Protein AF-R7NH62-F1 (afdb_monomer_lite)

pLDDT: mean 82.64, std 17.32, range [25.56, 98.0]

Foldseek 3Di:
DAQLLLLLLLLVVLLCLQVVQDKFAQQLSVQLSVVLQVQLCVVVVHHDDDDSVVSVVVLVVLLVPCWDQDPRITHHDDPVSSVSSVVSSCVVCVVPDCVSNVVSVVRCLALSSCVSRVRDQPCVVCVVLLVLLLVLLVLLLVQLVCCLVPVDRDLVSLLVSVVSVVVNVVVLVVDDPSNLSSVSNVLNVLCVFQADDDPQPCRQPQLCCLQPNPDPSSVVNLSCLVVVVSVVVVVVVVVPDPPVPDPPDDDDPVVVVVVVVVPPPPPPPVDDLVLLLLQQLLLLLQVVLVVDDNDPLSSSSSSSSSSSLSNRVVSVVVCSVVVDCPPPDRDDDDVVNDDLCRPVSCLVVLVVLLVLLPDFPVPDDSNSLNSNLSSLSSNQSCLVPHPNVVSNVVSVVSNCPDPLCQDPRNVSSVVSNCVRRVVPDPPPPDPPPD

Secondary structure (DSSP, 8-state):
---HHHHHHHHHHHHHHHHTTPPEEHHHHHHHHHHHHHHHHHHHT------HHHHHHHHHHHTTTSSEEETTEEEP--SHHHHHHHHHHHHHTTTS-GGGTHHHHHHHT-HHHHHHTT----HHHHHHHHHHHHHHHHHHHHHHHHHHHHSS--HHHHHHHHHHHHHHHHHHTT--HHHHHHHHHHHHHHHHHH----SSTTTTSHHHHHHH---TTGGGGGGTHHHHHHHHHHHHHHTS--TT-S--S---HHHHHHHHHHHS--------HHHHHHHHHHHHHHHHHHH--S-TTHHHHHHHHHHHHHT-HHHHHHHHHHSSSTT-PPPP--GGG--TTTTGGGHHHHHHHHHTT---GGG--HHHHHHHHHHHHHHHHHHHH---HHHHHHHHHHHHHSHHHH-GGGHHHHHHIIIIIITTSS--------

Structure (mmCIF, N/CA/C/O backbone):
data_AF-R7NH62-F1
#
_entry.id   AF-R7NH62-F1
#
loop_
_atom_site.group_PDB
_atom_site.id
_atom_site.type_symbol
_atom_site.label_atom_id
_atom_site.label_alt_id
_atom_site.label_comp_id
_atom_site.label_asym_id
_atom_site.label_entity_id
_atom_site.label_seq_id
_atom_site.pdbx_PDB_ins_code
_atom_site.Cartn_x
_atom_site.Cartn_y
_atom_site.Cartn_z
_atom_site.occupancy
_atom_site.B_iso_or_equiv
_atom_site.auth_seq_id
_atom_site.auth_comp_id
_atom_site.auth_asym_id
_atom_site.auth_atom_id
_atom_site.pdbx_PDB_model_num
ATOM 1 N N . MET A 1 1 ? -1.139 -0.931 -32.066 1.00 77.75 1 MET A N 1
ATOM 2 C CA . MET A 1 1 ? -0.307 -2.158 -32.018 1.00 77.75 1 MET A CA 1
ATOM 3 C C . MET A 1 1 ? 0.745 -1.914 -30.943 1.00 77.75 1 MET A C 1
ATOM 5 O O . MET A 1 1 ? 0.885 -0.760 -30.573 1.00 77.75 1 MET A O 1
ATOM 9 N N . ILE A 1 2 ? 1.376 -2.937 -30.365 1.00 85.19 2 ILE A N 1
ATOM 10 C CA . ILE A 1 2 ? 2.541 -2.710 -29.488 1.00 85.19 2 ILE A CA 1
ATOM 11 C C . ILE A 1 2 ? 3.775 -2.857 -30.355 1.00 85.19 2 ILE A C 1
ATOM 13 O O . ILE A 1 2 ? 3.862 -3.862 -31.054 1.00 85.19 2 ILE A O 1
ATOM 17 N N . HIS A 1 3 ? 4.696 -1.908 -30.323 1.00 91.25 3 HIS A N 1
ATOM 18 C CA . HIS A 1 3 ? 5.882 -1.927 -31.173 1.00 91.25 3 HIS A CA 1
ATOM 19 C C . HIS A 1 3 ? 7.058 -2.538 -30.406 1.00 91.25 3 HIS A C 1
ATOM 21 O O . HIS A 1 3 ? 7.405 -2.106 -29.302 1.00 91.25 3 HIS A O 1
ATOM 27 N N . SER A 1 4 ? 7.670 -3.574 -30.981 1.00 93.25 4 SER A N 1
ATOM 28 C CA . SER A 1 4 ? 8.824 -4.265 -30.395 1.00 93.25 4 SER A CA 1
ATOM 29 C C . SER A 1 4 ? 10.031 -3.340 -30.244 1.00 93.25 4 SER A C 1
ATOM 31 O O . SER A 1 4 ? 10.822 -3.502 -29.319 1.00 93.25 4 SER A O 1
ATOM 33 N N . GLU A 1 5 ? 10.141 -2.328 -31.100 1.00 92.12 5 GLU A N 1
ATOM 34 C CA . GLU A 1 5 ? 11.152 -1.280 -31.049 1.00 92.12 5 GLU A CA 1
ATOM 35 C C . GLU A 1 5 ? 11.045 -0.456 -29.759 1.00 92.12 5 GLU A C 1
ATOM 37 O O . GLU A 1 5 ? 12.059 -0.196 -29.113 1.00 92.12 5 GLU A O 1
ATOM 42 N N . ILE A 1 6 ? 9.822 -0.114 -29.328 1.00 91.56 6 ILE A N 1
ATOM 43 C CA . ILE A 1 6 ? 9.594 0.591 -28.058 1.00 91.56 6 ILE A CA 1
ATOM 44 C C . ILE A 1 6 ? 9.885 -0.334 -26.872 1.00 91.56 6 ILE A C 1
ATOM 46 O O . ILE A 1 6 ? 10.482 0.099 -25.888 1.00 91.56 6 ILE A O 1
ATOM 50 N N . MET A 1 7 ? 9.540 -1.623 -26.965 1.00 94.38 7 MET A N 1
ATOM 51 C CA . MET A 1 7 ? 9.890 -2.599 -25.924 1.00 94.38 7 MET A CA 1
ATOM 52 C C . MET A 1 7 ? 11.410 -2.703 -25.730 1.00 94.38 7 MET A C 1
ATOM 54 O O . MET A 1 7 ? 11.890 -2.674 -24.597 1.00 94.38 7 MET A O 1
ATOM 58 N N . LEU A 1 8 ? 12.172 -2.800 -26.824 1.00 94.75 8 LEU A N 1
ATOM 59 C CA . LEU A 1 8 ? 13.636 -2.845 -26.792 1.00 94.75 8 LEU A CA 1
ATOM 60 C C . LEU A 1 8 ? 14.228 -1.542 -26.245 1.00 94.75 8 LEU A C 1
ATOM 62 O O . LEU A 1 8 ? 15.097 -1.594 -25.372 1.00 94.75 8 LEU A O 1
ATOM 66 N N . LEU A 1 9 ? 13.731 -0.391 -26.707 1.00 92.19 9 LEU A N 1
ATOM 67 C CA . LEU A 1 9 ? 14.146 0.929 -26.232 1.00 92.19 9 LEU A CA 1
ATOM 68 C C . LEU A 1 9 ? 13.984 1.057 -24.712 1.00 92.19 9 LEU A C 1
ATOM 70 O O . LEU A 1 9 ? 14.937 1.406 -24.016 1.00 92.19 9 LEU A O 1
ATOM 74 N N . GLU A 1 10 ? 12.801 0.738 -24.188 1.00 93.12 10 GLU A N 1
ATOM 75 C CA . GLU A 1 10 ? 12.487 0.884 -22.765 1.00 93.12 10 GLU A CA 1
ATOM 76 C C . GLU A 1 10 ? 13.288 -0.091 -21.885 1.00 93.12 10 GLU A C 1
ATOM 78 O O . GLU A 1 10 ? 13.782 0.297 -20.825 1.00 93.12 10 GLU A O 1
ATOM 83 N N . LEU A 1 11 ? 13.527 -1.328 -22.342 1.00 95.19 11 LEU A N 1
ATOM 84 C CA . LEU A 1 11 ? 14.399 -2.281 -21.640 1.00 95.19 11 LEU A CA 1
ATOM 85 C C . LEU A 1 11 ? 15.861 -1.813 -21.596 1.00 95.19 11 LEU A C 1
ATOM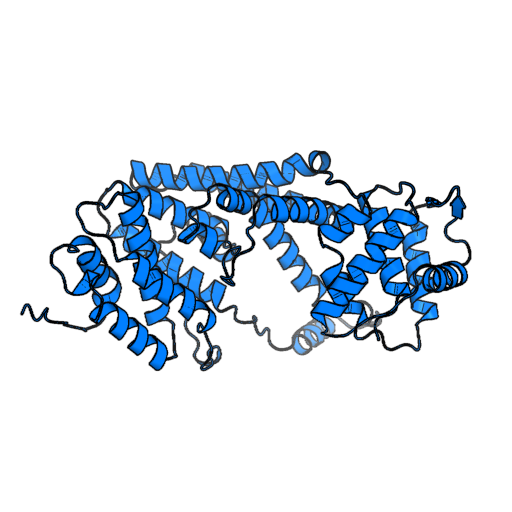 87 O O . LEU A 1 11 ? 16.518 -1.923 -20.555 1.00 95.19 11 LEU A O 1
ATOM 91 N N . ILE A 1 12 ? 16.371 -1.265 -22.703 1.00 92.12 12 ILE A N 1
ATOM 92 C CA . ILE A 1 12 ? 17.728 -0.711 -22.777 1.00 92.12 12 ILE A CA 1
ATOM 93 C C . ILE A 1 12 ? 17.854 0.518 -21.867 1.00 92.12 12 ILE A C 1
ATOM 95 O O . ILE A 1 12 ? 18.804 0.593 -21.084 1.00 92.12 12 ILE A O 1
ATOM 99 N N . LYS A 1 13 ? 16.889 1.448 -21.915 1.00 89.75 13 LYS A N 1
ATOM 100 C CA . LYS A 1 13 ? 16.834 2.632 -21.039 1.00 89.75 13 LYS A CA 1
ATOM 101 C C . LYS A 1 13 ? 16.815 2.229 -19.568 1.00 89.75 13 LYS A C 1
ATOM 103 O O . LYS A 1 13 ? 17.621 2.738 -18.789 1.00 89.75 13 LYS A O 1
ATOM 108 N N . LEU A 1 14 ? 15.952 1.282 -19.191 1.00 92.00 14 LEU A N 1
ATOM 109 C CA . LEU A 1 14 ? 15.875 0.756 -17.828 1.00 92.00 14 LEU A CA 1
ATOM 110 C C . LEU A 1 14 ? 17.229 0.201 -17.362 1.00 92.00 14 LEU A C 1
ATOM 112 O O . LEU A 1 14 ? 17.703 0.542 -16.272 1.00 92.00 14 LEU A O 1
ATOM 116 N N . TYR A 1 15 ? 17.873 -0.644 -18.173 1.00 92.81 15 TYR A N 1
ATOM 117 C CA . TYR A 1 15 ? 19.165 -1.224 -17.810 1.00 92.81 15 TYR A CA 1
ATOM 118 C C . TYR A 1 15 ? 20.255 -0.161 -17.685 1.00 92.81 15 TYR A C 1
ATOM 120 O O . TYR A 1 15 ? 20.984 -0.141 -16.693 1.00 92.81 15 TYR A O 1
ATOM 128 N N . TYR A 1 16 ? 20.357 0.749 -18.653 1.00 89.38 16 TYR A N 1
ATOM 129 C CA . TYR A 1 16 ? 21.369 1.802 -18.646 1.00 89.38 16 TYR A CA 1
ATOM 130 C C . TYR A 1 16 ? 21.260 2.671 -17.390 1.00 89.38 16 TYR A C 1
ATOM 132 O O . TYR A 1 16 ? 22.237 2.832 -16.653 1.00 89.38 16 TYR A O 1
ATOM 140 N N . LYS A 1 17 ? 20.046 3.159 -17.098 1.00 88.19 17 LYS A N 1
ATOM 141 C CA . LYS A 1 17 ? 19.782 4.043 -15.958 1.00 88.19 17 LYS A CA 1
ATOM 142 C C . LYS A 1 17 ? 20.084 3.368 -14.626 1.00 88.19 17 LYS A C 1
ATOM 144 O O . LYS A 1 17 ? 20.587 4.019 -13.714 1.00 88.19 17 LYS A O 1
ATOM 149 N N . THR A 1 18 ? 19.829 2.064 -14.501 1.00 89.56 18 THR A N 1
ATOM 150 C CA . THR A 1 18 ? 20.033 1.308 -13.251 1.00 89.56 18 THR A CA 1
ATOM 151 C C . THR A 1 18 ? 21.458 0.796 -13.050 1.00 89.56 18 THR A C 1
ATOM 153 O O . THR A 1 18 ? 21.890 0.676 -11.903 1.00 89.56 18 THR A O 1
ATOM 156 N N . SER A 1 19 ? 22.192 0.521 -14.129 1.00 85.12 19 SER A N 1
ATOM 157 C CA . SER A 1 19 ? 23.548 -0.045 -14.092 1.00 85.12 19 SER A CA 1
ATOM 158 C C . SER A 1 19 ? 24.670 0.995 -14.193 1.00 85.12 19 SER A C 1
ATOM 160 O O . SER A 1 19 ? 25.836 0.617 -14.233 1.00 85.12 19 SER A O 1
ATOM 162 N N . ASP A 1 20 ? 24.339 2.292 -14.213 1.00 75.81 20 ASP A N 1
ATOM 163 C CA . ASP A 1 20 ? 25.297 3.392 -14.413 1.00 75.81 20 ASP A CA 1
ATOM 164 C C . ASP A 1 20 ? 26.109 3.230 -15.726 1.00 75.81 20 ASP A C 1
ATOM 166 O O . ASP A 1 20 ? 27.303 3.535 -15.780 1.00 75.81 20 ASP A O 1
ATOM 170 N N . GLY A 1 21 ? 25.456 2.734 -16.789 1.00 70.94 21 GLY A N 1
ATOM 171 C CA . GLY A 1 21 ? 26.038 2.605 -18.132 1.00 70.94 21 GLY A CA 1
ATOM 172 C C . GLY A 1 21 ? 26.973 1.406 -18.345 1.00 70.94 21 GLY A C 1
ATOM 173 O O . GLY A 1 21 ? 27.813 1.443 -19.248 1.00 70.94 21 GLY A O 1
ATOM 174 N N . GLU A 1 22 ? 26.863 0.345 -17.535 1.00 80.38 22 GLU A N 1
ATOM 175 C CA . GLU A 1 22 ? 27.576 -0.920 -17.781 1.00 80.38 22 GLU A CA 1
ATOM 176 C C . GLU A 1 22 ? 27.097 -1.617 -19.071 1.00 80.38 22 GLU A C 1
ATOM 178 O O . GLU A 1 22 ? 26.037 -1.321 -19.610 1.00 80.38 22 GLU A O 1
ATOM 183 N N . GLU A 1 23 ? 27.878 -2.571 -19.586 1.00 88.75 23 GLU A N 1
ATOM 184 C CA . GLU A 1 23 ? 27.520 -3.343 -20.787 1.00 88.75 23 GLU A CA 1
ATOM 185 C C . GLU A 1 23 ? 26.293 -4.243 -20.541 1.00 88.75 23 GLU A C 1
ATOM 187 O O . GLU A 1 23 ? 26.223 -4.933 -19.519 1.00 88.75 23 GLU A O 1
ATOM 192 N N . LEU A 1 24 ? 25.357 -4.293 -21.497 1.00 92.50 24 LEU A N 1
ATOM 193 C CA . LEU A 1 24 ? 24.173 -5.164 -21.452 1.00 92.50 24 LEU A CA 1
ATOM 194 C C . LEU A 1 24 ? 24.387 -6.420 -22.303 1.00 92.50 24 LEU A C 1
ATOM 196 O O . LEU A 1 24 ? 24.587 -6.328 -23.510 1.00 92.50 24 LEU A O 1
ATOM 200 N N . GLU A 1 25 ? 24.315 -7.605 -21.698 1.00 95.12 25 GLU A N 1
ATOM 201 C CA . GLU A 1 25 ? 24.370 -8.876 -22.435 1.00 95.12 25 GLU A CA 1
ATOM 202 C C . GLU A 1 25 ? 23.092 -9.094 -23.261 1.00 95.12 25 GLU A C 1
ATOM 204 O O . GLU A 1 25 ? 21.987 -9.016 -22.720 1.00 95.12 25 GLU A O 1
ATOM 209 N N . LEU A 1 26 ? 23.237 -9.426 -24.551 1.00 94.88 26 LEU A N 1
ATOM 210 C CA . LEU A 1 26 ? 22.092 -9.652 -25.445 1.00 94.88 26 LEU A CA 1
ATOM 211 C C . LEU A 1 26 ? 21.201 -10.808 -24.969 1.00 94.88 26 LEU A C 1
ATOM 213 O O . LEU A 1 26 ? 19.984 -10.696 -25.037 1.00 94.88 26 LEU A O 1
ATOM 217 N N . ASP A 1 27 ? 21.780 -11.858 -24.379 1.00 96.56 27 ASP A N 1
ATOM 218 C CA . ASP A 1 27 ? 21.027 -12.978 -23.791 1.00 96.56 27 ASP A CA 1
ATOM 219 C C . ASP A 1 27 ? 20.115 -12.545 -22.623 1.00 96.56 27 ASP A C 1
ATOM 221 O O . ASP A 1 27 ? 19.127 -13.216 -22.318 1.00 96.56 27 ASP A O 1
ATOM 225 N N . ASN A 1 28 ? 20.470 -11.470 -21.912 1.00 97.19 28 ASN A N 1
ATOM 226 C CA . ASN A 1 28 ? 19.659 -10.924 -20.820 1.00 97.19 28 ASN A CA 1
ATOM 227 C C . ASN A 1 28 ? 18.558 -10.015 -21.378 1.00 97.19 28 ASN A C 1
ATOM 229 O O . ASN A 1 28 ? 17.414 -10.097 -20.930 1.00 97.19 28 ASN A O 1
ATOM 233 N N . LEU A 1 29 ? 18.880 -9.216 -22.402 1.00 97.19 29 LEU A N 1
ATOM 234 C CA . LEU A 1 29 ? 17.897 -8.421 -23.138 1.00 97.19 29 LEU A CA 1
ATOM 235 C C . LEU A 1 29 ? 16.833 -9.309 -23.806 1.00 97.19 29 LEU A C 1
ATOM 237 O O . LEU A 1 29 ? 15.650 -9.018 -23.680 1.00 97.19 29 LEU A O 1
ATOM 241 N N . GLU A 1 30 ? 17.231 -10.421 -24.433 1.00 98.00 30 GLU A N 1
ATOM 242 C CA . GLU A 1 30 ? 16.319 -11.386 -25.065 1.00 98.00 30 GLU A CA 1
ATOM 243 C C . GLU A 1 30 ? 15.318 -11.970 -24.060 1.00 98.00 30 GLU A C 1
ATOM 245 O O . GLU A 1 30 ? 14.112 -11.985 -24.307 1.00 98.00 30 GLU A O 1
ATOM 250 N N . LYS A 1 31 ? 15.793 -12.427 -22.894 1.00 97.88 31 LYS A N 1
ATOM 251 C CA . LYS A 1 31 ? 14.906 -12.961 -21.848 1.00 97.88 31 LYS A CA 1
ATOM 252 C C . LYS A 1 31 ? 13.923 -11.906 -21.361 1.00 97.88 31 LYS A C 1
ATOM 254 O O . LYS A 1 31 ? 12.733 -12.184 -21.262 1.00 97.88 31 LYS A O 1
ATOM 259 N N . ALA A 1 32 ? 14.418 -10.702 -21.084 1.00 97.69 32 ALA A N 1
ATOM 260 C CA . ALA A 1 32 ? 13.590 -9.613 -20.594 1.00 97.69 32 ALA A CA 1
ATOM 261 C C . ALA A 1 32 ? 12.549 -9.168 -21.631 1.00 97.69 32 ALA A C 1
ATOM 263 O O . ALA A 1 32 ? 11.420 -8.856 -21.257 1.00 97.69 32 ALA A O 1
ATOM 264 N N . PHE A 1 33 ? 12.901 -9.200 -22.920 1.00 97.62 33 PHE A N 1
ATOM 265 C CA . PHE A 1 33 ? 11.996 -8.923 -24.031 1.00 97.62 33 PHE A CA 1
ATOM 266 C C . PHE A 1 33 ? 10.814 -9.898 -24.055 1.00 97.62 33 PHE A C 1
ATOM 268 O O . PHE A 1 33 ? 9.668 -9.453 -24.027 1.00 97.62 33 PHE A O 1
ATOM 275 N N . TYR A 1 34 ? 11.069 -11.209 -24.001 1.00 97.31 34 TYR A N 1
ATOM 276 C CA . TYR A 1 34 ? 9.994 -12.209 -23.972 1.00 97.31 34 TYR A CA 1
ATOM 277 C C . TYR A 1 34 ? 9.165 -12.160 -22.680 1.00 97.31 34 TYR A C 1
ATOM 279 O O . TYR A 1 34 ? 7.952 -12.359 -22.714 1.00 97.31 34 TYR A O 1
ATOM 287 N N . THR A 1 35 ? 9.787 -11.857 -21.537 1.00 96.19 35 THR A N 1
ATOM 288 C CA . THR A 1 35 ? 9.059 -11.657 -20.275 1.00 96.19 35 THR A CA 1
ATOM 289 C C . THR A 1 35 ? 8.122 -10.449 -20.360 1.00 96.19 35 THR A C 1
ATOM 291 O O . THR A 1 35 ? 6.966 -10.532 -19.945 1.00 96.19 35 THR A O 1
ATOM 294 N N . LEU A 1 3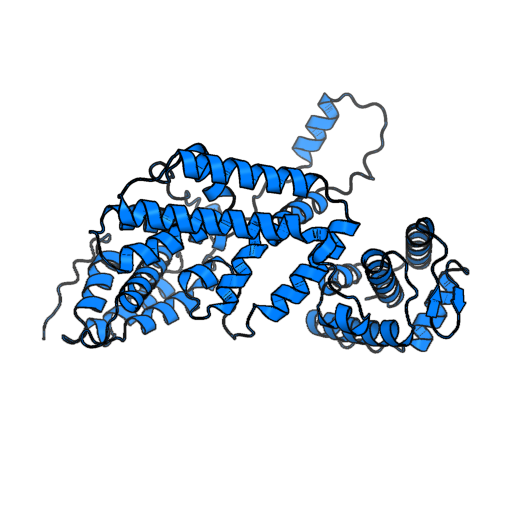6 ? 8.584 -9.328 -20.921 1.00 94.88 36 LEU A N 1
ATOM 295 C CA . LEU A 1 36 ? 7.759 -8.139 -21.137 1.00 94.88 36 LEU A CA 1
ATOM 296 C C . LEU A 1 36 ? 6.619 -8.423 -22.131 1.00 94.88 36 LEU A C 1
ATOM 298 O O . LEU A 1 36 ? 5.478 -8.039 -21.876 1.00 94.88 36 LEU A O 1
ATOM 302 N N . GLU A 1 37 ? 6.904 -9.147 -23.215 1.00 94.50 37 GLU A N 1
ATOM 303 C CA . GLU A 1 37 ? 5.916 -9.604 -24.198 1.00 94.50 37 GLU A CA 1
ATOM 304 C C . GLU A 1 37 ? 4.787 -10.415 -23.542 1.00 94.50 37 GLU A C 1
ATOM 306 O O . GLU A 1 37 ? 3.605 -10.120 -23.743 1.00 94.50 37 GLU A O 1
ATOM 311 N N . GLU A 1 38 ? 5.140 -11.403 -22.713 1.00 93.50 38 GLU A N 1
ATOM 312 C CA . GLU A 1 38 ? 4.179 -12.246 -21.997 1.00 93.50 38 GLU A CA 1
ATOM 313 C C . GLU A 1 38 ? 3.314 -11.423 -21.033 1.00 93.50 38 GLU A C 1
ATOM 315 O O . GLU A 1 38 ? 2.089 -11.578 -21.002 1.00 93.50 38 GLU A O 1
ATOM 320 N N . LEU A 1 39 ? 3.927 -10.529 -20.252 1.00 89.81 39 LEU A N 1
ATOM 321 C CA . LEU A 1 39 ? 3.213 -9.707 -19.274 1.00 89.81 39 LEU A CA 1
ATOM 322 C C . LEU A 1 39 ? 2.210 -8.762 -19.947 1.00 89.81 39 LEU A C 1
ATOM 324 O O . LEU A 1 39 ? 1.048 -8.711 -19.532 1.00 89.81 39 LEU A O 1
ATOM 328 N N . ILE A 1 40 ? 2.621 -8.066 -21.011 1.00 88.44 40 ILE A N 1
ATOM 329 C CA . ILE A 1 40 ? 1.726 -7.157 -21.734 1.00 88.44 40 ILE A CA 1
ATOM 330 C C . ILE A 1 40 ? 0.628 -7.945 -22.464 1.00 88.44 40 ILE A C 1
ATOM 332 O O . ILE A 1 40 ? -0.544 -7.558 -22.424 1.00 88.44 40 ILE A O 1
ATOM 336 N N . GLY A 1 41 ? 0.973 -9.076 -23.090 1.00 87.06 41 GLY A N 1
ATOM 337 C CA . 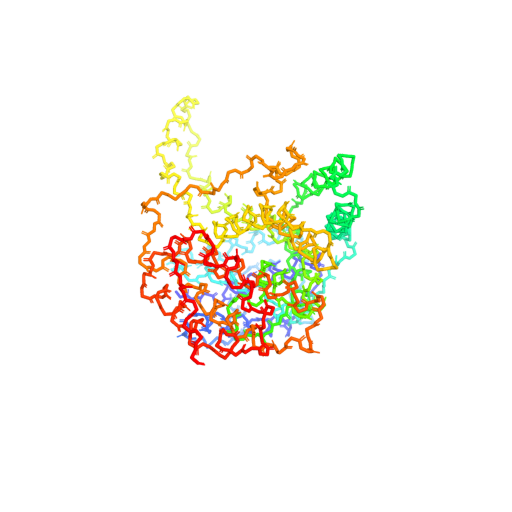GLY A 1 41 ? 0.006 -9.963 -23.738 1.00 87.06 41 GLY A CA 1
ATOM 338 C C . GLY A 1 41 ? -1.081 -10.439 -22.770 1.00 87.06 41 GLY A C 1
ATOM 339 O O . GLY A 1 41 ? -2.274 -10.352 -23.077 1.00 87.06 41 GLY A O 1
ATOM 340 N N . ASN A 1 42 ? -0.692 -10.835 -21.554 1.00 86.12 42 ASN A N 1
ATOM 341 C CA . ASN A 1 42 ? -1.623 -11.206 -20.488 1.00 86.12 42 ASN A CA 1
ATOM 342 C C . ASN A 1 42 ? -2.527 -10.037 -20.067 1.00 86.12 42 ASN A C 1
ATOM 344 O O . ASN A 1 42 ? -3.738 -10.224 -19.930 1.00 86.12 42 ASN A O 1
ATOM 348 N N . GLN A 1 43 ? -1.975 -8.831 -19.902 1.00 83.06 43 GLN A N 1
ATOM 349 C CA . GLN A 1 43 ? -2.741 -7.645 -19.502 1.00 83.06 43 GLN A CA 1
ATOM 350 C C . GLN A 1 43 ? -3.774 -7.229 -20.559 1.00 83.06 43 GLN A C 1
ATOM 352 O O . GLN A 1 43 ? -4.901 -6.858 -20.226 1.00 83.06 43 GLN A O 1
ATOM 357 N N . LEU A 1 44 ? -3.406 -7.310 -21.838 1.00 83.94 44 LEU A N 1
ATOM 358 C CA . LEU A 1 44 ? -4.281 -6.965 -22.959 1.00 83.94 44 LEU A CA 1
ATOM 359 C C . LEU A 1 44 ? -5.159 -8.129 -23.433 1.00 83.94 44 LEU A C 1
ATOM 361 O O . LEU A 1 44 ? -6.033 -7.930 -24.280 1.00 83.94 44 LEU A O 1
ATOM 365 N N . ASN A 1 45 ? -4.958 -9.328 -22.881 1.00 85.62 45 ASN A N 1
ATOM 366 C CA . ASN A 1 45 ? -5.602 -10.566 -23.309 1.00 85.62 45 ASN A CA 1
ATOM 367 C C . ASN A 1 45 ? -5.418 -10.825 -24.821 1.00 85.62 45 ASN A C 1
ATOM 369 O O . ASN A 1 45 ? -6.366 -11.156 -25.542 1.00 85.62 45 ASN A O 1
ATOM 373 N N . VAL A 1 46 ? -4.185 -10.638 -25.299 1.00 86.69 46 VAL A N 1
ATOM 374 C CA . VAL A 1 46 ? -3.745 -10.889 -26.679 1.00 86.69 46 VAL A CA 1
ATOM 375 C C . VAL A 1 46 ? -2.477 -11.737 -26.681 1.00 86.69 46 VAL A C 1
ATOM 377 O O . VAL A 1 46 ? -1.730 -11.760 -25.710 1.00 86.69 46 VAL A O 1
ATOM 380 N N . ILE A 1 47 ? -2.229 -12.436 -27.786 1.00 85.56 47 ILE A N 1
ATOM 381 C CA . ILE A 1 47 ? -0.977 -13.163 -28.000 1.00 85.56 47 ILE A CA 1
ATOM 382 C C . ILE A 1 47 ? -0.102 -12.288 -28.894 1.00 85.56 47 ILE A C 1
ATOM 384 O O . ILE A 1 47 ? -0.502 -11.968 -30.016 1.00 85.56 47 ILE A O 1
ATOM 388 N N . LEU A 1 48 ? 1.051 -11.891 -28.371 1.00 86.00 48 LEU A N 1
ATOM 389 C CA . LEU A 1 48 ? 2.155 -11.336 -29.144 1.00 86.00 48 LEU A CA 1
ATOM 390 C C . LEU A 1 48 ? 3.061 -12.519 -29.544 1.00 86.00 48 LEU A C 1
ATOM 392 O O . LEU A 1 48 ? 3.148 -13.498 -28.801 1.00 86.00 48 LEU A O 1
ATOM 396 N N . GLU A 1 49 ? 3.615 -12.489 -30.758 1.00 88.75 49 GLU A N 1
ATOM 397 C CA . GLU A 1 49 ? 4.518 -13.536 -31.266 1.00 88.75 49 GLU A CA 1
ATOM 398 C C . GLU A 1 49 ? 5.707 -12.888 -31.994 1.00 88.75 49 GLU A C 1
ATOM 400 O O . GLU A 1 49 ? 5.850 -13.012 -33.215 1.00 88.75 49 GLU A O 1
ATOM 405 N N . TYR A 1 50 ? 6.534 -12.146 -31.259 1.00 94.19 50 TYR A N 1
ATOM 406 C CA . TYR A 1 50 ? 7.744 -11.526 -31.802 1.00 94.19 50 TYR A CA 1
ATOM 407 C C . TYR A 1 50 ? 8.915 -12.523 -31.893 1.00 94.19 50 TYR A C 1
ATOM 409 O O . TYR A 1 50 ? 9.051 -13.437 -31.082 1.00 94.19 50 TYR A O 1
ATOM 417 N N . ASP A 1 51 ? 9.783 -12.353 -32.897 1.00 96.19 51 ASP A N 1
ATOM 418 C CA . ASP A 1 51 ? 11.067 -13.065 -33.000 1.00 96.19 51 ASP A CA 1
ATOM 419 C C . ASP A 1 51 ? 12.184 -12.096 -32.618 1.00 96.19 51 ASP A C 1
ATOM 421 O O . ASP A 1 51 ? 12.481 -11.170 -33.373 1.00 96.19 51 ASP A O 1
ATOM 425 N N . PHE A 1 52 ? 12.800 -12.303 -31.449 1.00 96.50 52 PHE A N 1
ATOM 426 C CA . PHE A 1 52 ? 13.767 -11.353 -30.895 1.00 96.50 52 PHE A CA 1
ATOM 427 C C . PHE A 1 52 ? 14.888 -10.989 -31.872 1.00 96.50 52 PHE A C 1
ATOM 429 O O . PHE A 1 52 ? 15.220 -9.817 -31.990 1.00 96.50 52 PHE A O 1
ATOM 436 N N . ASN A 1 53 ? 15.453 -11.956 -32.604 1.00 94.75 53 ASN A N 1
ATOM 437 C CA . ASN A 1 53 ? 16.573 -11.671 -33.504 1.00 94.75 53 ASN A CA 1
ATOM 438 C C . ASN A 1 53 ? 16.128 -10.785 -34.671 1.00 94.75 53 ASN A C 1
ATOM 440 O O . ASN A 1 53 ? 16.827 -9.846 -35.030 1.00 94.75 53 ASN A O 1
ATOM 444 N N . GLN A 1 54 ? 14.949 -11.056 -35.241 1.00 95.75 54 GLN A N 1
ATOM 445 C CA . GLN A 1 54 ? 14.410 -10.236 -36.327 1.00 95.75 54 GLN A CA 1
ATOM 446 C C . GLN A 1 54 ? 14.053 -8.825 -35.862 1.00 95.75 54 GLN A C 1
ATOM 448 O O . GLN A 1 54 ? 14.305 -7.871 -36.592 1.00 95.75 54 GLN A O 1
ATOM 453 N N . GLU A 1 55 ? 13.455 -8.685 -34.678 1.00 95.12 55 GLU A N 1
ATOM 454 C CA . GLU A 1 55 ? 13.088 -7.371 -34.142 1.00 95.12 55 GLU A CA 1
ATOM 455 C C . GLU A 1 55 ? 14.318 -6.576 -33.688 1.00 95.12 55 GLU A C 1
ATOM 457 O O . GLU A 1 55 ? 14.395 -5.369 -33.913 1.00 95.12 55 GLU A O 1
ATOM 462 N N . PHE A 1 56 ? 15.325 -7.248 -33.130 1.00 94.25 56 PHE A N 1
ATOM 463 C CA . PHE A 1 56 ? 16.579 -6.614 -32.742 1.00 94.25 56 PHE A CA 1
ATOM 464 C C . PHE A 1 56 ? 17.403 -6.159 -33.955 1.00 94.25 56 PHE A C 1
ATOM 466 O O . PHE A 1 56 ? 17.921 -5.046 -33.934 1.00 94.25 56 PHE A O 1
ATOM 473 N N . ASP A 1 57 ? 17.463 -6.948 -35.036 1.00 91.38 57 ASP A N 1
ATOM 474 C CA . ASP A 1 57 ? 18.124 -6.542 -36.287 1.00 91.38 57 ASP A CA 1
ATOM 475 C C . ASP A 1 57 ? 17.493 -5.252 -36.853 1.00 91.38 57 ASP A C 1
ATOM 477 O O . ASP A 1 57 ? 18.205 -4.330 -37.255 1.00 91.38 57 ASP A O 1
ATOM 481 N N . LYS A 1 58 ? 16.154 -5.142 -36.839 1.00 91.06 58 LYS A N 1
ATOM 482 C CA . LYS A 1 58 ? 15.450 -3.909 -37.247 1.00 91.06 58 LYS A CA 1
ATOM 483 C C . LYS A 1 58 ? 15.799 -2.736 -36.335 1.00 91.06 58 LYS A C 1
ATOM 485 O O . LYS A 1 58 ? 16.076 -1.642 -36.823 1.00 91.06 58 LYS A O 1
ATOM 490 N N . PHE A 1 59 ? 15.796 -2.965 -35.024 1.00 91.06 59 PHE A N 1
ATOM 491 C CA . PHE A 1 59 ? 16.134 -1.947 -34.035 1.00 91.06 59 PHE A CA 1
ATOM 492 C C . PHE A 1 59 ? 17.574 -1.437 -34.208 1.00 91.06 59 PHE A C 1
ATOM 494 O O . PHE A 1 59 ? 17.812 -0.229 -34.173 1.00 91.06 59 PHE A O 1
ATOM 501 N N . GLU A 1 60 ? 18.540 -2.329 -34.449 1.00 88.50 60 GLU A N 1
ATOM 502 C CA . GLU A 1 60 ? 19.938 -1.971 -34.718 1.00 88.50 60 GLU A CA 1
ATOM 503 C C . GLU A 1 60 ? 20.068 -1.132 -35.999 1.00 88.50 60 GLU A C 1
ATOM 505 O O . GLU A 1 60 ? 20.758 -0.109 -35.990 1.00 88.50 60 GLU A O 1
ATOM 510 N N . GLU A 1 61 ? 19.366 -1.507 -37.077 1.00 87.12 61 GLU A N 1
ATOM 511 C CA . GLU A 1 61 ? 19.336 -0.733 -38.326 1.00 87.12 61 GLU A CA 1
ATOM 512 C C . GLU A 1 61 ? 18.791 0.690 -38.115 1.00 87.12 61 GLU A C 1
ATOM 514 O O . GLU A 1 61 ? 19.362 1.646 -38.647 1.00 87.12 61 GLU A O 1
ATOM 519 N N . MET A 1 62 ? 17.730 0.848 -37.313 1.00 84.69 62 MET A N 1
ATOM 520 C CA . MET A 1 62 ? 17.141 2.154 -36.972 1.00 84.69 62 MET A CA 1
ATOM 521 C C . MET A 1 62 ? 18.055 3.015 -36.093 1.00 84.69 62 MET A C 1
ATOM 523 O O . MET A 1 62 ? 18.009 4.241 -36.151 1.00 84.69 62 MET A O 1
ATOM 527 N N . SER A 1 63 ? 18.909 2.382 -35.292 1.00 77.06 63 SER A N 1
ATOM 528 C CA . SER A 1 63 ? 19.731 3.060 -34.289 1.00 77.06 63 SER A CA 1
ATOM 529 C C . SER A 1 63 ? 21.029 3.665 -34.846 1.00 77.06 63 SER A C 1
ATOM 531 O O . SER A 1 63 ? 21.834 4.169 -34.069 1.00 77.06 63 SER A O 1
ATOM 533 N N . GLU A 1 64 ? 21.272 3.606 -36.162 1.00 70.56 64 GLU A N 1
ATOM 534 C CA . GLU A 1 64 ? 22.370 4.266 -36.905 1.00 70.56 64 GLU A CA 1
ATOM 535 C C . GLU A 1 64 ? 23.796 4.190 -36.282 1.00 70.56 64 GLU A C 1
ATOM 537 O O . GLU A 1 64 ? 24.632 5.069 -36.503 1.00 70.56 64 GLU A O 1
ATOM 542 N N . ASN A 1 65 ? 24.150 3.096 -35.592 1.00 67.31 65 ASN A N 1
ATOM 543 C CA . ASN A 1 65 ? 25.417 2.892 -34.847 1.00 67.31 65 ASN A CA 1
ATOM 544 C C . ASN A 1 65 ? 25.572 3.697 -33.545 1.00 67.31 65 ASN A C 1
ATOM 546 O O . ASN A 1 65 ? 26.698 3.908 -33.087 1.00 67.31 65 ASN A O 1
ATOM 550 N N . ASN A 1 66 ? 24.481 4.150 -32.933 1.00 70.75 66 ASN A N 1
ATOM 551 C CA . ASN A 1 66 ? 24.570 4.867 -31.662 1.00 70.75 66 ASN A CA 1
ATOM 552 C C . ASN A 1 66 ? 25.132 3.977 -30.533 1.00 70.75 66 ASN A C 1
ATOM 554 O O . ASN A 1 66 ? 25.791 4.473 -29.619 1.00 70.75 66 ASN A O 1
ATOM 558 N N . PHE A 1 67 ? 24.954 2.657 -30.625 1.00 75.94 67 PHE A N 1
ATOM 559 C CA . PHE A 1 67 ? 25.621 1.682 -29.766 1.00 75.94 67 PHE A CA 1
ATOM 560 C C . PHE A 1 67 ? 26.530 0.764 -30.572 1.00 75.94 67 PHE A C 1
ATOM 562 O O . PHE A 1 67 ? 26.394 0.617 -31.787 1.00 75.94 67 PHE A O 1
ATOM 569 N N . THR A 1 68 ? 27.469 0.125 -29.874 1.00 80.38 68 THR A N 1
ATOM 570 C CA . THR A 1 68 ? 28.299 -0.919 -30.477 1.00 80.38 68 THR A CA 1
ATOM 571 C C . THR A 1 68 ? 28.014 -2.256 -29.831 1.00 80.38 68 THR A C 1
ATOM 573 O O . THR A 1 68 ? 27.873 -2.345 -28.613 1.00 80.38 68 THR A O 1
ATOM 576 N N . ILE A 1 69 ? 27.959 -3.299 -30.653 1.00 85.38 69 ILE A N 1
ATOM 577 C CA . ILE A 1 69 ? 27.872 -4.670 -30.171 1.00 85.38 69 ILE A CA 1
ATOM 578 C C . ILE A 1 69 ? 29.284 -5.252 -30.131 1.00 85.38 69 ILE A C 1
ATOM 580 O O . ILE A 1 69 ? 29.954 -5.365 -31.161 1.00 85.38 69 ILE A O 1
ATOM 584 N N . GLN A 1 70 ? 29.750 -5.622 -28.941 1.00 84.88 70 GLN A N 1
ATOM 585 C CA . GLN A 1 70 ? 31.028 -6.305 -28.741 1.00 84.88 70 GLN A CA 1
ATOM 586 C C . GLN A 1 70 ? 30.807 -7.546 -27.886 1.00 84.88 70 GLN A C 1
ATOM 588 O O . GLN A 1 70 ? 30.159 -7.481 -26.851 1.00 84.88 70 GLN A O 1
ATOM 593 N N . ASP A 1 71 ? 31.317 -8.696 -28.333 1.00 86.06 71 ASP A N 1
ATOM 594 C CA . ASP A 1 71 ? 31.240 -9.963 -27.593 1.00 86.06 71 ASP A CA 1
ATOM 595 C C . ASP A 1 71 ? 29.824 -10.315 -27.072 1.00 86.06 71 ASP A C 1
ATOM 597 O O . ASP A 1 71 ? 29.669 -10.800 -25.953 1.00 86.06 71 ASP A O 1
ATOM 601 N N . ASN A 1 72 ? 28.792 -10.108 -27.906 1.00 89.44 72 ASN A N 1
ATOM 602 C CA . ASN A 1 72 ? 27.371 -10.331 -27.577 1.00 89.44 72 ASN A CA 1
ATOM 603 C C . ASN A 1 72 ? 26.823 -9.386 -26.489 1.00 89.44 72 ASN A C 1
ATOM 605 O O . ASN A 1 72 ? 25.943 -9.753 -25.706 1.00 89.44 72 ASN A O 1
ATOM 609 N N . ARG A 1 73 ? 27.373 -8.171 -26.417 1.00 90.38 73 ARG A N 1
ATOM 610 C CA . ARG A 1 73 ? 26.981 -7.136 -25.463 1.00 90.38 73 ARG A CA 1
ATOM 611 C C . ARG A 1 73 ? 26.779 -5.804 -26.151 1.00 90.38 73 ARG A C 1
ATOM 613 O O . ARG A 1 73 ? 27.557 -5.448 -27.031 1.00 90.38 73 ARG A O 1
ATOM 620 N N . ILE A 1 74 ? 25.774 -5.067 -25.706 1.00 88.38 74 ILE A N 1
ATOM 621 C CA . ILE A 1 74 ? 25.565 -3.668 -26.054 1.00 88.38 74 ILE A CA 1
ATOM 622 C C . ILE A 1 74 ? 26.495 -2.836 -25.171 1.00 88.38 74 ILE A C 1
ATOM 624 O O . ILE A 1 74 ? 26.386 -2.850 -23.943 1.00 88.38 74 ILE A O 1
ATOM 628 N N . CYS A 1 75 ? 27.425 -2.133 -25.807 1.00 85.38 75 CYS A N 1
ATOM 629 C CA . CYS A 1 75 ? 28.317 -1.174 -25.174 1.00 85.38 75 CYS A CA 1
ATOM 630 C C . CYS A 1 75 ? 27.794 0.241 -25.430 1.00 85.38 75 CYS A C 1
ATOM 632 O O . CYS A 1 75 ? 27.614 0.643 -26.586 1.00 85.38 75 CYS A O 1
ATOM 634 N N . PHE A 1 76 ? 27.605 0.999 -24.353 1.00 76.00 76 PHE A N 1
ATOM 635 C CA . PHE A 1 76 ? 27.123 2.373 -24.403 1.00 76.00 76 PHE A CA 1
ATOM 636 C C . PHE A 1 76 ? 28.286 3.369 -24.481 1.00 76.00 76 PHE A C 1
ATOM 638 O O . PHE A 1 76 ? 29.306 3.197 -23.810 1.00 76.00 76 PHE A O 1
ATOM 645 N N . SER A 1 77 ? 28.150 4.395 -25.323 1.00 65.25 77 SER A N 1
ATOM 646 C CA . SER A 1 77 ? 29.243 5.328 -25.637 1.00 65.25 77 SER A CA 1
ATOM 647 C C . SER A 1 77 ? 29.304 6.537 -24.685 1.00 65.25 77 SER A C 1
ATOM 649 O O . SER A 1 77 ? 30.404 6.947 -24.311 1.00 65.25 77 SER A O 1
ATOM 651 N N . ASP A 1 78 ? 28.151 7.083 -24.279 1.00 67.88 78 ASP A N 1
ATOM 652 C CA . ASP A 1 78 ? 27.962 8.197 -23.328 1.00 67.88 78 ASP A CA 1
ATOM 653 C C . ASP A 1 78 ? 26.477 8.312 -22.887 1.00 67.88 78 ASP A C 1
ATOM 655 O O . ASP A 1 78 ? 25.686 7.424 -23.199 1.00 67.88 78 ASP A O 1
ATOM 659 N N . GLU A 1 79 ? 26.113 9.330 -22.087 1.00 64.75 79 GLU A N 1
ATOM 660 C CA . GLU A 1 79 ? 24.728 9.593 -21.616 1.00 64.75 79 GLU A CA 1
ATOM 661 C C . GLU A 1 79 ? 23.835 10.241 -22.691 1.00 64.75 79 GLU A C 1
ATOM 663 O O . GLU A 1 79 ? 22.644 9.946 -22.738 1.00 64.75 79 GLU A O 1
ATOM 668 N N . GLU A 1 80 ? 24.397 11.058 -23.595 1.00 71.12 80 GLU A N 1
ATOM 669 C CA . GLU A 1 80 ? 23.654 11.697 -24.705 1.00 71.12 80 GLU A CA 1
ATOM 670 C C . GLU A 1 80 ? 23.090 10.661 -25.704 1.00 71.12 80 GLU A C 1
ATOM 672 O O . GLU A 1 80 ? 22.177 10.951 -26.477 1.00 71.12 80 GLU A O 1
ATOM 677 N N . TYR A 1 81 ? 23.605 9.431 -25.651 1.00 74.50 81 TYR A N 1
ATOM 678 C CA . TYR A 1 81 ? 23.148 8.279 -26.418 1.00 74.50 81 TYR A CA 1
ATOM 679 C C . TYR A 1 81 ? 21.661 7.945 -26.237 1.00 74.50 81 TYR A C 1
ATOM 681 O O . TYR A 1 81 ? 20.994 7.649 -27.227 1.00 74.50 81 TYR A O 1
ATOM 689 N N . LEU A 1 82 ? 21.141 7.939 -25.003 1.00 78.94 82 LEU A N 1
ATOM 690 C CA . LEU A 1 82 ? 19.770 7.473 -24.760 1.00 78.94 82 LEU A CA 1
ATOM 691 C C . LEU A 1 82 ? 18.733 8.419 -25.360 1.00 78.94 82 LEU A C 1
ATOM 693 O O . LEU A 1 82 ? 17.778 7.949 -25.975 1.00 78.94 82 LEU A O 1
ATOM 697 N N . ASP A 1 83 ? 18.956 9.725 -25.223 1.00 79.69 83 ASP A N 1
ATOM 698 C CA . ASP A 1 83 ? 18.073 10.748 -25.783 1.00 79.69 83 ASP A CA 1
ATOM 699 C C . ASP A 1 83 ? 18.054 10.656 -27.316 1.00 79.69 83 ASP A C 1
ATOM 701 O O . ASP A 1 83 ? 16.995 10.673 -27.940 1.00 79.69 83 ASP A O 1
ATOM 705 N N . LEU A 1 84 ? 19.226 10.471 -27.934 1.00 83.56 84 LEU A N 1
ATOM 706 C CA . LEU A 1 84 ? 19.339 10.327 -29.384 1.00 83.56 84 LEU A CA 1
ATOM 707 C C . LEU A 1 84 ? 18.711 9.021 -29.897 1.00 83.56 84 LEU A C 1
ATOM 709 O O . LEU A 1 84 ? 18.108 9.003 -30.969 1.00 83.56 84 LEU A O 1
ATOM 713 N N . LEU A 1 85 ? 18.857 7.927 -29.147 1.00 83.81 85 LEU A N 1
ATOM 714 C CA . LEU A 1 85 ? 18.240 6.641 -29.466 1.00 83.81 85 LEU A CA 1
ATOM 715 C C . LEU A 1 85 ? 16.711 6.739 -29.421 1.00 83.81 85 LEU A C 1
ATOM 717 O O . LEU A 1 85 ? 16.041 6.249 -30.328 1.00 83.81 85 LEU A O 1
ATOM 721 N N . GLU A 1 86 ? 16.169 7.387 -28.391 1.00 87.56 86 GLU A N 1
ATOM 722 C CA . GLU A 1 86 ? 14.734 7.628 -28.256 1.00 87.56 86 GLU A CA 1
ATOM 723 C C . GLU A 1 86 ? 14.199 8.476 -29.414 1.00 87.56 86 GLU A C 1
ATOM 725 O O . GLU A 1 86 ? 13.233 8.072 -30.063 1.00 87.56 86 GLU A O 1
ATOM 730 N N . ASP A 1 87 ? 14.872 9.580 -29.752 1.00 87.25 87 ASP A N 1
ATOM 731 C CA . ASP A 1 87 ? 14.497 10.434 -30.884 1.00 87.25 87 ASP A CA 1
ATOM 732 C C . ASP A 1 87 ? 14.465 9.660 -32.214 1.00 87.25 87 ASP A C 1
ATOM 734 O O . ASP A 1 87 ? 13.553 9.849 -33.021 1.00 87.25 87 ASP A O 1
ATOM 738 N N . LEU A 1 88 ? 15.433 8.771 -32.458 1.00 87.62 88 LEU A N 1
ATOM 739 C CA . LEU A 1 88 ? 15.494 7.979 -33.692 1.00 87.62 88 LEU A CA 1
ATOM 740 C C . LEU A 1 88 ? 14.388 6.930 -33.780 1.00 87.62 88 LEU A C 1
ATOM 742 O O . LEU A 1 88 ? 13.781 6.778 -34.841 1.00 87.62 88 LEU A O 1
ATOM 746 N N . VAL A 1 89 ? 14.111 6.226 -32.682 1.00 87.19 89 VAL A N 1
ATOM 747 C CA . VAL A 1 89 ? 13.033 5.231 -32.632 1.00 87.19 89 VAL A CA 1
ATOM 748 C C . VAL A 1 89 ? 11.679 5.915 -32.817 1.00 87.19 89 VAL A C 1
ATOM 750 O O . VAL A 1 89 ? 10.869 5.464 -33.624 1.00 87.19 89 VAL A O 1
ATOM 753 N N . LEU A 1 90 ? 11.442 7.042 -32.139 1.00 87.00 90 LEU A N 1
ATOM 754 C CA . LEU A 1 90 ? 10.201 7.803 -32.289 1.00 87.00 90 LEU A CA 1
ATOM 755 C C . LEU A 1 90 ? 10.045 8.383 -33.699 1.00 87.00 90 LEU A C 1
ATOM 757 O O . LEU A 1 90 ? 8.944 8.359 -34.246 1.00 87.00 90 LEU A O 1
ATOM 761 N N . LEU A 1 91 ? 11.131 8.856 -34.319 1.00 87.44 91 LEU A N 1
ATOM 762 C CA . LEU A 1 91 ? 11.113 9.330 -35.705 1.00 87.44 91 LEU A CA 1
ATOM 763 C C . LEU A 1 91 ? 10.811 8.195 -36.695 1.00 87.44 91 LEU A C 1
ATOM 765 O O . LEU A 1 91 ? 10.079 8.401 -37.662 1.00 87.44 91 LEU A O 1
ATOM 769 N N . ALA A 1 92 ? 11.347 6.995 -36.463 1.00 85.56 92 ALA A N 1
ATOM 770 C CA . ALA A 1 92 ? 11.063 5.826 -37.294 1.00 85.56 92 ALA A CA 1
ATOM 771 C C . ALA A 1 92 ? 9.583 5.401 -37.229 1.00 85.56 92 ALA A C 1
ATOM 773 O O . ALA A 1 92 ? 9.073 4.830 -38.193 1.00 85.56 92 ALA A O 1
ATOM 774 N N . LEU A 1 93 ? 8.899 5.728 -36.128 1.00 86.50 93 LEU A N 1
ATOM 775 C CA . LEU A 1 93 ? 7.506 5.380 -35.849 1.00 86.50 93 LEU A CA 1
ATOM 776 C C . LEU A 1 93 ? 6.534 6.575 -35.970 1.00 86.50 93 LEU A C 1
ATOM 778 O O . LEU A 1 93 ? 5.388 6.465 -35.541 1.00 86.50 93 LEU A O 1
ATOM 782 N N . GLU A 1 94 ? 6.949 7.710 -36.553 1.00 85.00 94 GLU A N 1
ATOM 783 C CA . GLU A 1 94 ? 6.171 8.971 -36.562 1.00 85.00 94 GLU A CA 1
ATOM 784 C C . GLU A 1 94 ? 4.748 8.817 -37.149 1.00 85.00 94 GLU A C 1
ATOM 786 O O . GLU A 1 94 ? 3.810 9.481 -36.705 1.00 85.00 94 GLU A O 1
ATOM 791 N N . ASP A 1 95 ? 4.573 7.916 -38.119 1.00 84.38 95 ASP A N 1
ATOM 792 C CA . ASP A 1 95 ? 3.291 7.639 -38.783 1.00 84.38 95 ASP A CA 1
ATOM 793 C C . ASP A 1 95 ? 2.520 6.439 -38.175 1.00 84.38 95 ASP A C 1
ATOM 795 O O . ASP A 1 95 ? 1.472 6.043 -38.704 1.00 84.38 95 ASP A O 1
ATOM 799 N N . GLU A 1 96 ? 3.014 5.837 -37.087 1.00 85.81 96 GLU A N 1
ATOM 800 C CA . GLU A 1 96 ? 2.431 4.642 -36.462 1.00 85.81 96 GLU A CA 1
ATOM 801 C C . GLU A 1 96 ? 1.495 4.960 -35.276 1.00 85.81 96 GLU A C 1
ATOM 803 O O . GLU A 1 96 ? 1.545 6.018 -34.648 1.00 85.81 96 GLU A O 1
ATOM 808 N N . ASP A 1 97 ? 0.569 4.039 -34.976 1.00 84.19 97 ASP A N 1
ATOM 809 C CA . ASP A 1 97 ? -0.399 4.194 -33.880 1.00 84.19 97 ASP A CA 1
ATOM 810 C C . ASP A 1 97 ? 0.162 3.664 -32.554 1.00 84.19 97 ASP A C 1
ATOM 812 O O . ASP A 1 97 ? -0.001 2.480 -32.227 1.00 84.19 97 ASP A O 1
ATOM 816 N N . LEU A 1 98 ? 0.749 4.577 -31.775 1.00 83.19 98 LEU A N 1
ATOM 817 C CA . LEU A 1 98 ? 1.408 4.298 -30.494 1.00 83.19 98 LEU A CA 1
ATOM 818 C C . LEU A 1 98 ? 0.455 4.150 -29.294 1.00 83.19 98 LEU A C 1
ATOM 820 O O . LEU A 1 98 ? 0.890 4.076 -28.145 1.00 83.19 98 LEU A O 1
ATOM 824 N N . THR A 1 99 ? -0.866 4.109 -29.518 1.00 80.88 99 THR A N 1
ATOM 825 C CA . THR A 1 99 ? -1.874 4.107 -28.435 1.00 80.88 99 THR A CA 1
ATOM 826 C C . THR A 1 99 ? -1.636 3.014 -27.384 1.00 80.88 99 THR A C 1
ATOM 828 O O . THR A 1 99 ? -1.971 3.197 -26.214 1.00 80.88 99 THR A O 1
ATOM 831 N N . TYR A 1 100 ? -1.076 1.869 -27.785 1.00 78.62 100 TYR A N 1
ATOM 832 C CA . TYR A 1 100 ? -0.864 0.721 -26.902 1.00 78.62 100 TYR A CA 1
ATOM 833 C C . TYR A 1 100 ? 0.561 0.619 -26.335 1.00 78.62 100 TYR A C 1
ATOM 835 O O . TYR A 1 100 ? 0.798 -0.219 -25.469 1.00 78.62 100 TYR A O 1
ATOM 843 N N . ASP A 1 101 ? 1.500 1.471 -26.742 1.00 82.88 101 ASP A N 1
ATOM 844 C CA . ASP A 1 101 ? 2.869 1.414 -26.213 1.00 82.88 101 ASP A CA 1
ATOM 845 C C . ASP A 1 101 ? 2.967 1.961 -24.787 1.00 82.88 101 ASP A C 1
ATOM 847 O O . ASP A 1 101 ? 3.828 1.543 -24.022 1.00 82.88 101 ASP A O 1
ATOM 851 N N . GLY A 1 102 ? 2.006 2.785 -24.356 1.00 77.44 102 GLY A N 1
ATOM 852 C CA . GLY A 1 102 ? 1.911 3.223 -22.958 1.00 77.44 102 GLY A CA 1
ATOM 853 C C . GLY A 1 102 ? 1.738 2.074 -21.948 1.00 77.44 102 GLY A C 1
ATOM 854 O O . GLY A 1 102 ? 1.999 2.256 -20.761 1.00 77.44 102 GLY A O 1
ATOM 855 N N . PHE A 1 103 ? 1.334 0.872 -22.386 1.00 78.88 103 PHE A N 1
ATOM 856 C CA . PHE A 1 103 ? 1.302 -0.315 -21.521 1.00 78.88 103 PHE A CA 1
ATOM 857 C C . PHE A 1 103 ? 2.704 -0.844 -21.182 1.00 78.88 103 PHE A C 1
ATOM 859 O O . PHE A 1 103 ? 2.860 -1.513 -20.158 1.00 78.88 103 PHE A O 1
ATOM 866 N N . ILE A 1 104 ? 3.716 -0.524 -21.996 1.00 84.81 104 ILE A N 1
ATOM 867 C CA . ILE A 1 104 ? 5.105 -0.931 -21.768 1.00 84.81 104 ILE A CA 1
ATOM 868 C C . ILE A 1 104 ? 5.617 -0.298 -20.479 1.00 84.81 104 ILE A C 1
ATOM 870 O O . ILE A 1 104 ? 6.009 -1.030 -19.574 1.00 84.81 104 ILE A O 1
ATOM 874 N N . SER A 1 105 ? 5.525 1.028 -20.341 1.00 78.75 105 SER A N 1
ATOM 875 C CA . SER A 1 105 ? 5.999 1.747 -19.149 1.00 78.75 105 SER A CA 1
ATOM 876 C C . SER A 1 105 ? 5.323 1.254 -17.862 1.00 78.75 105 SER A C 1
ATOM 878 O O . SER A 1 105 ? 5.990 1.062 -16.851 1.00 78.75 105 SER A O 1
ATOM 880 N N . ASN A 1 106 ? 4.026 0.923 -17.922 1.00 73.94 106 ASN A N 1
ATOM 881 C CA . ASN A 1 106 ? 3.283 0.367 -16.781 1.00 73.94 106 ASN A CA 1
ATOM 882 C C . ASN A 1 106 ? 3.739 -1.046 -16.371 1.00 73.94 106 ASN A C 1
ATOM 884 O O . ASN A 1 106 ? 3.495 -1.473 -15.244 1.00 73.94 106 ASN A O 1
ATOM 888 N N . THR A 1 107 ? 4.358 -1.794 -17.287 1.00 84.88 107 THR A N 1
ATOM 889 C CA . THR A 1 107 ? 4.762 -3.196 -17.080 1.00 84.88 107 THR A CA 1
ATOM 890 C C . THR A 1 107 ? 6.261 -3.335 -16.819 1.00 84.88 107 THR A C 1
ATOM 892 O O . THR A 1 107 ? 6.695 -4.302 -16.192 1.00 84.88 107 THR A O 1
ATOM 895 N N . LEU A 1 108 ? 7.051 -2.363 -17.281 1.00 87.19 108 LEU A N 1
ATOM 896 C CA . LEU A 1 108 ? 8.512 -2.368 -17.293 1.00 87.19 108 LEU A CA 1
ATOM 897 C C . LEU A 1 108 ? 9.120 -2.580 -15.900 1.00 87.19 108 LEU A C 1
ATOM 899 O O . LEU A 1 108 ? 10.102 -3.309 -15.749 1.00 87.19 108 LEU A O 1
ATOM 903 N N . HIS A 1 109 ? 8.496 -2.011 -14.868 1.00 87.06 109 HIS A N 1
ATOM 904 C CA . HIS A 1 109 ? 8.958 -2.079 -13.482 1.00 87.06 109 HIS A CA 1
ATOM 905 C C . HIS A 1 109 ? 8.535 -3.369 -12.756 1.00 87.06 109 HIS A C 1
ATOM 907 O O . HIS A 1 109 ? 8.127 -3.361 -11.594 1.00 87.06 109 HIS A O 1
ATOM 913 N N . ASN A 1 110 ? 8.646 -4.511 -13.441 1.00 88.75 110 ASN A N 1
ATOM 914 C CA . ASN A 1 110 ? 8.363 -5.833 -12.889 1.00 88.75 110 ASN A CA 1
ATOM 915 C C . ASN A 1 110 ? 9.647 -6.544 -12.422 1.00 88.75 110 ASN A C 1
ATOM 917 O O . ASN A 1 110 ? 10.668 -6.563 -13.110 1.00 88.75 110 ASN A O 1
ATOM 921 N N . ILE A 1 111 ? 9.584 -7.221 -11.271 1.00 90.00 111 ILE A N 1
ATOM 922 C CA . ILE A 1 111 ? 10.729 -7.945 -10.697 1.00 90.00 111 ILE A CA 1
ATOM 923 C C . ILE A 1 111 ? 11.298 -9.040 -11.617 1.00 90.00 111 ILE A C 1
ATOM 925 O O . ILE A 1 111 ? 12.501 -9.308 -11.579 1.00 90.00 111 ILE A O 1
ATOM 929 N N . CYS A 1 112 ? 10.464 -9.671 -12.448 1.00 92.69 112 CYS A N 1
ATOM 930 C CA . CYS A 1 112 ? 10.907 -10.666 -13.423 1.00 92.69 112 CYS A CA 1
ATOM 931 C C . CYS A 1 112 ? 11.800 -10.028 -14.494 1.00 92.69 112 CYS A C 1
ATOM 933 O O . CYS A 1 112 ? 12.873 -10.557 -14.773 1.00 92.69 112 CYS A O 1
ATOM 935 N N . ILE A 1 113 ? 11.427 -8.842 -14.988 1.00 95.12 113 ILE A N 1
ATOM 936 C CA . ILE A 1 113 ? 12.218 -8.075 -15.961 1.00 95.12 113 ILE A CA 1
ATOM 937 C C . ILE A 1 113 ? 13.585 -7.722 -15.368 1.00 95.12 113 ILE A C 1
ATOM 939 O O . ILE A 1 113 ? 14.611 -7.956 -16.003 1.00 95.12 113 ILE A O 1
ATOM 943 N N . TYR A 1 114 ? 13.636 -7.246 -14.119 1.00 94.81 114 TYR A N 1
ATOM 944 C CA . TYR A 1 114 ? 14.911 -6.934 -13.461 1.00 94.81 114 TYR A CA 1
ATOM 945 C C . TYR A 1 114 ? 15.825 -8.152 -13.327 1.00 94.81 114 TYR A C 1
ATOM 947 O O . TYR A 1 114 ? 17.036 -8.042 -13.512 1.00 94.81 114 TYR A O 1
ATOM 955 N N . ARG A 1 115 ? 15.260 -9.325 -13.021 1.00 94.44 115 ARG A N 1
ATOM 956 C CA . ARG A 1 115 ? 16.023 -10.576 -12.924 1.00 94.44 115 ARG A CA 1
ATOM 957 C C . ARG A 1 115 ? 16.576 -11.020 -14.266 1.00 94.44 115 ARG A C 1
ATOM 959 O O . ARG A 1 115 ? 17.732 -11.434 -14.310 1.00 94.44 115 ARG A O 1
ATOM 966 N N . ASP A 1 116 ? 15.775 -10.917 -15.318 1.00 97.06 116 ASP A N 1
ATOM 967 C CA . ASP A 1 116 ? 16.180 -11.305 -16.665 1.00 97.06 116 ASP A CA 1
ATOM 968 C C . ASP A 1 116 ? 17.239 -10.357 -17.229 1.00 97.06 116 ASP A C 1
ATOM 970 O O . ASP A 1 116 ? 18.235 -10.827 -17.774 1.00 97.06 116 ASP A O 1
ATOM 974 N N . LEU A 1 117 ? 17.108 -9.050 -16.970 1.00 96.00 117 LEU A N 1
ATOM 975 C CA . LEU A 1 117 ? 18.138 -8.044 -17.253 1.00 96.00 117 LEU A CA 1
ATOM 976 C C . LEU A 1 117 ? 19.358 -8.134 -16.319 1.00 96.00 117 LEU A C 1
ATOM 978 O O . LEU A 1 117 ? 20.344 -7.435 -16.536 1.00 96.00 117 LEU A O 1
ATOM 982 N N . ASN A 1 118 ? 19.323 -8.974 -15.277 1.00 94.25 118 ASN A N 1
ATOM 983 C CA . ASN A 1 118 ? 20.360 -9.078 -14.242 1.00 94.25 118 ASN A CA 1
ATOM 984 C C . ASN A 1 118 ? 20.646 -7.743 -13.508 1.00 94.25 118 ASN A C 1
ATOM 986 O O . ASN A 1 118 ? 21.749 -7.502 -13.008 1.00 94.25 118 ASN A O 1
ATOM 990 N N . ILE A 1 119 ? 19.628 -6.889 -13.387 1.00 94.44 119 ILE A N 1
ATOM 991 C CA . ILE A 1 119 ? 19.667 -5.659 -12.594 1.00 94.44 119 ILE A CA 1
ATOM 992 C C . ILE A 1 119 ? 19.651 -6.034 -11.110 1.00 94.44 119 ILE A C 1
ATOM 994 O O . ILE A 1 119 ? 18.845 -6.846 -10.658 1.00 94.44 119 ILE A O 1
ATOM 998 N N . LYS A 1 120 ? 20.545 -5.433 -10.321 1.00 91.44 120 LYS A N 1
ATOM 999 C CA . LYS A 1 120 ? 20.620 -5.656 -8.869 1.00 91.44 120 LYS A CA 1
ATOM 1000 C C . LYS A 1 120 ? 20.121 -4.430 -8.110 1.00 91.44 120 LYS A C 1
ATOM 1002 O O . LYS A 1 120 ? 20.436 -3.311 -8.506 1.00 91.44 120 LYS A O 1
ATOM 1007 N N . PRO A 1 121 ? 19.423 -4.609 -6.975 1.00 91.19 121 PRO A N 1
ATOM 1008 C CA . PRO A 1 121 ? 18.966 -3.479 -6.179 1.00 91.19 121 PRO A CA 1
ATOM 1009 C C . PRO A 1 121 ? 20.159 -2.747 -5.550 1.00 91.19 121 PRO A C 1
ATOM 1011 O O . PRO A 1 121 ? 20.953 -3.337 -4.813 1.00 91.19 121 PRO A O 1
ATOM 1014 N N . CYS A 1 122 ? 20.262 -1.440 -5.781 1.00 90.19 122 CYS A N 1
ATOM 1015 C CA . CYS A 1 122 ? 21.331 -0.587 -5.255 1.00 90.19 122 CYS A CA 1
ATOM 1016 C C . CYS A 1 122 ? 20.975 0.029 -3.886 1.00 90.19 122 CYS A C 1
ATOM 1018 O O . CYS A 1 122 ? 21.116 1.235 -3.670 1.00 90.19 122 CYS A O 1
ATOM 1020 N N . TYR A 1 123 ? 20.509 -0.799 -2.941 1.00 88.81 123 TYR A N 1
ATOM 1021 C CA . TYR A 1 123 ? 20.030 -0.352 -1.621 1.00 88.81 123 TYR A CA 1
ATOM 1022 C C . TYR A 1 123 ? 21.049 0.516 -0.866 1.00 88.81 123 TYR A C 1
ATOM 1024 O O . TYR A 1 123 ? 20.682 1.508 -0.235 1.00 88.81 123 TYR A O 1
ATOM 1032 N N . ASP A 1 124 ? 22.340 0.194 -0.973 1.00 90.94 124 ASP A N 1
ATOM 1033 C CA . ASP A 1 124 ? 23.410 0.914 -0.278 1.00 90.94 124 ASP A CA 1
ATOM 1034 C C . ASP A 1 124 ? 23.417 2.418 -0.608 1.00 90.94 124 ASP A C 1
ATOM 1036 O O . ASP A 1 124 ? 23.593 3.240 0.295 1.00 90.94 124 ASP A O 1
ATOM 1040 N N . LYS A 1 125 ? 23.123 2.797 -1.863 1.00 90.75 125 LYS A N 1
ATOM 1041 C CA . LYS A 1 125 ? 23.068 4.201 -2.312 1.00 90.75 125 LYS A CA 1
ATOM 1042 C C . LYS A 1 125 ? 21.919 4.980 -1.655 1.00 90.75 125 LYS A C 1
ATOM 1044 O O . LYS A 1 125 ? 22.085 6.154 -1.335 1.00 90.75 125 LYS A O 1
ATOM 1049 N N . TYR A 1 126 ? 20.798 4.313 -1.375 1.00 91.69 126 TYR A N 1
ATOM 1050 C CA . TYR A 1 126 ? 19.572 4.925 -0.841 1.00 91.69 126 TYR A CA 1
ATOM 1051 C C . TYR A 1 126 ? 19.279 4.537 0.614 1.00 91.69 126 TYR A C 1
ATOM 1053 O O . TYR A 1 126 ? 18.199 4.814 1.130 1.00 91.69 126 TYR A O 1
ATOM 1061 N N . THR A 1 127 ? 20.244 3.946 1.328 1.00 90.25 127 THR A N 1
ATOM 1062 C CA . THR A 1 127 ? 20.045 3.440 2.701 1.00 90.25 127 THR A CA 1
ATOM 1063 C C . THR A 1 127 ? 19.456 4.496 3.640 1.00 90.25 127 THR A C 1
ATOM 1065 O O . THR A 1 127 ? 18.630 4.167 4.492 1.00 90.25 127 THR A O 1
ATOM 1068 N N . ASN A 1 128 ? 19.846 5.766 3.489 1.00 88.75 128 ASN A N 1
ATOM 1069 C CA . ASN A 1 128 ? 19.333 6.863 4.313 1.00 88.75 128 ASN A CA 1
ATOM 1070 C C . ASN A 1 128 ? 17.826 7.090 4.113 1.00 88.75 128 ASN A C 1
ATOM 1072 O O . ASN A 1 128 ? 17.116 7.268 5.102 1.00 88.75 128 ASN A O 1
ATOM 1076 N N . LEU A 1 129 ? 17.333 7.027 2.870 1.00 89.50 129 LEU A N 1
ATOM 1077 C CA . LEU A 1 129 ? 15.913 7.186 2.543 1.00 89.50 129 LEU A CA 1
ATOM 1078 C C . LEU A 1 129 ? 15.070 6.120 3.256 1.00 89.50 129 LEU A C 1
ATOM 1080 O O . LEU A 1 129 ? 14.153 6.440 4.016 1.00 89.50 129 LEU A O 1
ATOM 1084 N N . PHE A 1 130 ? 15.448 4.851 3.088 1.00 89.69 130 PHE A N 1
ATOM 1085 C CA . PHE A 1 130 ? 14.753 3.714 3.697 1.00 89.69 130 PHE A CA 1
ATOM 1086 C C . PHE A 1 130 ? 14.888 3.694 5.228 1.00 89.69 130 PHE A C 1
ATOM 1088 O O . PHE A 1 130 ? 13.918 3.436 5.944 1.00 89.69 130 PHE A O 1
ATOM 1095 N N . SER A 1 131 ? 16.068 4.029 5.761 1.00 89.50 131 SER A N 1
ATOM 1096 C CA . SER A 1 131 ? 16.303 4.092 7.212 1.00 89.50 131 SER A CA 1
ATOM 1097 C C . SER A 1 131 ? 15.498 5.207 7.882 1.00 89.50 131 SER A C 1
ATOM 1099 O O . SER A 1 131 ? 15.025 5.032 9.010 1.00 89.50 131 SER A O 1
ATOM 1101 N N . ASN A 1 132 ? 15.305 6.341 7.202 1.00 89.88 132 ASN A N 1
ATOM 1102 C CA . ASN A 1 132 ? 14.457 7.428 7.688 1.00 89.88 132 ASN A CA 1
ATOM 1103 C C . ASN A 1 132 ? 12.994 6.984 7.779 1.00 89.88 132 ASN A C 1
ATOM 1105 O O . ASN A 1 132 ? 12.378 7.183 8.826 1.00 89.88 132 ASN A O 1
ATOM 1109 N N . CYS A 1 133 ? 12.464 6.308 6.754 1.00 90.56 133 CYS A N 1
ATOM 1110 C CA . CYS A 1 133 ? 11.092 5.789 6.773 1.00 90.56 133 CYS A CA 1
ATOM 1111 C C . CYS A 1 133 ? 10.880 4.783 7.910 1.00 90.56 133 CYS A C 1
ATOM 1113 O O . CYS A 1 133 ? 9.952 4.927 8.710 1.00 90.56 133 CYS A O 1
ATOM 1115 N N . PHE A 1 134 ? 11.810 3.837 8.076 1.00 90.94 134 PHE A N 1
ATOM 1116 C CA . PHE A 1 134 ? 11.804 2.925 9.219 1.00 90.94 134 PHE A CA 1
ATOM 1117 C C . PHE A 1 134 ? 11.796 3.687 10.555 1.00 90.94 134 PHE A C 1
ATOM 1119 O O . PHE A 1 134 ? 11.023 3.373 11.461 1.00 90.94 134 PHE A O 1
ATOM 1126 N N . THR A 1 135 ? 12.626 4.725 10.682 1.00 93.31 135 THR A N 1
ATOM 1127 C CA . THR A 1 135 ? 12.713 5.537 11.903 1.00 93.31 135 THR A CA 1
ATOM 1128 C C . THR A 1 135 ? 11.409 6.286 12.186 1.00 93.31 135 THR A C 1
ATOM 1130 O O . THR A 1 135 ? 10.978 6.330 13.341 1.00 93.31 135 THR A O 1
ATOM 1133 N N . ILE A 1 136 ? 10.746 6.835 11.166 1.00 93.50 136 ILE A N 1
ATOM 1134 C CA . ILE A 1 136 ? 9.427 7.475 11.291 1.00 93.50 136 ILE A CA 1
ATOM 1135 C C . ILE A 1 136 ? 8.408 6.466 11.837 1.00 93.50 136 ILE A C 1
ATOM 1137 O O . ILE A 1 136 ? 7.791 6.719 12.877 1.00 93.50 136 ILE A O 1
ATOM 1141 N N . MET A 1 137 ? 8.311 5.282 11.223 1.00 92.44 137 MET A N 1
ATOM 1142 C CA . MET A 1 137 ? 7.390 4.220 11.647 1.00 92.44 137 MET A CA 1
ATOM 1143 C C . MET A 1 137 ? 7.644 3.764 13.090 1.00 92.44 137 MET A C 1
ATOM 1145 O O . MET A 1 137 ? 6.710 3.628 13.885 1.00 92.44 137 MET A O 1
ATOM 1149 N N . GLN A 1 138 ? 8.910 3.606 13.489 1.00 93.25 138 GLN A N 1
ATOM 1150 C CA . GLN A 1 138 ? 9.258 3.276 14.876 1.00 93.25 138 GLN A CA 1
ATOM 1151 C C . GLN A 1 138 ? 8.827 4.362 15.869 1.00 93.25 138 GLN A C 1
ATOM 1153 O O . GLN A 1 138 ? 8.377 4.044 16.972 1.00 93.25 138 GLN A O 1
ATOM 1158 N N . ASN A 1 139 ? 8.925 5.643 15.503 1.00 95.62 139 ASN A N 1
ATOM 1159 C CA . ASN A 1 139 ? 8.489 6.727 16.382 1.00 95.62 139 ASN A CA 1
ATOM 1160 C C . ASN A 1 139 ? 6.957 6.795 16.505 1.00 95.62 139 ASN A C 1
ATOM 1162 O O . ASN A 1 139 ? 6.462 7.104 17.590 1.00 95.62 139 ASN A O 1
ATOM 1166 N N . TYR A 1 140 ? 6.205 6.418 15.468 1.00 95.69 140 TYR A N 1
ATOM 1167 C CA . TYR A 1 140 ? 4.755 6.220 15.567 1.00 95.69 140 TYR A CA 1
ATOM 1168 C C . TYR A 1 140 ? 4.372 5.082 16.514 1.00 95.69 140 TYR A C 1
ATOM 1170 O O . TYR A 1 140 ? 3.517 5.249 17.386 1.00 95.69 140 TYR A O 1
ATOM 1178 N N . LEU A 1 141 ? 5.064 3.946 16.434 1.00 94.38 141 LEU A N 1
ATOM 1179 C CA . LEU A 1 141 ? 4.878 2.856 17.395 1.00 94.38 141 LEU A CA 1
ATOM 1180 C C . LEU A 1 141 ? 5.277 3.267 18.821 1.00 94.38 141 LEU A C 1
ATOM 1182 O O . LEU A 1 141 ? 4.666 2.826 19.800 1.00 94.38 141 LEU A O 1
ATOM 1186 N N . PHE A 1 142 ? 6.275 4.142 18.962 1.00 95.38 142 PHE A N 1
ATOM 1187 C CA . PHE A 1 142 ? 6.655 4.692 20.258 1.00 95.38 142 PHE A CA 1
ATOM 1188 C C . PHE A 1 142 ? 5.607 5.671 20.808 1.00 95.38 142 PHE A C 1
ATOM 1190 O O . PHE A 1 142 ? 5.342 5.643 22.012 1.00 95.38 142 PHE A O 1
ATOM 1197 N N . LEU A 1 143 ? 4.952 6.470 19.955 1.00 96.50 143 LEU A N 1
ATOM 1198 C CA . LEU A 1 143 ? 3.786 7.278 20.334 1.00 96.50 143 LEU A CA 1
ATOM 1199 C C . LEU A 1 143 ? 2.649 6.389 20.850 1.00 96.50 143 LEU A C 1
ATOM 1201 O O . LEU A 1 143 ? 2.154 6.634 21.951 1.00 96.50 143 LEU A O 1
ATOM 1205 N N . ALA A 1 144 ? 2.323 5.309 20.132 1.00 95.12 144 ALA A N 1
ATOM 1206 C CA . ALA A 1 144 ? 1.319 4.332 20.556 1.00 95.12 144 ALA A CA 1
ATOM 1207 C C . ALA A 1 144 ? 1.621 3.761 21.947 1.00 95.12 144 ALA A C 1
ATOM 1209 O O . ALA A 1 144 ? 0.754 3.705 22.818 1.00 95.12 144 ALA A O 1
ATOM 1210 N N . TYR A 1 145 ? 2.878 3.377 22.181 1.00 93.88 145 TYR A N 1
ATOM 1211 C CA . TYR A 1 145 ? 3.318 2.860 23.473 1.00 93.88 145 TYR A CA 1
ATOM 1212 C C . TYR A 1 145 ? 3.217 3.899 24.602 1.00 93.88 145 TYR A C 1
ATOM 1214 O O . TYR A 1 145 ? 2.812 3.556 25.715 1.00 93.88 145 TYR A O 1
ATOM 1222 N N . GLN A 1 146 ? 3.583 5.157 24.343 1.00 93.75 146 GLN A N 1
ATOM 1223 C CA . GLN A 1 146 ? 3.495 6.230 25.338 1.00 93.75 146 GLN A CA 1
ATOM 1224 C C . GLN A 1 146 ? 2.044 6.561 25.691 1.00 93.75 146 GLN A C 1
ATOM 1226 O O . GLN A 1 146 ? 1.726 6.677 26.878 1.00 93.75 146 GLN A O 1
ATOM 1231 N N . GLU A 1 147 ? 1.165 6.657 24.691 1.00 93.50 147 GLU A N 1
ATOM 1232 C CA . GLU A 1 147 ? -0.263 6.893 24.912 1.00 93.50 147 GLU A CA 1
ATOM 1233 C C . GLU A 1 147 ? -0.887 5.726 25.685 1.00 93.50 147 GLU A C 1
ATOM 1235 O O . GLU A 1 147 ? -1.565 5.955 26.680 1.00 93.50 147 GLU A O 1
ATOM 1240 N N . ALA A 1 148 ? -0.565 4.478 25.330 1.00 91.75 148 ALA A N 1
ATOM 1241 C CA . ALA A 1 148 ? -1.059 3.299 26.044 1.00 91.75 148 ALA A CA 1
ATOM 1242 C C . ALA A 1 148 ? -0.631 3.265 27.521 1.00 91.75 148 ALA A C 1
ATOM 1244 O O . ALA A 1 148 ? -1.353 2.739 28.361 1.00 91.75 148 ALA A O 1
ATOM 1245 N N . LYS A 1 149 ? 0.557 3.793 27.840 1.00 89.94 149 LYS A N 1
ATOM 1246 C CA . LYS A 1 149 ? 1.120 3.767 29.197 1.00 89.94 149 LYS A CA 1
ATOM 1247 C C . LYS A 1 149 ? 0.679 4.943 30.067 1.00 89.94 149 LYS A C 1
ATOM 1249 O O . LYS A 1 149 ? 0.659 4.820 31.288 1.00 89.94 149 LYS A O 1
ATOM 1254 N N . THR A 1 150 ? 0.468 6.109 29.463 1.00 89.50 150 THR A N 1
ATOM 1255 C CA . THR A 1 150 ? 0.279 7.369 30.202 1.00 89.50 150 THR A CA 1
ATOM 1256 C C . THR A 1 150 ? -1.077 8.017 29.962 1.00 89.50 150 THR A C 1
ATOM 1258 O O . THR A 1 150 ? -1.415 8.964 30.668 1.00 89.50 150 THR A O 1
ATOM 1261 N N . GLY A 1 151 ? -1.829 7.551 28.962 1.00 87.38 151 GLY A N 1
ATOM 1262 C CA . GLY A 1 151 ? -3.054 8.186 28.482 1.00 87.38 151 GLY A CA 1
ATOM 1263 C C . GLY A 1 151 ? -2.825 9.534 27.791 1.00 87.38 151 GLY A C 1
ATOM 1264 O O . GLY A 1 151 ? -3.790 10.238 27.514 1.00 87.38 151 GLY A O 1
ATOM 1265 N N . ILE A 1 152 ? -1.568 9.934 27.554 1.00 88.00 152 ILE A N 1
ATOM 1266 C CA . ILE A 1 152 ? -1.210 11.260 27.040 1.00 88.00 152 ILE A CA 1
ATOM 1267 C C . ILE A 1 152 ? -0.299 11.120 25.819 1.00 88.00 152 ILE A C 1
ATOM 1269 O O . ILE A 1 152 ? 0.688 10.384 25.828 1.00 88.00 152 ILE A O 1
ATOM 1273 N N . ILE A 1 153 ? -0.597 11.900 24.779 1.00 91.06 153 ILE A N 1
ATOM 1274 C CA . ILE A 1 153 ? 0.245 12.031 23.587 1.00 91.06 153 ILE A CA 1
ATOM 1275 C C . ILE A 1 153 ? 1.436 12.939 23.917 1.00 91.06 153 ILE A C 1
ATOM 1277 O O . ILE A 1 153 ? 1.259 14.070 24.369 1.00 91.06 153 ILE A O 1
ATOM 1281 N N . ASN A 1 154 ? 2.665 12.467 23.686 1.00 91.88 154 ASN A N 1
ATOM 1282 C CA . ASN A 1 154 ? 3.871 13.246 23.974 1.00 91.88 154 ASN A CA 1
ATOM 1283 C C . ASN A 1 154 ? 4.144 14.285 22.862 1.00 91.88 154 ASN A C 1
ATOM 1285 O O . ASN A 1 154 ? 4.600 13.905 21.781 1.00 91.88 154 ASN A O 1
ATOM 1289 N N . PRO A 1 155 ? 3.975 15.598 23.115 1.00 92.00 155 PRO A N 1
ATOM 1290 C CA . PRO A 1 155 ? 4.104 16.620 22.077 1.00 92.00 155 PRO A CA 1
ATOM 1291 C C . PRO A 1 155 ? 5.542 16.813 21.579 1.00 92.00 155 PRO A C 1
ATOM 1293 O O . PRO A 1 155 ? 5.726 17.304 20.469 1.00 92.00 155 PRO A O 1
ATOM 1296 N N . ILE A 1 156 ? 6.553 16.453 22.381 1.00 93.69 156 ILE A N 1
ATOM 1297 C CA . ILE A 1 156 ? 7.964 16.504 21.970 1.00 93.69 156 ILE A CA 1
ATOM 1298 C C . ILE A 1 156 ? 8.229 15.404 20.945 1.00 93.69 156 ILE A C 1
ATOM 1300 O O . ILE A 1 156 ? 8.878 15.651 19.934 1.00 93.69 156 ILE A O 1
ATOM 1304 N N . LEU A 1 157 ? 7.689 14.207 21.188 1.00 94.25 157 LEU A N 1
ATOM 1305 C CA . LEU A 1 157 ? 7.819 13.084 20.267 1.00 94.25 157 LEU A CA 1
ATOM 1306 C C . LEU A 1 157 ? 7.076 13.351 18.952 1.00 94.25 157 LEU A C 1
ATOM 1308 O O . LEU A 1 157 ? 7.635 13.094 17.895 1.00 94.25 157 LEU A O 1
ATOM 1312 N N . VAL A 1 158 ? 5.883 13.954 19.000 1.00 96.25 158 VAL A N 1
ATOM 1313 C CA . VAL A 1 158 ? 5.173 14.392 17.781 1.00 96.25 158 VAL A CA 1
ATOM 1314 C C . VAL A 1 158 ? 6.013 15.394 16.982 1.00 96.25 158 VAL A C 1
ATOM 1316 O O . VAL A 1 158 ? 6.157 15.249 15.774 1.00 96.25 158 VAL A O 1
ATOM 1319 N N . SER A 1 159 ? 6.631 16.380 17.641 1.00 95.56 159 SER A N 1
ATOM 1320 C CA . SER A 1 159 ? 7.513 17.338 16.959 1.00 95.56 159 SER A CA 1
ATOM 1321 C C . SER A 1 159 ? 8.796 16.701 16.404 1.00 95.56 159 SER A C 1
ATOM 1323 O O . SER A 1 159 ? 9.295 17.157 15.379 1.00 95.56 159 SER A O 1
ATOM 1325 N N . LEU A 1 160 ? 9.318 15.643 17.036 1.00 95.62 160 LEU A N 1
ATOM 1326 C CA . LEU A 1 160 ? 10.416 14.851 16.476 1.00 95.62 160 LEU A CA 1
ATOM 1327 C C . LEU A 1 160 ? 9.976 14.131 15.196 1.00 95.62 160 LEU A C 1
ATOM 1329 O O . LEU A 1 160 ? 10.664 14.243 14.187 1.00 95.62 160 LEU A O 1
ATOM 1333 N N . VAL A 1 161 ? 8.827 13.446 15.226 1.00 96.00 161 VAL A N 1
ATOM 1334 C CA . VAL A 1 161 ? 8.252 12.785 14.042 1.00 96.00 161 VAL A CA 1
ATOM 1335 C C . VAL A 1 161 ? 8.060 13.791 12.913 1.00 96.00 161 VAL A C 1
ATOM 1337 O O . VAL A 1 161 ? 8.530 13.550 11.811 1.00 96.00 161 VAL A O 1
ATOM 1340 N N . GLN A 1 162 ? 7.484 14.959 13.203 1.00 95.81 162 GLN A N 1
ATOM 1341 C CA . GLN A 1 162 ? 7.294 16.019 12.214 1.00 95.81 162 GLN A CA 1
ATOM 1342 C C . GLN A 1 162 ? 8.611 16.457 11.556 1.00 95.81 162 GLN A C 1
ATOM 1344 O O . GLN A 1 162 ? 8.658 16.687 10.352 1.00 95.81 162 GLN A O 1
ATOM 1349 N N . SER A 1 163 ? 9.695 16.563 12.330 1.00 94.62 163 SER A N 1
ATOM 1350 C CA . SER A 1 163 ? 11.012 16.898 11.782 1.00 94.62 163 SER A CA 1
ATOM 1351 C C . SER A 1 163 ? 11.583 15.788 10.902 1.00 94.62 163 SER A C 1
ATOM 1353 O O . SER A 1 163 ? 12.279 16.101 9.943 1.00 94.62 163 SER A O 1
ATOM 1355 N N . LEU A 1 164 ? 11.336 14.519 11.235 1.00 94.12 164 LEU A N 1
ATOM 1356 C CA . LEU A 1 164 ? 11.792 13.374 10.444 1.00 94.12 164 LEU A CA 1
ATOM 1357 C C . LEU A 1 164 ? 11.007 13.254 9.134 1.00 94.12 164 LEU A C 1
ATOM 1359 O O . LEU A 1 164 ? 11.614 13.042 8.092 1.00 94.12 164 LEU A O 1
ATOM 1363 N N . VAL A 1 165 ? 9.684 13.442 9.187 1.00 92.56 165 VAL A N 1
ATOM 1364 C CA . VAL A 1 165 ? 8.810 13.483 8.003 1.00 92.56 165 VAL A CA 1
ATOM 1365 C C . VAL A 1 165 ? 9.271 14.584 7.054 1.00 92.56 165 VAL A C 1
ATOM 1367 O O . VAL A 1 165 ? 9.567 14.302 5.901 1.00 92.56 165 VAL A O 1
ATOM 1370 N N . LYS A 1 166 ? 9.500 15.798 7.568 1.00 91.12 166 LYS A N 1
ATOM 1371 C CA . LYS A 1 166 ? 10.031 16.891 6.750 1.00 91.12 166 LYS A CA 1
ATOM 1372 C C . LYS A 1 166 ? 11.407 16.581 6.146 1.00 91.12 166 LYS A C 1
ATOM 1374 O O . LYS A 1 166 ? 11.656 16.901 4.997 1.00 91.12 166 LYS A O 1
ATOM 1379 N N . GLN A 1 167 ? 12.316 15.965 6.904 1.00 90.31 167 GLN A N 1
ATOM 1380 C CA . GLN A 1 167 ? 13.626 15.566 6.368 1.00 90.31 167 GLN A CA 1
ATOM 1381 C C . GLN A 1 167 ? 13.512 14.531 5.247 1.00 90.31 167 GLN A C 1
ATOM 1383 O O . GLN A 1 167 ? 14.344 14.524 4.344 1.00 90.31 167 GLN A O 1
ATOM 1388 N N . HIS A 1 168 ? 12.522 13.643 5.329 1.00 90.12 168 HIS A N 1
ATOM 1389 C CA . HIS A 1 168 ? 12.230 12.687 4.274 1.00 90.12 168 HIS A CA 1
ATOM 1390 C C . HIS A 1 168 ? 11.702 13.394 3.021 1.00 90.12 168 HIS A C 1
ATOM 1392 O O . HIS A 1 168 ? 12.269 13.183 1.957 1.00 90.12 168 HIS A O 1
ATOM 1398 N N . GLU A 1 169 ? 10.714 14.281 3.162 1.00 87.56 169 GLU A N 1
ATOM 1399 C CA . GLU A 1 169 ? 10.181 15.104 2.062 1.00 87.56 169 GLU A CA 1
ATOM 1400 C C . GLU A 1 169 ? 11.282 15.954 1.403 1.00 87.56 169 GLU A C 1
ATOM 1402 O O . GLU A 1 169 ? 11.436 15.937 0.187 1.00 87.56 169 GLU A O 1
ATOM 1407 N N . ASP A 1 170 ? 12.107 16.639 2.207 1.00 87.44 170 ASP A N 1
ATOM 1408 C CA . ASP A 1 170 ? 13.218 17.467 1.724 1.00 87.44 170 ASP A CA 1
ATOM 1409 C C . ASP A 1 170 ? 14.266 16.629 0.960 1.00 87.44 170 ASP A C 1
ATOM 1411 O O . ASP A 1 170 ? 14.861 17.120 0.005 1.00 87.44 170 ASP A O 1
ATOM 1415 N N . TYR A 1 171 ? 14.525 15.382 1.380 1.00 86.81 171 TYR A N 1
ATOM 1416 C CA . TYR A 1 171 ? 15.443 14.475 0.678 1.00 86.81 171 TYR A CA 1
ATOM 1417 C C . TYR A 1 171 ? 14.825 13.943 -0.616 1.00 86.81 171 TYR A C 1
ATOM 1419 O O . TYR A 1 171 ? 15.504 13.888 -1.636 1.00 86.81 171 TYR A O 1
ATOM 1427 N N . TYR A 1 172 ? 13.549 13.559 -0.567 1.00 85.75 172 TYR A N 1
ATOM 1428 C CA . TYR A 1 172 ? 12.819 13.031 -1.712 1.00 85.75 172 TYR A CA 1
ATOM 1429 C C . TYR A 1 172 ? 12.715 14.079 -2.833 1.00 85.75 172 TYR A C 1
ATOM 1431 O O . TYR A 1 172 ? 13.048 13.789 -3.973 1.00 85.75 172 TYR A O 1
ATOM 1439 N N . ALA A 1 173 ? 12.439 15.342 -2.491 1.00 85.19 173 ALA A N 1
ATOM 1440 C CA . ALA A 1 173 ? 12.400 16.459 -3.440 1.00 85.19 173 ALA A CA 1
ATOM 1441 C C . ALA A 1 173 ? 13.748 16.789 -4.125 1.00 85.19 173 ALA A C 1
ATOM 1443 O O . ALA A 1 173 ? 13.794 17.647 -5.006 1.00 85.19 173 ALA A O 1
ATOM 1444 N N . MET A 1 174 ? 14.861 16.177 -3.701 1.00 87.81 174 MET A N 1
ATOM 1445 C CA . MET A 1 174 ? 16.178 16.330 -4.340 1.00 87.81 174 MET A CA 1
ATOM 1446 C C . MET A 1 174 ? 16.507 15.198 -5.322 1.00 87.81 174 MET A C 1
ATOM 1448 O O . MET A 1 174 ? 17.520 15.294 -6.021 1.00 87.81 174 MET A O 1
ATOM 1452 N N . LEU A 1 175 ? 15.704 14.130 -5.350 1.00 88.81 175 LEU A N 1
ATOM 1453 C CA . LEU A 1 175 ? 15.908 12.987 -6.237 1.00 88.81 175 LEU A CA 1
ATOM 1454 C C . LEU A 1 175 ? 15.706 13.402 -7.698 1.00 88.81 175 LEU A C 1
ATOM 1456 O O . LEU A 1 175 ? 14.890 14.270 -7.999 1.00 88.81 175 LEU A O 1
ATOM 1460 N N . GLN A 1 176 ? 16.499 12.815 -8.590 1.00 87.62 176 GLN A N 1
ATOM 1461 C CA . GLN A 1 176 ? 16.317 12.936 -10.040 1.00 87.62 176 GLN A CA 1
ATOM 1462 C C . GLN A 1 176 ? 15.582 11.700 -10.581 1.00 87.62 176 GLN A C 1
ATOM 1464 O O . GLN A 1 176 ? 15.523 10.678 -9.898 1.00 87.62 176 GLN A O 1
ATOM 1469 N N . ASP A 1 177 ? 15.095 11.749 -11.820 1.00 82.38 177 ASP A N 1
ATOM 1470 C CA . ASP A 1 177 ? 14.348 10.645 -12.451 1.00 82.38 177 ASP A CA 1
ATOM 1471 C C . ASP A 1 177 ? 15.105 9.303 -12.398 1.00 82.38 177 ASP A C 1
ATOM 1473 O O . ASP A 1 177 ? 14.541 8.259 -12.072 1.00 82.38 177 ASP A O 1
ATOM 1477 N N . ASP A 1 178 ? 16.421 9.325 -12.621 1.00 85.06 178 ASP A N 1
ATOM 1478 C CA . ASP A 1 178 ? 17.261 8.124 -12.531 1.00 85.06 178 ASP A CA 1
ATOM 1479 C C . ASP A 1 178 ? 17.356 7.560 -11.106 1.00 85.06 178 ASP A C 1
ATOM 1481 O O . ASP A 1 178 ? 17.558 6.356 -10.915 1.00 85.06 178 ASP A O 1
ATOM 1485 N N . ASP A 1 179 ? 17.230 8.414 -10.086 1.00 90.38 179 ASP A N 1
ATOM 1486 C CA . ASP A 1 179 ? 17.141 7.954 -8.705 1.00 90.38 179 ASP A CA 1
ATOM 1487 C C . ASP A 1 179 ? 15.796 7.271 -8.437 1.00 90.38 179 ASP A C 1
ATOM 1489 O O . ASP A 1 179 ? 15.779 6.261 -7.731 1.00 90.38 179 ASP A O 1
ATOM 1493 N N . LEU A 1 180 ? 14.699 7.771 -9.015 1.00 88.94 180 LEU A N 1
ATOM 1494 C CA . LEU A 1 180 ? 13.368 7.172 -8.879 1.00 88.94 180 LEU A CA 1
ATOM 1495 C C . LEU A 1 180 ? 13.340 5.760 -9.473 1.00 88.94 180 LEU A C 1
ATOM 1497 O O . LEU A 1 180 ? 12.976 4.821 -8.769 1.00 88.94 180 LEU A O 1
ATOM 1501 N N . ILE A 1 181 ? 13.878 5.574 -10.680 1.00 88.69 181 ILE A N 1
ATOM 1502 C CA . ILE A 1 181 ? 13.985 4.250 -11.321 1.00 88.69 181 ILE A CA 1
ATOM 1503 C C . ILE A 1 181 ? 14.799 3.274 -10.456 1.00 88.69 181 ILE A C 1
ATOM 1505 O O . ILE A 1 181 ? 14.432 2.114 -10.253 1.00 88.69 181 ILE A O 1
ATOM 1509 N N . LYS A 1 182 ? 15.912 3.737 -9.875 1.00 92.12 182 LYS A N 1
ATOM 1510 C CA . LYS A 1 182 ? 16.725 2.929 -8.947 1.00 92.12 182 LYS A CA 1
ATOM 1511 C C . LYS A 1 182 ? 15.962 2.560 -7.675 1.00 92.12 182 LYS A C 1
ATOM 1513 O O . LYS A 1 182 ? 16.134 1.456 -7.145 1.00 92.12 182 LYS A O 1
ATOM 1518 N N . ILE A 1 183 ? 15.130 3.467 -7.174 1.00 92.38 183 ILE A N 1
ATOM 1519 C CA . ILE A 1 183 ? 14.265 3.232 -6.019 1.00 92.38 183 ILE A CA 1
ATOM 1520 C C . ILE A 1 183 ? 13.160 2.222 -6.365 1.00 92.38 183 ILE A C 1
ATOM 1522 O O . ILE A 1 183 ? 12.937 1.316 -5.563 1.00 92.38 183 ILE A O 1
ATOM 1526 N N . GLU A 1 184 ? 12.552 2.272 -7.553 1.00 90.31 184 GLU A N 1
ATOM 1527 C CA . GLU A 1 184 ? 11.547 1.294 -8.016 1.00 90.31 184 GLU A CA 1
ATOM 1528 C C . GLU A 1 184 ? 12.100 -0.121 -8.095 1.00 90.31 184 GLU A C 1
ATOM 1530 O O . GLU A 1 184 ? 11.428 -1.080 -7.699 1.00 90.31 184 GLU A O 1
ATOM 1535 N N . VAL A 1 185 ? 13.351 -0.266 -8.545 1.00 91.88 185 VAL A N 1
ATOM 1536 C CA . VAL A 1 185 ? 14.051 -1.551 -8.493 1.00 91.88 185 VAL A CA 1
ATOM 1537 C C . VAL A 1 185 ? 14.095 -2.051 -7.051 1.00 91.88 185 VAL A C 1
ATOM 1539 O O . VAL A 1 185 ? 13.649 -3.163 -6.767 1.00 91.88 185 VAL A O 1
ATOM 1542 N N . ILE A 1 186 ? 14.576 -1.233 -6.109 1.00 92.62 186 ILE A N 1
ATOM 1543 C CA . ILE A 1 186 ? 14.659 -1.619 -4.691 1.00 92.62 186 ILE A CA 1
ATOM 1544 C C . ILE A 1 186 ? 13.277 -1.997 -4.138 1.00 92.62 186 ILE A C 1
ATOM 1546 O O . ILE A 1 186 ? 13.146 -3.035 -3.481 1.00 92.62 186 ILE A O 1
ATOM 1550 N N . LEU A 1 187 ? 12.254 -1.187 -4.416 1.00 90.31 187 LEU A N 1
ATOM 1551 C CA . LEU A 1 187 ? 10.883 -1.418 -3.968 1.00 90.31 187 LEU A CA 1
ATOM 1552 C C . LEU A 1 187 ? 10.313 -2.717 -4.533 1.00 90.31 187 LEU A C 1
ATOM 1554 O O . LEU A 1 187 ? 9.720 -3.480 -3.782 1.00 90.31 187 LEU A O 1
ATOM 1558 N N . SER A 1 188 ? 10.561 -3.042 -5.799 1.00 89.50 188 SER A N 1
ATOM 1559 C CA . SER A 1 188 ? 10.079 -4.289 -6.408 1.00 89.50 188 SER A CA 1
ATOM 1560 C C . SER A 1 188 ? 10.711 -5.531 -5.775 1.00 89.50 188 SER A C 1
ATOM 1562 O O . SER A 1 188 ? 10.020 -6.514 -5.502 1.00 89.50 188 SER A O 1
ATOM 1564 N N . TYR A 1 189 ? 12.011 -5.476 -5.456 1.00 90.62 189 TYR A N 1
ATOM 1565 C CA . TYR A 1 189 ? 12.684 -6.540 -4.700 1.00 90.62 189 TYR A CA 1
ATOM 1566 C C . TYR A 1 189 ? 12.122 -6.674 -3.278 1.00 90.62 189 TYR A C 1
ATOM 1568 O O . TYR A 1 189 ? 11.988 -7.783 -2.755 1.00 90.62 189 TYR A O 1
ATOM 1576 N N . PHE A 1 190 ? 11.777 -5.560 -2.630 1.00 88.56 190 PHE A N 1
ATOM 1577 C CA . PHE A 1 190 ? 11.108 -5.590 -1.333 1.00 88.56 190 PHE A CA 1
ATOM 1578 C C . PHE A 1 190 ? 9.672 -6.098 -1.423 1.00 88.56 190 PHE A C 1
ATOM 1580 O O . PHE A 1 190 ? 9.270 -6.879 -0.561 1.00 88.56 190 PHE A O 1
ATOM 1587 N N . ASN A 1 191 ? 8.931 -5.743 -2.466 1.00 85.88 191 ASN A N 1
ATOM 1588 C CA . ASN A 1 191 ? 7.581 -6.227 -2.691 1.00 85.88 191 ASN A CA 1
ATOM 1589 C C . ASN A 1 191 ? 7.583 -7.750 -2.820 1.00 85.88 191 ASN A C 1
ATOM 1591 O O . ASN A 1 191 ? 6.898 -8.424 -2.056 1.00 85.88 191 ASN A O 1
ATOM 1595 N N . GLU A 1 192 ? 8.461 -8.312 -3.651 1.00 86.19 192 GLU A N 1
ATOM 1596 C CA . GLU A 1 192 ? 8.639 -9.766 -3.732 1.00 86.19 192 GLU A CA 1
ATOM 1597 C C . GLU A 1 192 ? 9.050 -10.380 -2.379 1.00 86.19 192 GLU A C 1
ATOM 1599 O O . GLU A 1 192 ? 8.623 -11.474 -1.993 1.00 86.19 192 GLU A O 1
ATOM 1604 N N . MET A 1 193 ? 9.885 -9.670 -1.615 1.00 86.44 193 MET A N 1
ATOM 1605 C CA . MET A 1 193 ? 10.323 -10.146 -0.314 1.00 86.44 193 MET A CA 1
ATOM 1606 C C . MET A 1 193 ? 9.215 -10.106 0.738 1.00 86.44 193 MET A C 1
ATOM 1608 O O . MET A 1 193 ? 9.241 -10.965 1.612 1.00 86.44 193 MET A O 1
ATOM 1612 N N . TYR A 1 194 ? 8.273 -9.168 0.737 1.00 84.50 194 TYR A N 1
ATOM 1613 C CA . TYR A 1 194 ? 7.385 -8.952 1.890 1.00 84.50 194 TYR A CA 1
ATOM 1614 C C . TYR A 1 194 ? 5.893 -9.098 1.600 1.00 84.50 194 TYR A C 1
ATOM 1616 O O . TYR A 1 194 ? 5.159 -9.441 2.533 1.00 84.50 194 TYR A O 1
ATOM 1624 N N . LEU A 1 195 ? 5.465 -8.877 0.359 1.00 83.31 195 LEU A N 1
ATOM 1625 C CA . LEU A 1 195 ? 4.078 -9.038 -0.061 1.00 83.31 195 LEU A CA 1
ATOM 1626 C C . LEU A 1 195 ? 3.738 -10.518 -0.256 1.00 83.31 195 LEU A C 1
ATOM 1628 O O . LEU A 1 195 ? 4.616 -11.387 -0.299 1.00 83.31 195 LEU A O 1
ATOM 1632 N N . VAL A 1 196 ? 2.442 -10.812 -0.282 1.00 82.88 196 VAL A N 1
ATOM 1633 C CA . VAL A 1 196 ? 1.919 -12.174 -0.432 1.00 82.88 196 VAL A CA 1
ATOM 1634 C C . VAL A 1 196 ? 1.061 -12.270 -1.679 1.00 82.88 196 VAL A C 1
ATOM 1636 O O . VAL A 1 196 ? 0.425 -11.299 -2.075 1.00 82.88 196 VAL A O 1
ATOM 1639 N N . ASP A 1 197 ? 1.048 -13.456 -2.268 1.00 78.94 197 ASP A N 1
ATOM 1640 C CA . ASP A 1 197 ? 0.099 -13.826 -3.310 1.00 78.94 197 ASP A CA 1
ATOM 1641 C C . ASP A 1 197 ? -1.103 -14.485 -2.614 1.00 78.94 197 ASP A C 1
ATOM 1643 O O . ASP A 1 197 ? -0.975 -15.578 -2.052 1.00 78.94 197 ASP A O 1
ATOM 1647 N N . ASP A 1 198 ? -2.214 -13.754 -2.514 1.00 76.75 198 ASP A N 1
ATOM 1648 C CA . ASP A 1 198 ? -3.446 -14.151 -1.822 1.00 76.75 198 ASP A CA 1
ATOM 1649 C C . ASP A 1 198 ? -4.647 -13.724 -2.680 1.00 76.75 198 ASP A C 1
ATOM 1651 O O . ASP A 1 198 ? -4.612 -12.674 -3.320 1.00 76.75 198 ASP A O 1
ATOM 1655 N N . ASP A 1 199 ? -5.713 -14.526 -2.669 1.00 75.50 199 ASP A N 1
ATOM 1656 C CA . ASP A 1 199 ? -6.938 -14.299 -3.448 1.00 75.50 199 ASP A CA 1
ATOM 1657 C C . ASP A 1 199 ? -7.705 -13.039 -2.986 1.00 75.50 199 ASP A C 1
ATOM 1659 O O . ASP A 1 199 ? -8.644 -12.598 -3.647 1.00 75.50 199 ASP A O 1
ATOM 1663 N N . CYS A 1 200 ? -7.356 -12.469 -1.827 1.00 78.56 200 CYS A N 1
ATOM 1664 C CA . CYS A 1 200 ? -7.934 -11.218 -1.342 1.00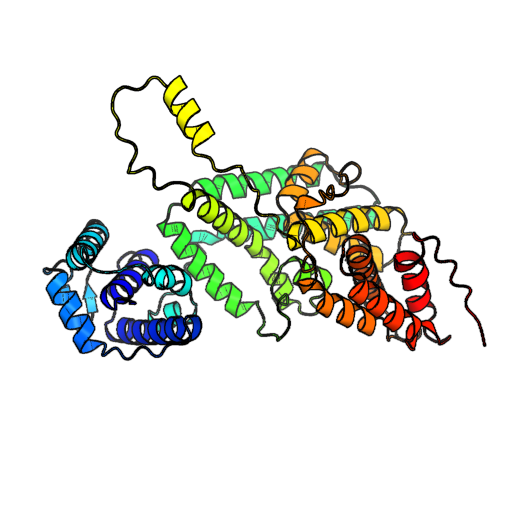 78.56 200 CYS A CA 1
ATOM 1665 C C . CYS A 1 200 ? -7.335 -10.000 -2.069 1.00 78.56 200 CYS A C 1
ATOM 1667 O O . CYS A 1 200 ? -6.166 -9.670 -1.864 1.00 78.56 200 CYS A O 1
ATOM 1669 N N . ASP A 1 201 ? -8.176 -9.263 -2.806 1.00 76.88 201 ASP A N 1
ATOM 1670 C CA . ASP A 1 201 ? -7.812 -8.060 -3.585 1.00 76.88 201 ASP A CA 1
ATOM 1671 C C . ASP A 1 201 ? -7.032 -7.003 -2.780 1.00 76.88 201 ASP A C 1
ATOM 1673 O O . ASP A 1 201 ? -6.234 -6.241 -3.323 1.00 76.88 201 ASP A O 1
ATOM 1677 N N . PHE A 1 202 ? -7.247 -6.951 -1.464 1.00 86.31 202 PHE A N 1
ATOM 1678 C CA . PHE A 1 202 ? -6.634 -5.962 -0.580 1.00 86.31 202 PHE A CA 1
ATOM 1679 C C . PHE A 1 202 ? -5.467 -6.497 0.243 1.00 86.31 202 PHE A C 1
ATOM 1681 O O . PHE A 1 202 ? -4.918 -5.738 1.042 1.00 86.31 202 PHE A O 1
ATOM 1688 N N . CYS A 1 203 ? -5.070 -7.764 0.081 1.00 83.06 203 CYS A N 1
ATOM 1689 C CA . CYS A 1 203 ? -4.118 -8.450 0.963 1.00 83.06 203 CYS A CA 1
ATOM 1690 C C . CYS A 1 203 ? -2.792 -7.701 1.176 1.00 83.06 203 CYS A C 1
ATOM 1692 O O . CYS A 1 203 ? -2.180 -7.833 2.240 1.00 83.06 203 CYS A O 1
ATOM 1694 N N . ASN A 1 204 ? -2.383 -6.898 0.190 1.00 85.19 204 ASN A N 1
ATOM 1695 C CA . ASN A 1 204 ? -1.151 -6.116 0.190 1.00 85.19 204 ASN A CA 1
ATOM 1696 C C . ASN A 1 204 ? -1.354 -4.602 0.371 1.00 85.19 204 ASN A C 1
ATOM 1698 O O . ASN A 1 204 ? -0.373 -3.868 0.391 1.00 85.19 204 ASN A O 1
ATOM 1702 N N . SER A 1 205 ? -2.592 -4.128 0.531 1.00 88.75 205 SER A N 1
ATOM 1703 C CA . SER A 1 205 ? -2.858 -2.715 0.828 1.00 88.75 205 SER A CA 1
ATOM 1704 C C . SER A 1 205 ? -2.517 -2.382 2.283 1.00 88.75 205 SER A C 1
ATOM 1706 O O . SER A 1 205 ? -2.729 -3.202 3.182 1.00 88.75 205 SER A O 1
ATOM 1708 N N . ASP A 1 206 ? -2.023 -1.171 2.550 1.00 90.25 206 ASP A N 1
ATOM 1709 C CA . ASP A 1 206 ? -1.508 -0.813 3.881 1.00 90.25 206 ASP A CA 1
ATOM 1710 C C . ASP A 1 206 ? -2.543 -0.944 4.975 1.00 90.25 206 ASP A C 1
ATOM 1712 O O . ASP A 1 206 ? -2.277 -1.512 6.035 1.00 90.25 206 ASP A O 1
ATOM 1716 N N . TRP A 1 207 ? -3.742 -0.421 4.721 1.00 92.94 207 TRP A N 1
ATOM 1717 C CA . TRP A 1 207 ? -4.816 -0.470 5.693 1.00 92.94 207 TRP A CA 1
ATOM 1718 C C . TRP A 1 207 ? -5.174 -1.918 6.018 1.00 92.94 207 TRP A C 1
ATOM 1720 O O . TRP A 1 207 ? -5.359 -2.250 7.187 1.00 92.94 207 TRP A O 1
ATOM 1730 N N . TYR A 1 208 ? -5.208 -2.801 5.019 1.00 93.44 208 TYR A N 1
ATOM 1731 C CA . TYR A 1 208 ? -5.522 -4.205 5.238 1.00 93.44 208 TYR A CA 1
ATOM 1732 C C . TYR A 1 208 ? -4.402 -4.894 6.016 1.00 93.44 208 TYR A C 1
ATOM 1734 O O . TYR A 1 208 ? -4.667 -5.614 6.980 1.00 93.44 208 TYR A O 1
ATOM 1742 N N . ILE A 1 209 ? -3.141 -4.615 5.670 1.00 92.94 209 ILE A N 1
ATOM 1743 C CA . ILE A 1 209 ? -1.983 -5.131 6.401 1.00 92.94 209 ILE A CA 1
ATOM 1744 C C . ILE A 1 209 ? -2.030 -4.685 7.870 1.00 92.94 209 ILE A C 1
ATOM 1746 O O . ILE A 1 209 ? -1.849 -5.509 8.768 1.00 92.94 209 ILE A O 1
ATOM 1750 N N . ILE A 1 210 ? -2.311 -3.408 8.134 1.00 94.38 210 ILE A N 1
ATOM 1751 C CA . ILE A 1 210 ? -2.363 -2.842 9.489 1.00 94.38 210 ILE A CA 1
ATOM 1752 C C . ILE A 1 210 ? -3.516 -3.436 10.307 1.00 94.38 210 ILE A C 1
ATOM 1754 O O . ILE A 1 210 ? -3.343 -3.731 11.494 1.00 94.38 210 ILE A O 1
ATOM 1758 N N . LEU A 1 211 ? -4.694 -3.591 9.700 1.00 94.75 211 LEU A N 1
ATOM 1759 C CA . LEU A 1 211 ? -5.901 -4.023 10.403 1.00 94.75 211 LEU A CA 1
ATOM 1760 C C . LEU A 1 211 ? -5.992 -5.546 10.561 1.00 94.75 211 LEU A C 1
ATOM 1762 O O . LEU A 1 211 ? -6.411 -6.030 11.616 1.00 94.75 211 LEU A O 1
ATOM 1766 N N . PHE A 1 212 ? -5.585 -6.303 9.540 1.00 92.38 212 PHE A N 1
ATOM 1767 C CA . PHE A 1 212 ? -5.924 -7.721 9.414 1.00 92.38 212 PHE A CA 1
ATOM 1768 C C . PHE A 1 212 ? -4.724 -8.653 9.236 1.00 92.38 212 PHE A C 1
ATOM 1770 O O . PHE A 1 212 ? -4.864 -9.849 9.512 1.00 92.38 212 PHE A O 1
ATOM 1777 N N . SER A 1 213 ? -3.538 -8.166 8.841 1.00 85.19 213 SER A N 1
ATOM 1778 C CA . SER A 1 213 ? -2.415 -9.079 8.598 1.00 85.19 213 SER A CA 1
ATOM 1779 C C . SER A 1 213 ? -1.993 -9.823 9.865 1.00 85.19 213 SER A C 1
ATOM 1781 O O . SER A 1 213 ? -1.648 -9.262 10.911 1.00 85.19 213 SER A O 1
ATOM 1783 N N . LYS A 1 214 ? -1.946 -11.150 9.740 1.00 71.38 214 LYS A N 1
ATOM 1784 C CA . LYS A 1 214 ? -1.407 -12.055 10.762 1.00 71.38 214 LYS A CA 1
ATOM 1785 C C . LYS A 1 214 ? 0.102 -12.290 10.554 1.00 71.38 214 LYS A C 1
ATOM 1787 O O . LYS A 1 214 ? 0.756 -12.857 11.439 1.00 71.38 214 LYS A O 1
ATOM 1792 N N . HIS A 1 215 ? 0.676 -11.816 9.441 1.00 73.62 215 HIS A N 1
ATOM 1793 C CA . HIS A 1 215 ? 2.054 -12.065 9.021 1.00 73.62 215 HIS A CA 1
ATOM 1794 C C . HIS A 1 215 ? 2.997 -10.917 9.399 1.00 73.62 215 HIS A C 1
ATOM 1796 O O . HIS A 1 215 ? 2.980 -9.835 8.824 1.00 73.62 215 HIS A O 1
ATOM 1802 N N . LYS A 1 216 ? 3.950 -11.201 10.297 1.00 75.00 216 LYS A N 1
ATOM 1803 C CA . LYS A 1 216 ? 5.024 -10.249 10.659 1.00 75.00 216 LYS A CA 1
ATOM 1804 C C . LYS A 1 216 ? 5.842 -9.758 9.456 1.00 75.00 216 LYS A C 1
ATOM 1806 O O . LYS A 1 216 ? 6.426 -8.682 9.517 1.00 75.00 216 LYS A O 1
ATOM 1811 N N . LYS A 1 217 ? 5.908 -10.570 8.397 1.00 80.44 217 LYS A N 1
ATOM 1812 C CA . LYS A 1 217 ? 6.625 -10.257 7.160 1.00 80.44 217 LYS A CA 1
ATOM 1813 C C . LYS A 1 217 ? 5.949 -9.097 6.419 1.00 80.44 217 LYS A C 1
ATOM 1815 O O . LYS A 1 217 ? 6.629 -8.119 6.147 1.00 80.44 217 LYS A O 1
ATOM 1820 N N . GLN A 1 218 ? 4.627 -9.144 6.235 1.00 82.62 218 GLN A N 1
ATOM 1821 C CA . GLN A 1 218 ? 3.858 -8.061 5.610 1.00 82.62 218 GLN A CA 1
ATOM 1822 C C . GLN A 1 218 ? 3.904 -6.771 6.431 1.00 82.62 218 GLN A C 1
ATOM 1824 O O . GLN A 1 218 ? 4.082 -5.708 5.873 1.00 82.62 218 GLN A O 1
ATOM 1829 N N . LEU A 1 219 ? 3.886 -6.828 7.768 1.00 82.00 219 LEU A N 1
ATOM 1830 C CA . LEU A 1 219 ? 4.083 -5.611 8.579 1.00 82.00 219 LEU A CA 1
ATOM 1831 C C . LEU A 1 219 ? 5.426 -4.910 8.313 1.00 82.00 219 LEU A C 1
ATOM 1833 O O . LEU A 1 219 ? 5.576 -3.729 8.617 1.00 82.00 219 LEU A O 1
ATOM 1837 N N . SER A 1 220 ? 6.415 -5.632 7.777 1.00 83.75 220 SER A N 1
ATOM 1838 C CA . SER A 1 220 ? 7.698 -5.036 7.404 1.00 83.75 220 SER A CA 1
ATOM 1839 C C . SER A 1 220 ? 7.611 -4.237 6.101 1.00 83.75 220 SER A C 1
ATOM 1841 O O . SER A 1 220 ? 8.487 -3.395 5.898 1.00 83.75 220 SER A O 1
ATOM 1843 N N . SER A 1 221 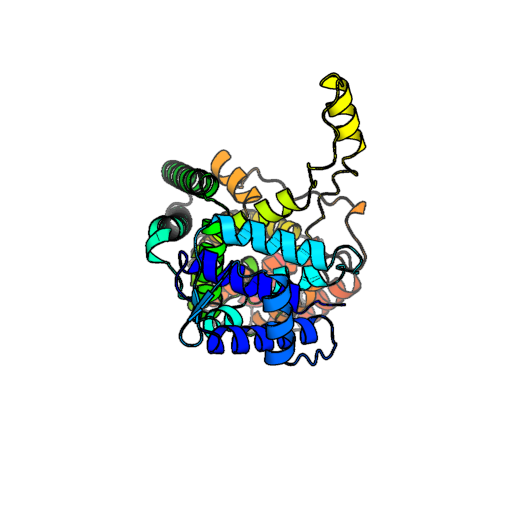? 6.574 -4.449 5.272 1.00 86.50 221 SER A N 1
ATOM 1844 C CA . SER A 1 221 ? 6.358 -3.676 4.045 1.00 86.50 221 SER A CA 1
ATOM 1845 C C . SER A 1 221 ? 5.994 -2.222 4.318 1.00 86.50 221 SER A C 1
ATOM 1847 O O . SER A 1 221 ? 6.502 -1.315 3.668 1.00 86.50 221 SER A O 1
ATOM 1849 N N . LEU A 1 222 ? 5.245 -1.987 5.399 1.00 87.31 222 LEU A N 1
ATOM 1850 C CA . LEU A 1 222 ? 4.828 -0.652 5.837 1.00 87.31 222 LEU A CA 1
ATOM 1851 C C . LEU A 1 222 ? 6.003 0.323 6.052 1.00 87.31 222 LEU A C 1
ATOM 1853 O O . LEU A 1 222 ? 5.807 1.533 6.078 1.00 87.31 222 LEU A O 1
ATOM 1857 N N . ASN A 1 223 ? 7.232 -0.180 6.229 1.00 84.81 223 ASN A N 1
ATOM 1858 C CA . ASN A 1 223 ? 8.413 0.665 6.415 1.00 84.81 223 ASN A CA 1
ATOM 1859 C C . ASN A 1 223 ? 8.825 1.434 5.160 1.00 84.81 223 ASN A C 1
ATOM 1861 O O . ASN A 1 223 ? 9.522 2.433 5.297 1.00 84.81 223 ASN A O 1
ATOM 1865 N N . TYR A 1 224 ? 8.462 0.963 3.970 1.00 85.94 224 TYR A N 1
ATOM 1866 C CA . TYR A 1 224 ? 8.815 1.614 2.708 1.00 85.94 224 TYR A CA 1
ATOM 1867 C C . TYR A 1 224 ? 7.596 2.151 1.961 1.00 85.94 224 TYR A C 1
ATOM 1869 O O . TYR A 1 224 ? 7.760 2.774 0.920 1.00 85.94 224 TYR A O 1
ATOM 1877 N N . GLN A 1 225 ? 6.399 2.011 2.531 1.00 80.06 225 GLN A N 1
ATOM 1878 C CA . GLN A 1 225 ? 5.186 2.527 1.914 1.00 80.06 225 GLN A CA 1
ATOM 1879 C C . GLN A 1 225 ? 5.216 4.034 1.694 1.00 80.06 225 GLN A C 1
ATOM 1881 O O . GLN A 1 225 ? 4.768 4.518 0.667 1.00 80.06 225 GLN A O 1
ATOM 1886 N N . ARG A 1 226 ? 5.812 4.781 2.625 1.00 84.56 226 ARG A N 1
ATOM 1887 C CA . ARG A 1 226 ? 5.971 6.226 2.454 1.00 84.56 226 ARG A CA 1
ATOM 1888 C C . ARG A 1 226 ? 6.711 6.582 1.163 1.00 84.56 226 ARG A C 1
ATOM 1890 O O . ARG A 1 226 ? 6.365 7.570 0.541 1.00 84.56 226 ARG A O 1
ATOM 1897 N N . ILE A 1 227 ? 7.695 5.770 0.771 1.00 85.75 227 ILE A N 1
ATOM 1898 C CA . ILE A 1 227 ? 8.430 5.968 -0.481 1.00 85.75 227 ILE A CA 1
ATOM 1899 C C . ILE A 1 227 ? 7.490 5.724 -1.663 1.00 85.75 227 ILE A C 1
ATOM 1901 O O . ILE A 1 227 ? 7.447 6.556 -2.554 1.00 85.75 227 ILE A O 1
ATOM 1905 N N . ILE A 1 228 ? 6.697 4.647 -1.628 1.00 80.75 228 ILE A N 1
ATOM 1906 C CA . ILE A 1 228 ? 5.699 4.336 -2.666 1.00 80.75 228 ILE A CA 1
ATOM 1907 C C . ILE A 1 228 ? 4.706 5.495 -2.826 1.00 80.75 228 ILE A C 1
ATOM 1909 O O . ILE A 1 228 ? 4.533 6.002 -3.926 1.00 80.75 228 ILE A O 1
ATOM 1913 N N . THR A 1 229 ? 4.127 5.985 -1.728 1.00 75.69 229 THR A N 1
ATOM 1914 C CA . THR A 1 229 ? 3.174 7.104 -1.770 1.00 75.69 229 THR A CA 1
ATOM 1915 C C . THR A 1 229 ? 3.801 8.383 -2.324 1.00 75.69 229 THR A C 1
ATOM 1917 O O . THR A 1 229 ? 3.164 9.086 -3.099 1.00 75.69 229 THR A O 1
ATOM 1920 N N . SER A 1 230 ? 5.053 8.685 -1.963 1.00 78.12 230 SER A N 1
ATOM 1921 C CA . SER A 1 230 ? 5.770 9.837 -2.518 1.00 78.12 230 SER A CA 1
ATOM 1922 C C . SER A 1 230 ? 6.016 9.723 -4.026 1.00 78.12 230 SER A C 1
ATOM 1924 O O . SER A 1 230 ? 6.010 10.746 -4.699 1.00 78.12 230 SER A O 1
ATOM 1926 N N . MET A 1 231 ? 6.172 8.508 -4.560 1.00 72.12 231 MET A N 1
ATOM 1927 C CA . MET A 1 231 ? 6.307 8.270 -6.003 1.00 72.12 231 MET A CA 1
ATOM 1928 C C . MET A 1 231 ? 4.979 8.427 -6.749 1.00 72.12 231 MET A C 1
ATOM 1930 O O . MET A 1 231 ? 4.921 9.104 -7.770 1.00 72.12 231 MET A O 1
ATOM 1934 N N . GLU A 1 232 ? 3.890 7.886 -6.202 1.00 64.75 232 GLU A N 1
ATOM 1935 C CA . GLU A 1 232 ? 2.557 7.971 -6.816 1.00 64.75 232 GLU A CA 1
ATOM 1936 C C . GLU A 1 232 ? 2.009 9.414 -6.874 1.00 64.75 232 GLU A C 1
ATOM 1938 O O . GLU A 1 232 ? 1.271 9.772 -7.795 1.00 64.75 232 GLU A O 1
ATOM 1943 N N . GLU A 1 233 ? 2.365 10.271 -5.907 1.00 57.09 233 GLU A N 1
ATOM 1944 C CA . GLU A 1 233 ? 1.982 11.693 -5.910 1.00 57.09 233 GLU A CA 1
ATOM 1945 C C . GLU A 1 233 ? 2.636 12.478 -7.067 1.00 57.09 233 GLU A C 1
ATOM 1947 O O . GLU A 1 233 ? 2.004 13.389 -7.620 1.00 57.09 233 GLU A O 1
ATOM 1952 N N . ASP A 1 234 ? 3.848 12.097 -7.485 1.00 48.00 234 ASP A N 1
ATOM 1953 C CA . ASP A 1 234 ? 4.551 12.721 -8.610 1.00 48.00 234 ASP A CA 1
ATOM 1954 C C . ASP A 1 234 ? 3.957 12.296 -9.965 1.00 48.00 234 ASP A C 1
ATOM 1956 O O . ASP A 1 234 ? 3.762 13.158 -10.827 1.00 48.00 234 ASP A O 1
ATOM 1960 N N . ASP A 1 235 ? 3.547 11.035 -10.145 1.00 41.47 235 ASP A N 1
ATOM 1961 C CA . ASP A 1 235 ? 2.897 10.545 -11.380 1.00 41.47 235 ASP A CA 1
ATOM 1962 C C . ASP A 1 235 ? 1.564 11.262 -11.680 1.00 41.47 235 ASP A C 1
ATOM 1964 O O . ASP A 1 235 ? 1.214 11.574 -12.829 1.00 41.47 235 ASP A O 1
ATOM 1968 N N . ILE A 1 236 ? 0.815 11.621 -10.633 1.00 36.72 236 ILE A N 1
ATOM 1969 C CA . ILE A 1 236 ? -0.406 12.436 -10.754 1.00 36.72 236 ILE A CA 1
ATOM 1970 C C . ILE A 1 236 ? -0.065 13.887 -11.154 1.00 36.72 236 ILE A C 1
ATOM 1972 O O . ILE A 1 236 ? -0.875 14.580 -11.785 1.00 36.72 236 ILE A O 1
ATOM 1976 N N . SER A 1 237 ? 1.141 14.359 -10.828 1.00 30.27 237 SER A N 1
ATOM 1977 C CA . SER A 1 237 ? 1.635 15.676 -11.238 1.00 30.27 237 SER A CA 1
ATOM 1978 C C . SER A 1 237 ? 2.114 15.696 -12.699 1.00 30.27 237 SER A C 1
ATOM 1980 O O . SER A 1 237 ? 1.842 16.673 -13.398 1.00 30.27 237 SER A O 1
ATOM 1982 N N . PHE A 1 238 ? 2.711 14.604 -13.196 1.00 25.56 238 PHE A N 1
ATOM 1983 C CA . PHE A 1 238 ? 3.177 14.468 -14.584 1.00 25.56 238 PHE A CA 1
ATOM 1984 C C . PHE A 1 238 ? 2.057 14.140 -15.585 1.00 25.56 238 PHE A C 1
ATOM 1986 O O . PHE A 1 238 ? 2.113 14.574 -16.736 1.00 25.56 238 PHE A O 1
ATOM 1993 N N . SER A 1 239 ? 0.981 13.471 -15.153 1.00 26.89 239 SER A N 1
ATOM 1994 C CA . SER A 1 239 ? -0.226 13.278 -15.982 1.00 26.89 239 SER A CA 1
ATOM 1995 C C . SER A 1 239 ? -1.049 14.562 -16.185 1.00 26.89 239 SER A C 1
ATOM 1997 O O . SER A 1 239 ? -1.936 14.610 -17.042 1.00 26.89 239 SER A O 1
ATOM 1999 N N . ASN A 1 240 ? -0.728 15.641 -15.460 1.00 28.44 240 ASN A N 1
ATOM 2000 C CA . ASN A 1 240 ? -1.296 16.967 -15.669 1.00 28.44 240 ASN A CA 1
ATOM 2001 C C . ASN A 1 240 ? -0.316 17.868 -16.440 1.00 28.44 240 ASN A C 1
ATOM 2003 O O . ASN A 1 240 ? 0.487 18.591 -15.859 1.00 28.44 240 ASN A O 1
ATOM 2007 N N . TYR A 1 241 ? -0.517 17.900 -17.761 1.00 29.23 241 TYR A N 1
ATOM 2008 C CA . TYR A 1 241 ? 0.068 18.811 -18.756 1.00 29.23 241 TYR A CA 1
ATOM 2009 C C . TYR A 1 241 ? 1.478 18.487 -19.268 1.00 29.23 241 TYR A C 1
ATOM 2011 O O . TYR A 1 241 ? 2.486 18.962 -18.746 1.00 29.23 241 TYR A O 1
ATOM 2019 N N . ASN A 1 242 ? 1.507 17.884 -20.465 1.00 29.80 242 ASN A N 1
ATOM 2020 C CA . ASN A 1 242 ? 2.516 18.163 -21.489 1.00 29.80 242 ASN A CA 1
ATOM 2021 C C . ASN A 1 242 ? 2.597 19.681 -21.721 1.00 29.80 242 ASN A C 1
ATOM 2023 O O . ASN A 1 242 ? 1.893 20.265 -22.542 1.00 29.80 242 ASN A O 1
ATOM 2027 N N . LYS A 1 243 ? 3.477 20.341 -20.971 1.00 32.47 243 LYS A N 1
ATOM 2028 C CA . LYS A 1 243 ? 3.759 21.780 -21.041 1.00 32.47 243 LYS A CA 1
ATOM 2029 C C . LYS A 1 243 ? 4.568 22.188 -22.282 1.00 32.47 243 LYS A C 1
ATOM 2031 O O . LYS A 1 243 ? 5.092 23.296 -22.315 1.00 32.47 243 LYS A O 1
ATOM 2036 N N . LYS A 1 244 ? 4.689 21.316 -23.290 1.00 32.62 244 LYS A N 1
ATOM 2037 C CA . LYS A 1 244 ? 5.459 21.581 -24.517 1.00 32.62 244 LYS A CA 1
ATOM 2038 C C . LYS A 1 244 ? 4.662 22.274 -25.637 1.00 32.62 244 LYS A C 1
ATOM 2040 O O . LYS A 1 244 ? 5.293 22.772 -26.559 1.00 32.62 244 LYS A O 1
ATOM 2045 N N . ASP A 1 245 ? 3.336 22.428 -25.520 1.00 33.72 245 ASP A N 1
ATOM 2046 C CA . ASP A 1 245 ? 2.499 22.984 -26.608 1.00 33.72 245 ASP A CA 1
ATOM 2047 C C . ASP A 1 245 ? 1.873 24.369 -26.352 1.00 33.72 245 ASP A C 1
ATOM 2049 O O . ASP A 1 245 ? 0.988 24.796 -27.098 1.00 33.72 245 ASP A O 1
ATOM 2053 N N . ILE A 1 246 ? 2.314 25.127 -25.341 1.00 37.69 246 ILE A N 1
ATOM 2054 C CA . ILE A 1 246 ? 1.897 26.536 -25.223 1.00 37.69 246 ILE A CA 1
ATOM 2055 C C . ILE A 1 246 ? 2.939 27.390 -25.952 1.00 37.69 246 ILE A C 1
ATOM 2057 O O . ILE A 1 246 ? 4.060 27.506 -25.460 1.00 37.69 246 ILE A O 1
ATOM 2061 N N . PRO A 1 247 ? 2.616 27.994 -27.112 1.00 33.06 247 PRO A N 1
ATOM 2062 C CA . PRO A 1 247 ? 3.561 28.857 -27.800 1.00 33.06 247 PRO A CA 1
ATOM 2063 C C . PRO A 1 247 ? 3.903 30.042 -26.894 1.00 33.06 247 PRO A C 1
ATOM 2065 O O . PRO A 1 247 ? 3.039 30.857 -26.567 1.00 33.06 247 PRO A O 1
ATOM 2068 N N . GLU A 1 248 ? 5.172 30.139 -26.500 1.00 39.38 248 GLU A N 1
ATOM 2069 C CA . GLU A 1 248 ? 5.745 31.323 -25.864 1.00 39.38 248 GLU A CA 1
ATOM 2070 C C . GLU A 1 248 ? 5.698 32.485 -26.860 1.00 39.38 248 GLU A C 1
ATOM 2072 O O . GLU A 1 248 ? 6.639 32.716 -27.610 1.00 39.38 248 GLU A O 1
ATOM 2077 N N . ASN A 1 249 ? 4.581 33.204 -26.925 1.00 44.72 249 ASN A N 1
ATOM 2078 C CA . ASN A 1 249 ? 4.537 34.522 -27.543 1.00 44.72 249 ASN A CA 1
ATOM 2079 C C . ASN A 1 249 ? 3.551 35.419 -26.785 1.00 44.72 249 ASN A C 1
ATOM 2081 O O . ASN A 1 249 ? 2.343 35.195 -26.807 1.00 44.72 249 ASN A O 1
ATOM 2085 N N . ASP A 1 250 ? 4.111 36.445 -26.140 1.00 44.81 250 ASP A N 1
ATOM 2086 C CA . ASP A 1 250 ? 3.517 37.759 -25.864 1.00 44.81 250 ASP A CA 1
ATOM 2087 C C . ASP A 1 250 ? 2.070 37.814 -25.317 1.00 44.81 250 ASP A C 1
ATOM 2089 O O . ASP A 1 250 ? 1.279 38.647 -25.761 1.00 44.81 250 ASP A O 1
ATOM 2093 N N . MET A 1 251 ? 1.717 36.998 -24.318 1.00 47.56 251 MET A N 1
ATOM 2094 C CA . MET A 1 251 ? 0.496 37.211 -23.519 1.00 47.56 251 MET A CA 1
ATOM 2095 C C . MET A 1 251 ? 0.835 37.614 -22.080 1.00 47.56 251 MET A C 1
ATOM 2097 O O . MET A 1 251 ? 1.737 37.050 -21.464 1.00 47.56 251 MET A O 1
ATOM 2101 N N . GLU A 1 252 ? 0.115 38.612 -21.559 1.00 47.22 252 GLU A N 1
ATOM 2102 C CA . GLU A 1 252 ? 0.252 39.115 -20.186 1.00 47.22 252 GLU A CA 1
ATOM 2103 C C . GLU A 1 252 ? -0.115 38.011 -19.165 1.00 47.22 252 GLU A C 1
ATOM 2105 O O . GLU A 1 252 ? -1.034 37.226 -19.402 1.00 47.22 252 GLU A O 1
ATOM 2110 N N . GLU A 1 253 ? 0.590 37.950 -18.022 1.00 46.38 253 GLU A N 1
ATOM 2111 C CA . GLU A 1 253 ? 0.434 36.916 -16.967 1.00 46.38 253 GLU A CA 1
ATOM 2112 C C . GLU A 1 253 ? -1.030 36.688 -16.532 1.00 46.38 253 GLU A C 1
ATOM 2114 O O . GLU A 1 253 ? -1.414 35.574 -16.170 1.00 46.38 253 GLU A O 1
ATOM 2119 N N . ASP A 1 254 ? -1.876 37.717 -16.613 1.00 46.19 254 ASP A N 1
ATOM 2120 C CA . ASP A 1 254 ? -3.294 37.639 -16.249 1.00 46.19 254 ASP A CA 1
ATOM 2121 C C . ASP A 1 254 ? -4.146 36.863 -17.281 1.00 46.19 254 ASP A C 1
ATOM 2123 O O . ASP A 1 254 ? -5.128 36.214 -16.909 1.00 46.19 254 ASP A O 1
ATOM 2127 N N . GLU A 1 255 ? -3.767 36.852 -18.566 1.00 42.47 255 GLU A N 1
ATOM 2128 C CA . GLU A 1 255 ? -4.423 36.033 -19.600 1.00 42.47 255 GLU A CA 1
ATOM 2129 C C . GLU A 1 255 ? -3.956 34.573 -19.555 1.00 42.47 255 GLU A C 1
ATOM 2131 O O . GLU A 1 255 ? -4.773 33.672 -19.755 1.00 42.47 255 GLU A O 1
ATOM 2136 N N . GLN A 1 256 ? -2.692 34.315 -19.197 1.00 45.53 256 GLN A N 1
ATOM 2137 C CA . GLN A 1 256 ? -2.200 32.951 -18.960 1.00 45.53 256 GLN A CA 1
ATOM 2138 C C . GLN A 1 256 ? -2.904 32.297 -17.765 1.00 45.53 256 GLN A C 1
ATOM 2140 O O . GLN A 1 256 ? -3.339 31.152 -17.872 1.00 45.53 256 GLN A O 1
ATOM 2145 N N . ASN A 1 257 ? -3.102 33.033 -16.665 1.00 44.03 257 ASN A N 1
ATOM 2146 C CA . ASN A 1 257 ? -3.842 32.536 -15.500 1.00 44.03 257 ASN A CA 1
ATOM 2147 C C . ASN A 1 257 ? -5.332 32.297 -15.807 1.00 44.03 257 ASN A C 1
ATOM 2149 O O . ASN A 1 257 ? -5.896 31.303 -15.365 1.00 44.03 257 ASN A O 1
ATOM 2153 N N . SER A 1 258 ? -5.957 33.150 -16.626 1.00 40.31 258 SER A N 1
ATOM 2154 C CA . SER A 1 258 ? -7.343 32.974 -17.093 1.00 40.31 258 SER A CA 1
ATOM 2155 C C . SER A 1 258 ? -7.515 31.752 -18.005 1.00 40.31 258 SER A C 1
ATOM 2157 O O . SER A 1 258 ? -8.526 31.050 -17.935 1.00 40.31 258 SER A O 1
ATOM 2159 N N . ILE A 1 259 ? -6.534 31.466 -18.864 1.00 42.19 259 ILE A N 1
ATOM 2160 C CA . ILE A 1 259 ? -6.538 30.273 -19.718 1.00 42.19 259 ILE A CA 1
ATOM 2161 C C . ILE A 1 259 ? -6.260 29.016 -18.881 1.00 42.19 259 ILE A C 1
ATOM 2163 O O . ILE A 1 259 ? -6.961 28.027 -19.072 1.00 42.19 259 ILE A O 1
ATOM 2167 N N . LEU A 1 260 ? -5.338 29.063 -17.908 1.00 36.22 260 LEU A N 1
ATOM 2168 C CA . LEU A 1 260 ? -5.118 27.970 -16.950 1.00 36.22 260 LEU A CA 1
ATOM 2169 C C . LEU A 1 260 ? -6.381 27.662 -16.132 1.00 36.22 260 LEU A C 1
ATOM 2171 O O . LEU A 1 260 ? -6.770 26.503 -16.044 1.00 36.22 260 LEU A O 1
ATOM 2175 N N . ASP A 1 261 ? -7.067 28.676 -15.603 1.00 34.84 261 ASP A N 1
ATOM 2176 C CA . ASP A 1 261 ? -8.290 28.489 -14.808 1.00 34.84 261 ASP A CA 1
ATOM 2177 C C . ASP A 1 261 ? -9.473 27.944 -15.631 1.00 34.84 261 ASP A C 1
ATOM 2179 O O . ASP A 1 261 ? -10.363 27.303 -15.073 1.00 34.84 261 ASP A O 1
ATOM 2183 N N . ASN A 1 262 ? -9.486 28.161 -16.952 1.00 36.81 262 ASN A N 1
ATOM 2184 C CA . ASN A 1 262 ? -10.513 27.631 -17.858 1.00 36.81 262 ASN A CA 1
ATOM 2185 C C . ASN A 1 262 ? -10.130 26.292 -18.520 1.00 36.81 262 ASN A C 1
ATOM 2187 O O . ASN A 1 262 ? -11.007 25.612 -19.054 1.00 36.81 262 ASN A O 1
ATOM 2191 N N . LEU A 1 263 ? -8.844 25.926 -18.516 1.00 33.94 263 LEU A N 1
ATOM 2192 C CA . LEU A 1 263 ? -8.327 24.660 -19.043 1.00 33.94 263 LEU A CA 1
ATOM 2193 C C . LEU A 1 263 ? -8.138 23.599 -17.964 1.00 33.94 263 LEU A C 1
ATOM 2195 O O . LEU A 1 263 ? -8.032 22.431 -18.316 1.00 33.94 263 LEU A O 1
ATOM 2199 N N . ILE A 1 264 ? -8.129 23.957 -16.678 1.00 33.19 264 ILE A N 1
ATOM 2200 C CA . ILE A 1 264 ? -8.363 22.993 -15.602 1.00 33.19 264 ILE A CA 1
ATOM 2201 C C . ILE A 1 264 ? -9.801 22.501 -15.810 1.00 33.19 264 ILE A C 1
ATOM 2203 O O . ILE A 1 264 ? -10.737 23.240 -15.486 1.00 33.19 264 ILE A O 1
ATOM 2207 N N . PRO A 1 265 ? -10.030 21.287 -16.362 1.00 31.28 265 PRO A N 1
ATOM 2208 C CA . PRO A 1 265 ? -11.346 20.688 -16.217 1.00 31.28 265 PRO A CA 1
ATOM 2209 C C . PRO A 1 265 ? -11.564 20.664 -14.711 1.00 31.28 265 PRO A C 1
ATOM 2211 O O . PRO A 1 265 ? -10.602 20.351 -14.000 1.00 31.28 265 PRO A O 1
ATOM 2214 N N . ASP A 1 266 ? -12.747 21.094 -14.247 1.00 31.78 266 ASP A N 1
ATOM 2215 C CA . ASP A 1 266 ? -13.197 21.005 -12.853 1.00 31.78 266 ASP A CA 1
ATOM 2216 C C . ASP A 1 266 ? -12.309 20.025 -12.101 1.00 31.78 266 ASP A C 1
ATOM 2218 O O . ASP A 1 266 ? -12.270 18.869 -12.518 1.00 31.78 266 ASP A O 1
ATOM 2222 N N . LYS A 1 267 ? -11.560 20.470 -11.080 1.00 33.12 267 LYS A N 1
ATOM 2223 C CA . LYS A 1 267 ? -10.828 19.576 -10.173 1.00 33.12 267 LYS A CA 1
ATOM 2224 C C . LYS A 1 267 ? -11.837 18.600 -9.556 1.00 33.12 267 LYS A C 1
ATOM 2226 O O . LYS A 1 267 ? -12.233 18.735 -8.399 1.00 33.12 267 LYS A O 1
ATOM 2231 N N . THR A 1 268 ? -12.277 17.610 -10.317 1.00 34.22 268 THR A N 1
ATOM 2232 C CA . THR A 1 268 ? -12.764 16.334 -9.868 1.00 34.22 268 THR A CA 1
ATOM 2233 C C . THR A 1 268 ? -11.534 15.728 -9.246 1.00 34.22 268 THR A C 1
ATOM 2235 O O . THR A 1 268 ? -10.785 15.006 -9.890 1.00 34.22 268 THR A O 1
ATOM 2238 N N . TYR A 1 269 ? -11.298 16.093 -7.983 1.00 40.94 269 TYR A N 1
ATOM 2239 C CA . TYR A 1 269 ? -10.716 15.166 -7.036 1.00 40.94 269 TYR A CA 1
ATOM 2240 C C . TYR A 1 269 ? -11.395 13.834 -7.324 1.00 40.94 269 TYR A C 1
ATOM 2242 O O . TYR A 1 269 ? -12.604 13.701 -7.100 1.00 40.94 269 TYR A O 1
ATOM 2250 N N . LEU A 1 270 ? -10.656 12.920 -7.948 1.00 49.38 270 LEU A N 1
ATOM 2251 C CA . LEU A 1 270 ? -11.117 11.567 -8.166 1.00 49.38 270 LEU A CA 1
ATOM 2252 C C . LEU A 1 270 ? -11.423 11.049 -6.761 1.00 49.38 270 LEU A C 1
ATOM 2254 O O . LEU A 1 270 ? -10.542 10.984 -5.907 1.00 49.38 270 LEU A O 1
ATOM 2258 N N . PHE A 1 271 ? -12.701 10.849 -6.462 1.00 65.12 271 PHE A N 1
ATOM 2259 C CA . PHE A 1 271 ? -13.115 10.392 -5.147 1.00 65.12 271 PHE A CA 1
ATOM 2260 C C . PHE A 1 271 ? -12.550 8.983 -4.948 1.00 65.12 271 PHE A C 1
ATOM 2262 O O . PHE A 1 271 ? -13.042 8.038 -5.562 1.00 65.12 271 PHE A O 1
ATOM 2269 N N . ASN A 1 272 ? -11.513 8.847 -4.118 1.00 81.94 272 ASN A N 1
ATOM 2270 C CA . ASN A 1 272 ? -11.014 7.544 -3.706 1.00 81.94 272 ASN A CA 1
ATOM 2271 C C . ASN A 1 272 ? -11.874 7.033 -2.543 1.00 81.94 272 ASN A C 1
ATOM 2273 O O . ASN A 1 272 ? -11.807 7.541 -1.419 1.00 81.94 272 ASN A O 1
ATOM 2277 N N . GLU A 1 273 ? -12.719 6.041 -2.828 1.00 86.12 273 GLU A N 1
ATOM 2278 C CA . GLU A 1 273 ? -13.611 5.452 -1.830 1.00 86.12 273 GLU A CA 1
ATOM 2279 C C . GLU A 1 273 ? -12.841 4.797 -0.677 1.00 86.12 273 GLU A C 1
ATOM 2281 O O . GLU A 1 273 ? -13.269 4.887 0.473 1.00 86.12 273 GLU A O 1
ATOM 2286 N N . ILE A 1 274 ? -11.678 4.201 -0.946 1.00 88.88 274 ILE A N 1
ATOM 2287 C CA . ILE A 1 274 ? -10.877 3.520 0.073 1.00 88.88 274 ILE A CA 1
ATOM 2288 C C . ILE A 1 274 ? -10.304 4.540 1.055 1.00 88.88 274 ILE A C 1
ATOM 2290 O O . ILE A 1 274 ? -10.510 4.403 2.260 1.00 88.88 274 ILE A O 1
ATOM 2294 N N . ASP A 1 275 ? -9.696 5.621 0.563 1.00 87.44 275 ASP A N 1
ATOM 2295 C CA . ASP A 1 275 ? -9.160 6.687 1.421 1.00 87.44 275 ASP A CA 1
ATOM 2296 C C . ASP A 1 275 ? -10.260 7.334 2.266 1.00 87.44 275 ASP A C 1
ATOM 2298 O O . ASP A 1 275 ? -10.085 7.611 3.459 1.00 87.44 275 ASP A O 1
ATOM 2302 N N . PHE A 1 276 ? -11.438 7.544 1.667 1.00 89.75 276 PHE A N 1
ATOM 2303 C CA . PHE A 1 276 ? -12.598 8.062 2.382 1.00 89.75 276 PHE A CA 1
ATOM 2304 C C . PHE A 1 276 ? -13.021 7.121 3.517 1.00 89.75 276 PHE A C 1
ATOM 2306 O O . PHE A 1 276 ? -13.251 7.568 4.648 1.00 89.75 276 PHE A O 1
ATOM 2313 N N . PHE A 1 277 ? -13.116 5.823 3.224 1.00 93.00 277 PHE A N 1
ATOM 2314 C CA . PHE A 1 277 ? -13.486 4.797 4.190 1.00 93.00 277 PHE A CA 1
ATOM 2315 C C . PHE A 1 277 ? -12.471 4.714 5.336 1.00 93.00 277 PHE A C 1
ATOM 2317 O O . PHE A 1 277 ? -12.853 4.752 6.507 1.00 93.00 277 PHE A O 1
ATOM 2324 N N . ILE A 1 278 ? -11.177 4.663 5.019 1.00 94.38 278 ILE A N 1
ATOM 2325 C CA . ILE A 1 278 ? -10.105 4.556 6.011 1.00 94.38 278 ILE A CA 1
ATOM 2326 C C . ILE A 1 278 ? -10.039 5.802 6.889 1.00 94.38 278 ILE A C 1
ATOM 2328 O O . ILE A 1 278 ? -9.924 5.685 8.112 1.00 94.38 278 ILE A O 1
ATOM 2332 N N . ARG A 1 279 ? -10.243 6.997 6.326 1.00 93.31 279 ARG A N 1
ATOM 2333 C CA . ARG A 1 279 ? -10.371 8.219 7.126 1.00 93.31 279 ARG A CA 1
ATOM 2334 C C . ARG A 1 279 ? -11.544 8.158 8.100 1.00 93.31 279 ARG A C 1
ATOM 2336 O O . ARG A 1 279 ? -11.379 8.533 9.263 1.00 93.31 279 ARG A O 1
ATOM 2343 N N . TYR A 1 280 ? -12.715 7.700 7.655 1.00 93.94 280 TYR A N 1
ATOM 2344 C CA . TYR A 1 280 ? -13.864 7.509 8.545 1.00 93.94 280 TYR A CA 1
ATOM 2345 C C . TYR A 1 280 ? -13.530 6.522 9.670 1.00 93.94 280 TYR A C 1
ATOM 2347 O O . TYR A 1 280 ? -13.742 6.833 10.845 1.00 93.94 280 TYR A O 1
ATOM 2355 N N . TYR A 1 281 ? -12.940 5.376 9.317 1.00 96.44 281 TYR A N 1
ATOM 2356 C CA . TYR A 1 281 ? -12.525 4.345 10.263 1.00 96.44 281 TYR A CA 1
ATOM 2357 C C . TYR A 1 281 ? -11.547 4.891 11.314 1.00 96.44 281 TYR A C 1
ATOM 2359 O O . TYR A 1 281 ? -11.736 4.652 12.503 1.00 96.44 281 TYR A O 1
ATOM 2367 N N . ILE A 1 282 ? -10.532 5.666 10.916 1.00 96.94 282 ILE A N 1
ATOM 2368 C CA . ILE A 1 282 ? -9.527 6.227 11.836 1.00 96.94 282 ILE A CA 1
ATOM 2369 C C . ILE A 1 282 ? -10.166 7.187 12.845 1.00 96.94 282 ILE A C 1
ATOM 2371 O O . ILE A 1 282 ? -9.862 7.122 14.041 1.00 96.94 282 ILE A O 1
ATOM 2375 N N . VAL A 1 283 ? -11.074 8.059 12.390 1.00 94.81 283 VAL A N 1
ATOM 2376 C CA . VAL A 1 283 ? -11.816 8.964 13.281 1.00 94.81 283 VAL A CA 1
ATOM 2377 C C . VAL A 1 283 ? -12.676 8.156 14.258 1.00 94.81 283 VAL A C 1
ATOM 2379 O O . VAL A 1 283 ? -12.660 8.433 15.462 1.00 94.81 283 VAL A O 1
ATOM 2382 N N . TYR A 1 284 ? -13.370 7.122 13.774 1.00 93.94 284 TYR A N 1
ATOM 2383 C CA . TYR A 1 284 ? -14.206 6.265 14.614 1.00 93.94 284 TYR A CA 1
ATOM 2384 C C . TYR A 1 284 ? -13.387 5.470 15.643 1.00 93.94 284 TYR A C 1
ATOM 2386 O O . TYR A 1 284 ? -13.724 5.455 16.829 1.00 93.94 284 TYR A O 1
ATOM 2394 N N . LEU A 1 285 ? -12.254 4.896 15.228 1.00 96.06 285 LEU A N 1
ATOM 2395 C CA . LEU A 1 285 ? -11.293 4.219 16.097 1.00 96.06 285 LEU A CA 1
ATOM 2396 C C . LEU A 1 285 ? -10.786 5.159 17.200 1.00 96.06 285 LEU A C 1
ATOM 2398 O O . LEU A 1 285 ? -10.770 4.771 18.368 1.00 96.06 285 LEU A O 1
ATOM 2402 N N . ASN A 1 286 ? -10.420 6.402 16.866 1.00 95.19 286 ASN A N 1
ATOM 2403 C CA . ASN A 1 286 ? -9.974 7.384 17.859 1.00 95.19 286 ASN A CA 1
ATOM 2404 C C . ASN A 1 286 ? -11.071 7.678 18.899 1.00 95.19 286 ASN A C 1
ATOM 2406 O O . ASN A 1 286 ? -10.808 7.673 20.101 1.00 95.19 286 ASN A O 1
ATOM 2410 N N . GLN A 1 287 ? -12.320 7.864 18.461 1.00 92.06 287 GLN A N 1
ATOM 2411 C CA . GLN A 1 287 ? -13.454 8.070 19.369 1.00 92.06 287 GLN A CA 1
ATOM 2412 C C . GLN A 1 287 ? -13.730 6.851 20.256 1.00 92.06 287 GLN A C 1
ATOM 2414 O O . GLN A 1 287 ? -14.073 7.007 21.431 1.00 92.06 287 GLN A O 1
ATOM 2419 N N . TYR A 1 288 ? -13.583 5.640 19.718 1.00 92.25 288 TYR A N 1
ATOM 2420 C CA . TYR A 1 288 ? -13.753 4.406 20.478 1.00 92.25 288 TYR A CA 1
ATOM 2421 C C . TYR A 1 288 ? -12.654 4.231 21.538 1.00 92.25 288 TYR A C 1
ATOM 2423 O O . TYR A 1 288 ? -12.954 3.931 22.694 1.00 92.25 288 TYR A O 1
ATOM 2431 N N . LEU A 1 289 ? -11.394 4.518 21.196 1.00 92.75 289 LEU A N 1
ATOM 2432 C CA . LEU A 1 289 ? -10.245 4.446 22.110 1.00 92.75 289 LEU A CA 1
ATOM 2433 C C . LEU A 1 289 ? -10.379 5.349 23.347 1.00 92.75 289 LEU A C 1
ATOM 2435 O O . LEU A 1 289 ? -9.916 4.971 24.429 1.00 92.75 289 LEU A O 1
ATOM 2439 N N . HIS A 1 290 ? -11.049 6.498 23.219 1.00 88.94 290 HIS A N 1
ATOM 2440 C CA . HIS A 1 290 ? -11.368 7.384 24.349 1.00 88.94 290 HIS A CA 1
ATOM 2441 C C . HIS A 1 290 ? -12.392 6.797 25.320 1.00 88.94 290 HIS A C 1
ATOM 2443 O O . HIS A 1 290 ? -12.372 7.119 26.507 1.00 88.94 290 HIS A O 1
ATOM 2449 N N . LYS A 1 291 ? -13.291 5.937 24.829 1.00 85.88 291 LYS A N 1
ATOM 2450 C CA . LYS A 1 291 ? -14.332 5.277 25.633 1.00 85.88 291 LYS A CA 1
ATOM 2451 C C . LYS A 1 291 ? -13.815 4.007 26.322 1.00 85.88 291 LYS A C 1
ATOM 2453 O O . LYS A 1 291 ? -14.458 3.522 27.249 1.00 85.88 291 LYS A O 1
ATOM 2458 N N . LEU A 1 292 ? -12.684 3.465 25.868 1.00 85.44 292 LEU A N 1
ATOM 2459 C CA . LEU A 1 292 ? -12.109 2.226 26.381 1.00 85.44 292 LEU A CA 1
ATOM 2460 C C . LEU A 1 292 ? -11.319 2.426 27.675 1.00 85.44 292 LEU A C 1
ATOM 2462 O O . LEU A 1 292 ? -10.386 3.235 27.735 1.00 85.44 292 LEU A O 1
ATOM 2466 N N . GLU A 1 293 ? -11.627 1.594 28.669 1.00 81.50 293 GLU A N 1
ATOM 2467 C CA . GLU A 1 293 ? -10.797 1.417 29.862 1.00 81.50 293 GLU A CA 1
ATOM 2468 C C . GLU A 1 293 ? -9.407 0.864 29.500 1.00 81.50 293 GLU A C 1
ATOM 2470 O O . GLU A 1 293 ? -9.203 0.284 28.430 1.00 81.50 293 GLU A O 1
ATOM 2475 N N . GLU A 1 294 ? -8.423 1.054 30.383 1.00 75.81 294 GLU A N 1
ATOM 2476 C CA . GLU A 1 294 ? -7.093 0.472 30.190 1.00 75.81 294 GLU A CA 1
ATOM 2477 C C . GLU A 1 294 ? -7.164 -1.058 30.244 1.00 75.81 294 GLU A C 1
ATOM 2479 O O . GLU A 1 294 ? -7.473 -1.655 31.275 1.00 75.81 294 GLU A O 1
ATOM 2484 N N . ASN A 1 295 ? -6.855 -1.698 29.119 1.00 78.81 295 ASN A N 1
ATOM 2485 C CA . ASN A 1 295 ? -6.784 -3.146 28.981 1.00 78.81 295 ASN A CA 1
ATOM 2486 C C . ASN A 1 295 ? -5.630 -3.532 28.037 1.00 78.81 295 ASN A C 1
ATOM 2488 O O . ASN A 1 295 ? -5.061 -2.680 27.349 1.00 78.81 295 ASN A O 1
ATOM 2492 N N . GLY A 1 296 ? -5.249 -4.815 28.036 1.00 79.44 296 GLY A N 1
ATOM 2493 C CA . GLY A 1 296 ? -4.099 -5.302 27.265 1.00 79.44 296 GLY A CA 1
ATOM 2494 C C . GLY A 1 296 ? -4.232 -5.056 25.760 1.00 79.44 296 GLY A C 1
ATOM 2495 O O . GLY A 1 296 ? -3.258 -4.689 25.106 1.00 79.44 296 GLY A O 1
ATOM 2496 N N . TRP A 1 297 ? -5.451 -5.163 25.236 1.00 87.69 297 TRP A N 1
ATOM 2497 C CA . TRP A 1 297 ? -5.757 -5.063 23.811 1.00 87.69 297 TRP A CA 1
ATOM 2498 C C . TRP A 1 297 ? -5.915 -3.622 23.295 1.00 87.69 297 TRP A C 1
ATOM 2500 O O . TRP A 1 297 ? -5.718 -3.373 22.108 1.00 87.69 297 TRP A O 1
ATOM 2510 N N . LYS A 1 298 ? -6.142 -2.630 24.168 1.00 90.94 298 LYS A N 1
ATOM 2511 C CA . LYS A 1 298 ? -6.110 -1.196 23.817 1.00 90.94 298 LYS A CA 1
ATOM 2512 C C . LYS A 1 298 ? -4.760 -0.782 23.232 1.00 90.94 298 LYS A C 1
ATOM 2514 O O . LYS A 1 298 ? -4.701 0.087 22.365 1.00 90.94 298 LYS A O 1
ATOM 2519 N N . LYS A 1 299 ? -3.669 -1.404 23.690 1.00 91.19 299 LYS A N 1
ATOM 2520 C CA . LYS A 1 299 ? -2.322 -1.150 23.165 1.00 91.19 299 LYS A CA 1
ATOM 2521 C C . LYS A 1 299 ? -2.212 -1.519 21.684 1.00 91.19 299 LYS A C 1
ATOM 2523 O O . LYS A 1 299 ? -1.611 -0.760 20.929 1.00 91.19 299 LYS A O 1
ATOM 2528 N N . ASP A 1 300 ? -2.788 -2.646 21.282 1.00 91.81 300 ASP A N 1
ATOM 2529 C CA . ASP A 1 300 ? -2.730 -3.125 19.900 1.00 91.81 300 ASP A CA 1
ATOM 2530 C C . ASP A 1 300 ? -3.573 -2.219 18.986 1.00 91.81 300 ASP A C 1
ATOM 2532 O O . ASP A 1 300 ? -3.101 -1.779 17.938 1.00 91.81 300 ASP A O 1
ATOM 2536 N N . LEU A 1 301 ? -4.755 -1.796 19.447 1.00 95.06 301 LEU A N 1
ATOM 2537 C CA . LEU A 1 301 ? -5.583 -0.800 18.753 1.00 95.06 301 LEU A CA 1
ATOM 2538 C C . LEU A 1 301 ? -4.893 0.570 18.621 1.00 95.06 301 LEU A C 1
ATOM 2540 O O . LEU A 1 301 ? -5.025 1.243 17.600 1.00 95.06 301 LEU A O 1
ATOM 2544 N N . LEU A 1 302 ? -4.124 0.995 19.630 1.00 95.44 302 LEU A N 1
ATOM 2545 C CA . LEU A 1 302 ? -3.316 2.215 19.543 1.00 95.44 302 LEU A CA 1
ATOM 2546 C C . LEU A 1 302 ? -2.185 2.079 18.521 1.00 95.44 302 LEU A C 1
ATOM 2548 O O . LEU A 1 302 ? -1.907 3.035 17.800 1.00 95.44 302 LEU A O 1
ATOM 2552 N N . GLN A 1 303 ? -1.546 0.911 18.427 1.00 94.12 303 GLN A N 1
ATOM 2553 C CA . GLN A 1 303 ? -0.553 0.660 17.381 1.00 94.12 303 GLN A CA 1
ATOM 2554 C C . GLN A 1 303 ? -1.191 0.754 15.995 1.00 94.12 303 GLN A C 1
ATOM 2556 O O . GLN A 1 303 ? -0.652 1.459 15.147 1.00 94.12 303 GLN A O 1
ATOM 2561 N N . GLN A 1 304 ? -2.365 0.146 15.795 1.00 95.19 304 GLN A N 1
ATOM 2562 C CA . GLN A 1 304 ? -3.127 0.288 14.552 1.00 95.19 304 GLN A CA 1
ATOM 2563 C C . GLN A 1 304 ? -3.442 1.756 14.250 1.00 95.19 304 GLN A C 1
ATOM 2565 O O . GLN A 1 304 ? -3.135 2.216 13.156 1.00 95.19 304 GLN A O 1
ATOM 2570 N N . LYS A 1 305 ? -3.961 2.525 15.225 1.00 96.81 305 LYS A N 1
ATOM 2571 C CA . LYS A 1 305 ? -4.234 3.967 15.064 1.00 96.81 305 LYS A CA 1
ATOM 2572 C C . LYS A 1 305 ? -3.018 4.703 14.506 1.00 96.81 305 LYS A C 1
ATOM 2574 O O . LYS A 1 305 ? -3.134 5.437 13.534 1.00 96.81 305 LYS A O 1
ATOM 2579 N N . TYR A 1 306 ? -1.857 4.520 15.126 1.00 96.50 306 TYR A N 1
ATOM 2580 C CA . TYR A 1 306 ? -0.656 5.259 14.748 1.00 96.50 306 TYR A CA 1
ATOM 2581 C C . TYR A 1 306 ? -0.019 4.785 13.442 1.00 96.50 306 TYR A C 1
ATOM 2583 O O . TYR A 1 306 ? 0.516 5.616 12.716 1.00 96.50 306 TYR A O 1
ATOM 2591 N N . LEU A 1 307 ? -0.109 3.496 13.112 1.00 94.81 307 LEU A N 1
ATOM 2592 C CA . LEU A 1 307 ? 0.307 2.995 11.800 1.00 94.81 307 LEU A CA 1
ATOM 2593 C C . LEU A 1 307 ? -0.607 3.514 10.683 1.00 94.81 307 LEU A C 1
ATOM 2595 O O . LEU A 1 307 ? -0.112 3.899 9.628 1.00 94.81 307 LEU A O 1
ATOM 2599 N N . LEU A 1 308 ? -1.919 3.586 10.928 1.00 95.56 308 LEU A N 1
ATOM 2600 C CA . LEU A 1 308 ? -2.873 4.179 9.990 1.00 95.56 308 LEU A CA 1
ATOM 2601 C C . LEU A 1 308 ? -2.601 5.673 9.789 1.00 95.56 308 LEU A C 1
ATOM 2603 O O . LEU A 1 308 ? -2.593 6.134 8.657 1.00 95.56 308 LEU A O 1
ATOM 2607 N N . ILE A 1 309 ? -2.311 6.425 10.861 1.00 94.75 309 ILE A N 1
ATOM 2608 C CA . ILE A 1 309 ? -1.876 7.828 10.737 1.00 94.75 309 ILE A CA 1
ATOM 2609 C C . ILE A 1 309 ? -0.637 7.916 9.835 1.00 94.75 309 ILE A C 1
ATOM 2611 O O . ILE A 1 309 ? -0.624 8.716 8.912 1.00 94.75 309 ILE A O 1
ATOM 2615 N N . ALA A 1 310 ? 0.378 7.083 10.072 1.00 92.75 310 ALA A N 1
ATOM 2616 C CA . ALA A 1 310 ? 1.658 7.143 9.365 1.00 92.75 310 ALA A CA 1
ATOM 2617 C C . ALA A 1 310 ? 1.592 6.794 7.865 1.00 92.75 310 ALA A C 1
ATOM 2619 O O . ALA A 1 310 ? 2.504 7.160 7.124 1.00 92.75 310 ALA A O 1
ATOM 2620 N N . THR A 1 311 ? 0.555 6.065 7.450 1.00 90.12 311 THR A N 1
ATOM 2621 C CA . THR A 1 311 ? 0.322 5.594 6.071 1.00 90.12 311 THR A CA 1
ATOM 2622 C C . THR A 1 311 ? -0.771 6.387 5.351 1.00 90.12 311 THR A C 1
ATOM 2624 O O . THR A 1 311 ? -1.118 6.066 4.226 1.00 90.12 311 THR A O 1
ATOM 2627 N N . ASN A 1 312 ? -1.328 7.428 5.982 1.00 89.50 312 ASN A N 1
ATOM 2628 C CA . ASN A 1 312 ? -2.365 8.279 5.397 1.00 89.50 312 ASN A CA 1
ATOM 2629 C C . ASN A 1 312 ? -1.923 9.756 5.462 1.00 89.50 312 ASN A C 1
ATOM 2631 O O . ASN A 1 312 ? -2.193 10.412 6.476 1.00 89.50 312 ASN A O 1
ATOM 2635 N N . PRO A 1 313 ? -1.293 10.312 4.403 1.00 87.00 313 PRO A N 1
ATOM 2636 C CA . PRO A 1 313 ? -0.661 11.639 4.432 1.00 87.00 313 PRO A CA 1
ATOM 2637 C C . PRO A 1 313 ? -1.574 12.770 4.922 1.00 87.00 313 PRO A C 1
ATOM 2639 O O . PRO A 1 313 ? -1.198 13.558 5.788 1.00 87.00 313 PRO A O 1
ATOM 2642 N N . SER A 1 314 ? -2.829 12.808 4.461 1.00 86.44 314 SER A N 1
ATOM 2643 C CA . SER A 1 314 ? -3.787 13.852 4.866 1.00 86.44 314 SER A CA 1
ATOM 2644 C C . SER A 1 314 ? -4.137 13.824 6.364 1.00 86.44 314 SER A C 1
ATOM 2646 O O . SER A 1 314 ? -4.398 14.860 6.983 1.00 86.44 314 SER A O 1
ATOM 2648 N N . ILE A 1 315 ? -4.146 12.636 6.969 1.00 91.75 315 ILE A N 1
ATOM 2649 C CA . ILE A 1 315 ? -4.420 12.443 8.398 1.00 91.75 315 ILE A CA 1
ATOM 2650 C C . ILE A 1 315 ? -3.154 12.706 9.203 1.00 91.75 315 ILE A C 1
ATOM 2652 O O . ILE A 1 315 ? -3.223 13.310 10.276 1.00 91.75 315 ILE A O 1
ATOM 2656 N N . GLU A 1 316 ? -2.006 12.286 8.677 1.00 94.00 316 GLU A N 1
ATOM 2657 C CA . GLU A 1 316 ? -0.701 12.576 9.241 1.00 94.00 316 GLU A CA 1
ATOM 2658 C C . GLU A 1 316 ? -0.466 14.078 9.380 1.00 94.00 316 GLU A C 1
ATOM 2660 O O . GLU A 1 316 ? -0.160 14.551 10.475 1.00 94.00 316 GLU A O 1
ATOM 2665 N N . GLU A 1 317 ? -0.672 14.838 8.305 1.00 92.50 317 GLU A N 1
ATOM 2666 C CA . GLU A 1 317 ? -0.487 16.287 8.291 1.00 92.50 317 GLU A CA 1
ATOM 2667 C C . GLU A 1 317 ? -1.339 16.954 9.382 1.00 92.50 317 GLU A C 1
ATOM 2669 O O . GLU A 1 317 ? -0.848 17.764 10.183 1.00 92.50 317 GLU A O 1
ATOM 2674 N N . TYR A 1 318 ? -2.615 16.555 9.477 1.00 94.56 318 TYR A N 1
ATOM 2675 C CA . TYR A 1 318 ? -3.507 17.020 10.533 1.00 94.56 318 TYR A CA 1
ATOM 2676 C C . TYR A 1 318 ? -2.957 16.666 11.919 1.00 94.56 318 TYR A C 1
ATOM 2678 O O . TYR A 1 318 ? -2.863 17.539 12.788 1.00 94.56 318 TYR A O 1
ATOM 2686 N N . PHE A 1 319 ? -2.577 15.405 12.135 1.00 96.81 319 PHE A N 1
ATOM 2687 C CA . PHE A 1 319 ? -2.081 14.918 13.417 1.00 96.81 319 PHE A CA 1
ATOM 2688 C C . PHE A 1 319 ? -0.801 15.639 13.852 1.00 96.81 319 PHE A C 1
ATOM 2690 O O . PHE A 1 319 ? -0.706 16.065 15.002 1.00 96.81 319 PHE A O 1
ATOM 2697 N N . LEU A 1 320 ? 0.170 15.830 12.959 1.00 95.81 320 LEU A N 1
ATOM 2698 C CA . LEU A 1 320 ? 1.431 16.507 13.270 1.00 95.81 320 LEU A CA 1
ATOM 2699 C C . LEU A 1 320 ? 1.207 17.982 13.630 1.00 95.81 320 LEU A C 1
ATOM 2701 O O . LEU A 1 320 ? 1.849 18.509 14.544 1.00 95.81 320 LEU A O 1
ATOM 2705 N N . LYS A 1 321 ? 0.247 18.639 12.969 1.00 94.12 321 LYS A N 1
ATOM 2706 C CA . LYS A 1 321 ? -0.126 20.035 13.231 1.00 94.12 321 LYS A CA 1
ATOM 2707 C C . LYS A 1 321 ? -0.921 20.203 14.527 1.00 94.12 321 LYS A C 1
ATOM 2709 O O . LYS A 1 321 ? -0.597 21.071 15.339 1.00 94.12 321 LYS A O 1
ATOM 2714 N N . ALA A 1 322 ? -1.964 19.399 14.719 1.00 93.88 322 ALA A N 1
ATOM 2715 C CA . ALA A 1 322 ? -2.881 19.496 15.855 1.00 93.88 322 ALA A CA 1
ATOM 2716 C C . ALA A 1 322 ? -2.368 18.770 17.110 1.00 93.88 322 ALA A C 1
ATOM 2718 O O . ALA A 1 322 ? -2.807 19.070 18.219 1.00 93.88 322 ALA A O 1
ATOM 2719 N N . LYS A 1 323 ? -1.419 17.839 16.949 1.00 93.62 323 LYS A N 1
ATOM 2720 C CA . LYS A 1 323 ? -0.870 16.938 17.983 1.00 93.62 323 LYS A CA 1
ATOM 2721 C C . LYS A 1 323 ? -1.909 16.011 18.626 1.00 93.62 323 LYS A C 1
ATOM 2723 O O . LYS A 1 323 ? -1.668 15.456 19.695 1.00 93.62 323 LYS A O 1
ATOM 2728 N N . THR A 1 324 ? -3.061 15.861 17.983 1.00 93.38 324 THR A N 1
ATOM 2729 C CA . THR A 1 324 ? -4.182 14.994 18.360 1.00 93.38 324 THR A CA 1
ATOM 2730 C C . THR A 1 324 ? -5.084 14.790 17.138 1.00 93.38 324 THR A C 1
ATOM 2732 O O . THR A 1 324 ? -4.989 15.551 16.178 1.00 93.38 324 THR A O 1
ATOM 2735 N N . LEU A 1 325 ? -5.967 13.789 17.182 1.00 93.44 325 LEU A N 1
ATOM 2736 C CA . LEU A 1 325 ? -7.063 13.603 16.224 1.00 93.44 325 LEU A CA 1
ATOM 2737 C C . LEU A 1 325 ? -8.418 14.122 16.746 1.00 93.44 325 LEU A C 1
ATOM 2739 O O . LEU A 1 325 ? -9.407 14.058 16.028 1.00 93.44 325 LEU A O 1
ATOM 2743 N N . ASP A 1 326 ? -8.494 14.652 17.971 1.00 88.12 326 ASP A N 1
ATOM 2744 C CA . ASP A 1 326 ? -9.776 14.942 18.649 1.00 88.12 326 ASP A CA 1
ATOM 2745 C C . ASP A 1 326 ? -10.618 16.054 18.006 1.00 88.12 326 ASP A C 1
ATOM 2747 O O . ASP A 1 326 ? -11.799 16.191 18.316 1.00 88.12 326 ASP A O 1
ATOM 2751 N N . GLY A 1 327 ? -10.029 16.851 17.115 1.00 85.81 327 GLY A N 1
ATOM 2752 C CA . GLY A 1 327 ? -10.739 17.852 16.315 1.00 85.81 327 GLY A CA 1
ATOM 2753 C C . GLY A 1 327 ? -10.873 17.481 14.838 1.00 85.81 327 GLY A C 1
ATOM 2754 O O . GLY A 1 327 ? -11.206 18.356 14.039 1.00 85.81 327 GLY A O 1
ATOM 2755 N N . LEU A 1 328 ? -10.516 16.253 14.446 1.00 91.38 328 LEU A N 1
ATOM 2756 C CA . LEU A 1 328 ? -10.657 15.794 13.071 1.00 91.38 328 LEU A CA 1
ATOM 2757 C C . LEU A 1 328 ? -12.101 15.341 12.859 1.00 91.38 328 LEU A C 1
ATOM 2759 O O . LEU A 1 328 ? -12.522 14.306 13.373 1.00 91.38 328 LEU A O 1
ATOM 2763 N N . ASP A 1 329 ? -12.856 16.128 12.098 1.00 88.44 329 ASP A N 1
ATOM 2764 C CA . ASP A 1 329 ? -14.226 15.776 11.738 1.00 88.44 329 ASP A CA 1
ATOM 2765 C C . ASP A 1 329 ? -14.261 14.541 10.828 1.00 88.44 329 ASP A C 1
ATOM 2767 O O . ASP A 1 329 ? -13.370 14.325 9.991 1.00 88.44 329 ASP A O 1
ATOM 2771 N N . PHE A 1 330 ? -15.353 13.777 10.938 1.00 86.88 330 PHE A N 1
ATOM 2772 C CA . PHE A 1 330 ? -15.685 12.753 9.954 1.00 86.88 330 PHE A CA 1
ATOM 2773 C C . PHE A 1 330 ? -15.707 13.356 8.543 1.00 86.88 330 PHE A C 1
ATOM 2775 O O . PHE A 1 330 ? -16.163 14.494 8.357 1.00 86.88 330 PHE A O 1
ATOM 2782 N N . PRO A 1 331 ? -15.237 12.607 7.532 1.00 84.06 331 PRO A N 1
ATOM 2783 C CA . PRO A 1 331 ? -15.290 13.083 6.163 1.00 84.06 331 PRO A CA 1
ATOM 2784 C C . PRO A 1 331 ? -16.755 13.297 5.743 1.00 84.06 331 PRO A C 1
ATOM 2786 O O . PRO A 1 331 ? -17.649 12.521 6.086 1.00 84.06 331 PRO A O 1
ATOM 2789 N N . LYS A 1 332 ? -17.028 14.406 5.046 1.00 78.75 332 LYS A N 1
ATOM 2790 C CA . LYS A 1 332 ? -18.397 14.794 4.678 1.00 78.75 332 LYS A CA 1
ATOM 2791 C C . LYS A 1 332 ? -18.864 14.007 3.457 1.00 78.75 332 LYS A C 1
ATOM 2793 O O . LYS A 1 332 ? -18.215 14.034 2.419 1.00 78.75 332 LYS A O 1
ATOM 2798 N N . LEU A 1 333 ? -20.023 13.364 3.580 1.00 69.75 333 LEU A N 1
ATOM 2799 C CA . LEU A 1 333 ? -20.679 12.635 2.495 1.00 69.75 333 LEU A CA 1
ATOM 2800 C C . LEU A 1 333 ? -21.384 13.613 1.540 1.00 69.75 333 LEU A C 1
ATOM 2802 O O . LEU A 1 333 ? -22.489 14.081 1.828 1.00 69.75 333 LEU A O 1
ATOM 2806 N N . GLU A 1 334 ? -20.784 13.918 0.388 1.00 74.25 334 GLU A N 1
ATOM 2807 C CA . GLU A 1 334 ? -21.499 14.603 -0.694 1.00 74.25 334 GLU A CA 1
ATOM 2808 C C . GLU A 1 334 ? -22.195 13.569 -1.588 1.00 74.25 334 GLU A C 1
ATOM 2810 O O . GLU A 1 334 ? -21.549 12.787 -2.275 1.00 74.25 334 GLU A O 1
ATOM 2815 N N . LYS A 1 335 ? -23.537 13.578 -1.616 1.00 68.31 335 LYS A N 1
ATOM 2816 C CA . LYS A 1 335 ? -24.357 12.572 -2.331 1.00 68.31 335 LYS A CA 1
ATOM 2817 C C . LYS A 1 335 ? -23.999 12.369 -3.809 1.00 68.31 335 LYS A C 1
ATOM 2819 O O . LYS A 1 335 ? -24.301 11.320 -4.354 1.00 68.31 335 LYS A O 1
ATOM 2824 N N . LYS A 1 336 ? -23.398 13.371 -4.453 1.00 74.81 336 LYS A N 1
ATOM 2825 C CA . LYS A 1 336 ? -22.984 13.321 -5.863 1.00 74.81 336 LYS A CA 1
ATOM 2826 C C . LYS A 1 336 ? -21.776 12.408 -6.121 1.00 74.81 336 LYS A C 1
ATOM 2828 O O . LYS A 1 336 ? -21.546 12.069 -7.271 1.00 74.81 336 LYS A O 1
ATOM 2833 N N . TRP A 1 337 ? -21.003 12.056 -5.092 1.00 69.56 337 TRP A N 1
ATOM 2834 C CA . TRP A 1 337 ? -19.810 11.207 -5.225 1.00 69.56 337 TRP A CA 1
ATOM 2835 C C . TRP A 1 337 ? -20.127 9.714 -5.212 1.00 69.56 337 TRP A C 1
ATOM 2837 O O . TRP A 1 337 ? -19.263 8.899 -5.510 1.00 69.56 337 TRP A O 1
ATOM 2847 N N . PHE A 1 338 ? -21.364 9.359 -4.877 1.00 71.56 338 PHE A N 1
ATOM 2848 C CA . PHE A 1 338 ? -21.749 7.984 -4.653 1.00 71.56 338 PHE A CA 1
ATOM 2849 C C . PHE A 1 338 ? -22.543 7.406 -5.816 1.00 71.56 338 PHE A C 1
ATOM 2851 O O . PHE A 1 338 ? -23.481 8.022 -6.322 1.00 71.56 338 PHE A O 1
ATOM 2858 N N . THR A 1 339 ? -22.191 6.179 -6.179 1.00 76.44 339 THR A N 1
ATOM 2859 C CA . THR A 1 339 ? -22.958 5.319 -7.079 1.00 76.44 339 THR A CA 1
ATOM 2860 C C . THR A 1 339 ? -23.440 4.092 -6.309 1.00 76.44 339 THR A C 1
ATOM 2862 O O . THR A 1 339 ? -22.980 3.831 -5.197 1.00 76.44 339 THR A O 1
ATOM 2865 N N . ASP A 1 340 ? -24.338 3.304 -6.901 1.00 71.94 340 ASP A N 1
ATOM 2866 C CA . ASP A 1 340 ? -24.826 2.057 -6.291 1.00 71.94 340 ASP A CA 1
ATOM 2867 C C . ASP A 1 340 ? -23.693 1.045 -6.003 1.00 71.94 340 ASP A C 1
ATOM 2869 O O . ASP A 1 340 ? -23.863 0.146 -5.181 1.00 71.94 340 ASP A O 1
ATOM 2873 N N . GLY A 1 341 ? -22.534 1.198 -6.659 1.00 78.00 341 GLY A N 1
ATOM 2874 C CA . GLY A 1 341 ? -21.343 0.375 -6.448 1.00 78.00 341 GLY A CA 1
ATOM 2875 C C . GLY A 1 341 ? -20.385 0.882 -5.367 1.00 78.00 341 GLY A C 1
ATOM 2876 O O . GLY A 1 341 ? -19.476 0.145 -4.997 1.00 78.00 341 GLY A O 1
ATOM 2877 N N . THR A 1 342 ? -20.560 2.095 -4.833 1.00 84.19 342 THR A N 1
ATOM 2878 C CA . THR A 1 342 ? -19.573 2.673 -3.909 1.00 84.19 342 THR A CA 1
ATOM 2879 C C . THR A 1 342 ? -19.446 1.855 -2.619 1.00 84.19 342 THR A C 1
ATOM 2881 O O . THR A 1 342 ? -20.449 1.479 -2.009 1.00 84.19 342 THR A O 1
ATOM 2884 N N . PHE A 1 343 ? -18.201 1.588 -2.219 1.00 88.81 343 PHE A N 1
ATOM 2885 C CA . PHE A 1 343 ? -17.774 0.700 -1.130 1.00 88.81 343 PHE A CA 1
ATOM 2886 C C . PHE A 1 343 ? -18.089 -0.791 -1.320 1.00 88.81 343 PHE A C 1
ATOM 2888 O O . PHE A 1 343 ? -17.778 -1.582 -0.432 1.00 88.81 343 PHE A O 1
ATOM 2895 N N . THR A 1 344 ? -18.670 -1.216 -2.449 1.00 88.81 344 THR A N 1
ATOM 2896 C CA . THR A 1 344 ? -18.987 -2.641 -2.684 1.00 88.81 344 THR A CA 1
ATOM 2897 C C . THR A 1 344 ? -17.733 -3.514 -2.673 1.00 88.81 344 THR A C 1
ATOM 2899 O O . THR A 1 344 ? -17.793 -4.658 -2.230 1.00 88.81 344 THR A O 1
ATOM 2902 N N . SER A 1 345 ? -16.597 -2.966 -3.099 1.00 88.81 345 SER A N 1
ATOM 2903 C CA . SER A 1 345 ? -15.289 -3.625 -3.067 1.00 88.81 345 SER A CA 1
ATOM 2904 C C . SER A 1 345 ? -14.934 -4.155 -1.664 1.00 88.81 345 SER A C 1
ATOM 2906 O O . SER A 1 345 ? -14.440 -5.268 -1.527 1.00 88.81 345 SER A O 1
ATOM 2908 N N . LEU A 1 346 ? -15.315 -3.441 -0.598 1.00 93.19 346 LEU A N 1
ATOM 2909 C CA . LEU A 1 346 ? -15.042 -3.800 0.802 1.00 93.19 346 LEU A CA 1
ATOM 2910 C C . LEU A 1 346 ? -15.973 -4.887 1.368 1.00 93.19 346 LEU A C 1
ATOM 2912 O O . LEU A 1 346 ? -15.739 -5.391 2.470 1.00 93.19 346 LEU A O 1
ATOM 2916 N N . TYR A 1 347 ? -17.045 -5.248 0.655 1.00 93.94 347 TYR A N 1
ATOM 2917 C CA . TYR A 1 347 ? -18.078 -6.158 1.157 1.00 93.94 347 TYR A CA 1
ATOM 2918 C C . TYR A 1 347 ? -17.525 -7.546 1.510 1.00 93.94 347 TYR A C 1
ATOM 2920 O O . TYR A 1 347 ? -17.886 -8.094 2.550 1.00 93.94 347 TYR A O 1
ATOM 2928 N N . LEU A 1 348 ? -16.627 -8.108 0.694 1.00 92.50 348 LEU A N 1
ATOM 2929 C CA . LEU A 1 348 ? -16.039 -9.423 0.980 1.00 92.50 348 LEU A CA 1
ATOM 2930 C C . LEU A 1 348 ? -15.219 -9.401 2.276 1.00 92.50 348 LEU A C 1
ATOM 2932 O O . LEU A 1 348 ? -15.433 -10.245 3.142 1.00 92.50 348 LEU A O 1
ATOM 2936 N N . THR A 1 349 ? -14.406 -8.363 2.483 1.00 94.06 349 THR A N 1
ATOM 2937 C CA . THR A 1 349 ? -13.669 -8.166 3.741 1.00 94.06 349 THR A CA 1
ATOM 2938 C C . THR A 1 349 ? -14.607 -8.047 4.946 1.00 94.06 349 THR A C 1
ATOM 2940 O O . THR A 1 349 ? -14.315 -8.574 6.017 1.00 94.06 349 THR A O 1
ATOM 2943 N N . VAL A 1 350 ? -15.766 -7.395 4.791 1.00 95.69 350 VAL A N 1
ATOM 2944 C CA . VAL A 1 350 ? -16.798 -7.319 5.842 1.00 95.69 350 VAL A CA 1
ATOM 2945 C C . VAL A 1 350 ? -17.360 -8.700 6.172 1.00 95.69 350 VAL A C 1
ATOM 2947 O O . VAL A 1 350 ? -17.587 -8.995 7.345 1.00 95.69 350 VAL A O 1
ATOM 2950 N N . ILE A 1 351 ? -17.578 -9.554 5.171 1.00 95.25 351 ILE A N 1
ATOM 2951 C CA . ILE A 1 351 ? -18.026 -10.931 5.395 1.00 95.25 351 ILE A CA 1
ATOM 2952 C C . ILE A 1 351 ? -16.969 -11.739 6.150 1.00 95.25 351 ILE A C 1
ATOM 2954 O O . ILE A 1 351 ? -17.323 -12.408 7.121 1.00 95.25 351 ILE A O 1
ATOM 2958 N N . ASP A 1 352 ? -15.696 -11.620 5.783 1.00 93.25 352 ASP A N 1
ATOM 2959 C CA . ASP A 1 352 ? -14.605 -12.302 6.488 1.00 93.25 352 ASP A CA 1
ATOM 2960 C C . ASP A 1 352 ? -14.493 -11.829 7.944 1.00 93.25 352 ASP A C 1
ATOM 2962 O O . ASP A 1 352 ? -14.383 -12.641 8.865 1.00 93.25 352 ASP A O 1
ATOM 2966 N N . CYS A 1 353 ? -14.656 -10.522 8.185 1.00 95.44 353 CYS A N 1
ATOM 2967 C CA . CYS A 1 353 ? -14.702 -9.947 9.531 1.00 95.44 353 CYS A CA 1
ATOM 2968 C C . CYS A 1 353 ? -15.805 -10.565 10.409 1.00 95.44 353 CYS A C 1
ATOM 2970 O O . CYS A 1 353 ? -15.629 -10.670 11.621 1.00 95.44 353 CYS A O 1
ATOM 2972 N N . ILE A 1 354 ? -16.951 -10.965 9.841 1.00 95.12 354 ILE A N 1
ATOM 2973 C CA . ILE A 1 354 ? -18.036 -11.610 10.605 1.00 95.12 354 ILE A CA 1
ATOM 2974 C C . ILE A 1 354 ? -17.595 -12.990 11.109 1.00 95.12 354 ILE A C 1
ATOM 2976 O O . ILE A 1 354 ? -17.943 -13.380 12.226 1.00 95.12 354 ILE A O 1
ATOM 2980 N N . GLU A 1 355 ? -16.832 -13.734 10.312 1.00 91.56 355 GLU A N 1
ATOM 2981 C CA . GLU A 1 355 ? -16.386 -15.079 10.678 1.00 91.56 355 GLU A CA 1
ATOM 2982 C C . GLU A 1 355 ? -15.345 -15.063 11.810 1.00 91.56 355 GLU A C 1
ATOM 2984 O O . GLU A 1 355 ? -15.323 -15.982 12.635 1.00 91.56 355 GLU A O 1
ATOM 2989 N N . GLU A 1 356 ? -14.569 -13.982 11.933 1.00 91.50 356 GLU A N 1
ATOM 2990 C CA . GLU A 1 356 ? -13.569 -13.771 12.994 1.00 91.50 356 GLU A CA 1
ATOM 2991 C C . GLU A 1 356 ? -14.180 -13.592 14.402 1.00 91.50 356 GLU A C 1
ATOM 2993 O O . GLU A 1 356 ? -13.458 -13.564 15.395 1.00 91.50 356 GLU A O 1
ATOM 2998 N N . PHE A 1 357 ? -15.511 -13.545 14.546 1.00 91.12 357 PHE A N 1
ATOM 2999 C CA . PHE A 1 357 ? -16.181 -13.575 15.857 1.00 91.12 357 PHE A CA 1
ATOM 3000 C C . PHE A 1 357 ? -16.466 -14.991 16.376 1.00 91.12 357 PHE A C 1
ATOM 3002 O O . PHE A 1 357 ? -16.934 -15.155 17.506 1.00 91.12 357 PHE A O 1
ATOM 3009 N N . ASN A 1 358 ? -16.202 -16.043 15.596 1.00 86.94 358 ASN A N 1
ATOM 3010 C CA . ASN A 1 358 ? -16.511 -17.428 15.970 1.00 86.94 358 ASN A CA 1
ATOM 3011 C C . ASN A 1 358 ? -15.531 -18.045 17.002 1.00 86.94 358 ASN A C 1
ATOM 3013 O O . ASN A 1 358 ? -15.267 -19.251 16.974 1.00 86.94 358 ASN A O 1
ATOM 3017 N N . PHE A 1 359 ? -15.082 -17.271 17.995 1.00 81.19 359 PHE A N 1
ATOM 3018 C CA . PHE A 1 359 ? -14.268 -17.735 19.124 1.00 81.19 359 PHE A CA 1
ATOM 3019 C C . PHE A 1 359 ? -15.097 -17.898 20.397 1.00 81.19 359 PHE A C 1
ATOM 3021 O O . PHE A 1 359 ? -15.762 -16.968 20.844 1.00 81.19 359 PHE A O 1
ATOM 3028 N N . LYS A 1 360 ? -15.034 -19.080 21.020 1.00 84.00 360 LYS A N 1
ATOM 3029 C CA . LYS A 1 360 ? -15.632 -19.271 22.349 1.00 84.00 360 LYS A CA 1
ATOM 3030 C C . LYS A 1 360 ? -14.826 -18.518 23.399 1.00 84.00 360 LYS A C 1
ATOM 3032 O O . LYS A 1 360 ? -13.599 -18.615 23.391 1.00 84.00 360 LYS A O 1
ATOM 3037 N N . ASP A 1 361 ? -15.515 -17.932 24.374 1.00 85.19 361 ASP A N 1
ATOM 3038 C CA . ASP A 1 361 ? -14.935 -17.100 25.436 1.00 85.19 361 ASP A CA 1
ATOM 3039 C C . ASP A 1 361 ? -13.739 -17.752 26.145 1.00 85.19 361 ASP A C 1
ATOM 3041 O O . ASP A 1 361 ? -12.749 -17.096 26.456 1.00 85.19 361 ASP A O 1
ATOM 3045 N N . ALA A 1 362 ? -13.794 -19.072 26.352 1.00 85.19 362 ALA A N 1
ATOM 3046 C CA . ALA A 1 362 ? -12.748 -19.835 27.031 1.00 85.19 362 ALA A CA 1
ATOM 3047 C C . ALA A 1 362 ? -11.375 -19.830 26.326 1.00 85.19 362 ALA A C 1
ATOM 3049 O O . ALA A 1 362 ? -10.385 -20.218 26.946 1.00 85.19 362 ALA A O 1
ATOM 3050 N N . PHE A 1 363 ? -11.309 -19.444 25.049 1.00 86.06 363 PHE A N 1
ATOM 3051 C CA . PHE A 1 363 ? -10.085 -19.473 24.240 1.00 86.06 363 PHE A CA 1
ATOM 3052 C C . PHE A 1 363 ? -9.613 -18.089 23.789 1.00 86.06 363 PHE A C 1
ATOM 3054 O O . PHE A 1 363 ? -8.620 -18.009 23.072 1.00 86.06 363 PHE A O 1
ATOM 3061 N N . ILE A 1 364 ? -10.301 -17.020 24.195 1.00 87.06 364 ILE A N 1
ATOM 3062 C CA . ILE A 1 364 ? -9.997 -15.664 23.740 1.00 87.06 364 ILE A CA 1
ATOM 3063 C C . ILE A 1 364 ? -8.750 -15.131 24.457 1.00 87.06 364 ILE A C 1
ATOM 3065 O O . ILE A 1 364 ? -8.658 -15.145 25.686 1.00 87.06 364 ILE A O 1
ATOM 3069 N N . THR A 1 365 ? -7.793 -14.632 23.678 1.00 88.12 365 THR A N 1
ATOM 3070 C CA . THR A 1 365 ? -6.631 -13.867 24.146 1.00 88.12 365 THR A CA 1
ATOM 3071 C C . THR A 1 365 ? -6.834 -12.364 23.936 1.00 88.12 365 THR A C 1
ATOM 3073 O O . THR A 1 365 ? -7.710 -11.949 23.182 1.00 88.12 365 THR A O 1
ATOM 3076 N N . ASP A 1 366 ? -5.985 -11.520 24.535 1.00 85.25 366 ASP A N 1
ATOM 3077 C CA . ASP A 1 366 ? -6.003 -10.068 24.270 1.00 85.25 366 ASP A CA 1
ATOM 3078 C C . ASP A 1 366 ? -5.842 -9.747 22.774 1.00 85.25 366 ASP A C 1
ATOM 3080 O O . ASP A 1 366 ? -6.484 -8.836 22.253 1.00 85.25 366 ASP A O 1
ATOM 3084 N N . ARG A 1 367 ? -5.033 -10.528 22.051 1.00 86.81 367 ARG A N 1
ATOM 3085 C CA . ARG A 1 367 ? -4.862 -10.343 20.607 1.00 86.81 367 ARG A CA 1
ATOM 3086 C C . ARG A 1 367 ? -6.162 -10.621 19.853 1.00 86.81 367 ARG A C 1
ATOM 3088 O O . ARG A 1 367 ? -6.499 -9.879 18.934 1.00 86.81 367 ARG A O 1
ATOM 3095 N N . ASP A 1 368 ? -6.895 -11.653 20.264 1.00 90.38 368 ASP A N 1
ATOM 3096 C CA . ASP A 1 368 ? -8.192 -11.992 19.675 1.00 90.38 368 ASP A CA 1
ATOM 3097 C C . ASP A 1 368 ? -9.227 -10.902 19.997 1.00 90.38 368 ASP A C 1
ATOM 3099 O O . ASP A 1 368 ? -9.974 -10.494 19.113 1.00 90.38 368 ASP A O 1
ATOM 3103 N N . CYS A 1 369 ? -9.219 -10.349 21.220 1.00 90.94 369 CYS A N 1
ATOM 3104 C CA . CYS A 1 369 ? -10.032 -9.181 21.587 1.00 90.94 369 CYS A CA 1
ATOM 3105 C C . CYS A 1 369 ? -9.762 -7.981 20.675 1.00 90.94 369 CYS A C 1
ATOM 3107 O O . CYS A 1 369 ? -10.703 -7.422 20.114 1.00 90.94 369 CYS A O 1
ATOM 3109 N N . SER A 1 370 ? -8.490 -7.594 20.505 1.00 92.25 370 SER A N 1
ATOM 3110 C CA . SER A 1 370 ? -8.120 -6.485 19.617 1.00 92.25 370 SER A CA 1
ATOM 3111 C C . SER A 1 370 ? -8.615 -6.744 18.200 1.00 92.25 370 SER A C 1
ATOM 3113 O O . SER A 1 370 ? -9.191 -5.851 17.591 1.00 92.25 370 SER A O 1
ATOM 3115 N N . HIS A 1 371 ? -8.433 -7.963 17.688 1.00 93.81 371 HIS A N 1
ATOM 3116 C CA . HIS A 1 371 ? -8.827 -8.312 16.328 1.00 93.81 371 HIS A CA 1
ATOM 3117 C C . HIS A 1 371 ? -10.348 -8.293 16.127 1.00 93.81 371 HIS A C 1
ATOM 3119 O O . HIS A 1 371 ? -10.824 -7.709 15.156 1.00 93.81 371 HIS A O 1
ATOM 3125 N N . MET A 1 372 ? -11.125 -8.845 17.064 1.00 93.94 372 MET A N 1
ATOM 3126 C CA . MET A 1 372 ? -12.591 -8.770 17.031 1.00 93.94 372 MET A CA 1
ATOM 3127 C C . MET A 1 372 ? -13.086 -7.322 17.086 1.00 93.94 372 MET A C 1
ATOM 3129 O O . MET A 1 372 ? -14.029 -6.966 16.383 1.00 93.94 372 MET A O 1
ATOM 3133 N N . VAL A 1 373 ? -12.444 -6.461 17.879 1.00 94.31 373 VAL A N 1
ATOM 3134 C CA . VAL A 1 373 ? -12.778 -5.031 17.922 1.00 94.31 373 VAL A CA 1
ATOM 3135 C C . VAL A 1 373 ?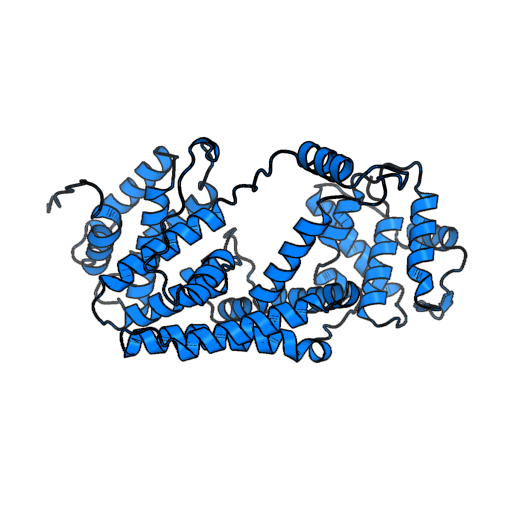 -12.442 -4.342 16.600 1.00 94.31 373 VAL A C 1
ATOM 3137 O O . VAL A 1 373 ? -13.276 -3.595 16.093 1.00 94.31 373 VAL A O 1
ATOM 3140 N N . THR A 1 374 ? -11.278 -4.619 16.005 1.00 96.31 374 THR A N 1
ATOM 3141 C CA . THR A 1 374 ? -10.921 -4.143 14.659 1.00 96.31 374 THR A CA 1
ATOM 3142 C C . THR A 1 374 ? -11.987 -4.547 13.635 1.00 96.31 374 THR A C 1
ATOM 3144 O O . THR A 1 374 ? -12.507 -3.689 12.921 1.00 96.31 374 THR A O 1
ATOM 3147 N N . CYS A 1 375 ? -12.393 -5.822 13.625 1.00 96.75 375 CYS A N 1
ATOM 3148 C CA . CYS A 1 375 ? -13.453 -6.336 12.755 1.00 96.75 375 CYS A CA 1
ATOM 3149 C C . CYS A 1 375 ? -14.793 -5.625 13.003 1.00 96.75 375 CYS A C 1
ATOM 3151 O O . CYS A 1 375 ? -15.460 -5.208 12.059 1.00 96.75 375 CYS A O 1
ATOM 3153 N N . ALA A 1 376 ? -15.180 -5.424 14.266 1.00 95.62 376 ALA A N 1
ATOM 3154 C CA . ALA A 1 376 ? -16.431 -4.752 14.619 1.00 95.62 376 ALA A CA 1
ATOM 3155 C C . ALA A 1 376 ? -16.457 -3.293 14.139 1.00 95.62 376 ALA A C 1
ATOM 3157 O O . ALA A 1 376 ? -17.455 -2.851 13.569 1.00 95.62 376 ALA A O 1
ATOM 3158 N N . LEU A 1 377 ? -15.361 -2.553 14.344 1.00 96.25 377 LEU A N 1
ATOM 3159 C CA . LEU A 1 377 ? -15.214 -1.165 13.895 1.00 96.25 377 LEU A CA 1
ATOM 3160 C C . LEU A 1 377 ? -15.236 -1.066 12.365 1.00 96.25 377 LEU A C 1
ATOM 3162 O O . LEU A 1 377 ? -15.839 -0.138 11.822 1.00 96.25 377 LEU A O 1
ATOM 3166 N N . PHE A 1 378 ? -14.628 -2.029 11.669 1.00 97.38 378 PHE A N 1
ATOM 3167 C CA . PHE A 1 378 ? -14.622 -2.087 10.209 1.00 97.38 378 PHE A CA 1
ATOM 3168 C C . PHE A 1 378 ? -16.026 -2.358 9.652 1.00 97.38 378 PHE A C 1
ATOM 3170 O O . PHE A 1 378 ? -16.521 -1.581 8.835 1.00 97.38 378 PHE A O 1
ATOM 3177 N N . ILE A 1 379 ? -16.720 -3.382 10.172 1.00 96.88 379 ILE A N 1
ATOM 3178 C CA . ILE A 1 379 ? -18.119 -3.678 9.816 1.00 96.88 379 ILE A CA 1
ATOM 3179 C C . ILE A 1 379 ? -19.002 -2.457 10.086 1.00 96.88 379 ILE A C 1
ATOM 3181 O O . ILE A 1 379 ? -19.819 -2.081 9.247 1.00 96.88 379 ILE A O 1
ATOM 3185 N N . ARG A 1 380 ? -18.843 -1.813 11.248 1.00 94.88 380 ARG A N 1
ATOM 3186 C CA . ARG A 1 380 ? -19.626 -0.627 11.600 1.00 94.88 380 ARG A CA 1
ATOM 3187 C C . ARG A 1 380 ? -19.388 0.523 10.622 1.00 94.88 380 ARG A C 1
ATOM 3189 O O . ARG A 1 380 ? -20.357 1.119 10.160 1.00 94.88 380 ARG A O 1
ATOM 3196 N N . SER A 1 381 ? -18.131 0.782 10.268 1.00 94.94 381 SER A N 1
ATOM 3197 C CA . SER A 1 381 ? -17.766 1.813 9.288 1.00 94.94 381 SER A CA 1
ATOM 3198 C C . SER A 1 381 ? -18.405 1.533 7.926 1.00 94.94 381 SER A C 1
ATOM 3200 O O . SER A 1 381 ? -18.989 2.430 7.324 1.00 94.94 381 SER A O 1
ATOM 3202 N N . PHE A 1 382 ? -18.407 0.272 7.483 1.00 94.50 382 PHE A N 1
ATOM 3203 C CA . PHE A 1 382 ? -19.111 -0.137 6.267 1.00 94.50 382 PHE A CA 1
ATOM 3204 C C . PHE A 1 382 ? -20.620 0.079 6.353 1.00 94.50 382 PHE A C 1
ATOM 3206 O O . PHE A 1 382 ? -21.210 0.610 5.419 1.00 94.50 382 PHE A O 1
ATOM 3213 N N . LEU A 1 383 ? -21.267 -0.282 7.461 1.00 93.25 383 LEU A N 1
ATOM 3214 C CA . LEU A 1 383 ? -22.712 -0.089 7.617 1.00 93.25 383 LEU A CA 1
ATOM 3215 C C . LEU A 1 383 ? -23.121 1.392 7.635 1.00 93.25 383 LEU A C 1
ATOM 3217 O O . LEU A 1 383 ? -24.227 1.714 7.191 1.00 93.25 383 LEU A O 1
ATOM 3221 N N . ASP A 1 384 ? -22.257 2.272 8.142 1.00 89.56 384 ASP A N 1
ATOM 3222 C CA . ASP A 1 384 ? -22.494 3.717 8.170 1.00 89.56 384 ASP A CA 1
ATOM 3223 C C . ASP A 1 384 ? -22.298 4.375 6.799 1.00 89.56 384 ASP A C 1
ATOM 3225 O O . ASP A 1 384 ? -23.017 5.317 6.460 1.00 89.56 384 ASP A O 1
ATOM 3229 N N . LEU A 1 385 ? -21.342 3.876 6.011 1.00 89.19 385 LEU A N 1
ATOM 3230 C CA . LEU A 1 385 ? -20.940 4.468 4.736 1.00 89.19 385 LEU A CA 1
ATOM 3231 C C . LEU A 1 385 ? -21.615 3.846 3.511 1.00 89.19 385 LEU A C 1
ATOM 3233 O O . LEU A 1 385 ? -21.863 4.546 2.530 1.00 89.19 385 LEU A O 1
ATOM 3237 N N . SER A 1 386 ? -21.910 2.547 3.552 1.00 87.69 386 SER A N 1
ATOM 3238 C CA . SER A 1 386 ? -22.483 1.826 2.420 1.00 87.69 386 SER A CA 1
ATOM 3239 C C . SER A 1 386 ? -23.875 2.356 2.079 1.00 87.69 386 SER A C 1
ATOM 3241 O O . SER A 1 386 ? -24.731 2.588 2.944 1.00 87.69 386 SER A O 1
ATOM 3243 N N . ILE A 1 387 ? -24.094 2.537 0.781 1.00 84.44 387 ILE A N 1
ATOM 3244 C CA . ILE A 1 387 ? -25.370 2.966 0.196 1.00 84.44 387 ILE A CA 1
ATOM 3245 C C . ILE A 1 387 ? -26.167 1.760 -0.304 1.00 84.44 387 ILE A C 1
ATOM 3247 O O . ILE A 1 387 ? -27.384 1.839 -0.473 1.00 84.44 387 ILE A O 1
ATOM 3251 N N . ASN A 1 388 ? -25.501 0.616 -0.473 1.00 88.31 388 ASN A N 1
ATOM 3252 C CA . ASN A 1 388 ? -26.133 -0.626 -0.870 1.00 88.31 388 ASN A CA 1
ATOM 3253 C C . ASN A 1 388 ? -26.887 -1.247 0.320 1.00 88.31 388 ASN A C 1
ATOM 3255 O O . ASN A 1 388 ? -26.332 -1.979 1.143 1.00 88.31 388 ASN A O 1
ATOM 3259 N N . GLU A 1 389 ? -28.184 -0.951 0.411 1.00 89.31 389 GLU A N 1
ATOM 3260 C CA . GLU A 1 389 ? -29.044 -1.460 1.484 1.00 89.31 389 GLU A CA 1
ATOM 3261 C C . GLU A 1 389 ? -29.200 -2.991 1.466 1.00 89.31 389 GLU A C 1
ATOM 3263 O O . GLU A 1 389 ? -29.382 -3.590 2.524 1.00 89.31 389 GLU A O 1
ATOM 3268 N N . GLU A 1 390 ? -29.077 -3.652 0.308 1.00 92.25 390 GLU A N 1
ATOM 3269 C CA . GLU A 1 390 ? -29.131 -5.119 0.232 1.00 92.25 390 GLU A CA 1
ATOM 3270 C C . GLU A 1 390 ? -27.940 -5.752 0.961 1.00 92.25 390 GLU A C 1
ATOM 3272 O O . GLU A 1 390 ? -28.128 -6.612 1.826 1.00 92.25 390 GLU A O 1
ATOM 3277 N N . GLN A 1 391 ? -26.725 -5.264 0.690 1.00 93.44 391 GLN A N 1
ATOM 3278 C CA . GLN A 1 391 ? -25.516 -5.718 1.381 1.00 93.44 391 GLN A CA 1
ATOM 3279 C C . GLN A 1 391 ? -25.586 -5.435 2.885 1.00 93.44 391 GLN A C 1
ATOM 3281 O O . GLN A 1 391 ? -25.228 -6.292 3.694 1.00 93.44 391 GLN A O 1
ATOM 3286 N N . LYS A 1 392 ? -26.095 -4.264 3.288 1.00 92.19 392 LYS A N 1
ATOM 3287 C CA . LYS A 1 392 ? -26.256 -3.909 4.709 1.00 92.19 392 LYS A CA 1
ATOM 3288 C C . LYS A 1 392 ? -27.201 -4.857 5.433 1.00 92.19 392 LYS A C 1
ATOM 3290 O O . LYS A 1 392 ? -26.881 -5.327 6.527 1.00 92.19 392 LYS A O 1
ATOM 3295 N N . GLU A 1 393 ? -28.353 -5.153 4.841 1.00 92.81 393 GLU A N 1
ATOM 3296 C CA . GLU A 1 393 ? -29.309 -6.093 5.423 1.00 92.81 393 GLU A CA 1
ATOM 3297 C C . GLU A 1 393 ? -28.765 -7.524 5.451 1.00 92.81 393 GLU A C 1
ATOM 3299 O O . GLU A 1 393 ? -28.990 -8.249 6.425 1.00 92.81 393 GLU A O 1
ATOM 3304 N N . GLU A 1 394 ? -27.986 -7.933 4.448 1.00 95.31 394 GLU A N 1
ATOM 3305 C CA . GLU A 1 394 ? -27.316 -9.230 4.471 1.00 95.31 394 GLU A CA 1
ATOM 3306 C C . GLU A 1 394 ? -26.286 -9.329 5.605 1.00 95.31 394 GLU A C 1
ATOM 3308 O O . GLU A 1 394 ? -26.325 -10.296 6.373 1.00 95.31 394 GLU A O 1
ATOM 3313 N N . VAL A 1 395 ? -25.418 -8.324 5.765 1.00 95.19 395 VAL A N 1
ATOM 3314 C CA . VAL A 1 395 ? -24.426 -8.243 6.854 1.00 95.19 395 VAL A CA 1
ATOM 3315 C C . VAL A 1 395 ? -25.117 -8.365 8.211 1.00 95.19 395 VAL A C 1
ATOM 3317 O O . VAL A 1 395 ? -24.774 -9.242 9.011 1.00 95.19 395 VAL A O 1
ATOM 3320 N N . LYS A 1 396 ? -26.164 -7.564 8.453 1.00 92.81 396 LYS A N 1
ATOM 3321 C CA . LYS A 1 396 ? -26.961 -7.640 9.689 1.00 92.81 396 LYS A CA 1
ATOM 3322 C C . LYS A 1 396 ? -27.552 -9.033 9.886 1.00 92.81 396 LYS A C 1
ATOM 3324 O O . LYS A 1 396 ? -27.443 -9.611 10.967 1.00 92.81 396 LYS A O 1
ATOM 3329 N N . LYS A 1 397 ? -28.163 -9.609 8.847 1.00 92.94 397 LYS A N 1
ATOM 3330 C CA . LYS A 1 397 ? -28.784 -10.936 8.913 1.00 92.94 397 LYS A CA 1
ATOM 3331 C C . LYS A 1 397 ? -27.766 -12.032 9.219 1.00 92.94 397 LYS A C 1
ATOM 3333 O O . LYS A 1 397 ? -28.112 -12.955 9.958 1.00 92.94 397 LYS A O 1
ATOM 3338 N N . ARG A 1 398 ? -26.552 -11.967 8.667 1.00 94.56 398 ARG A N 1
ATOM 3339 C CA . ARG A 1 398 ? -25.476 -12.932 8.947 1.00 94.56 398 ARG A CA 1
ATOM 3340 C C . ARG A 1 398 ? -25.040 -12.861 10.407 1.00 94.56 398 ARG A C 1
ATOM 3342 O O . ARG A 1 398 ? -25.043 -13.896 11.071 1.00 94.56 398 ARG A O 1
ATOM 3349 N N . ILE A 1 399 ? -24.803 -11.656 10.930 1.00 93.25 399 ILE A N 1
ATOM 3350 C CA . ILE A 1 399 ? -24.463 -11.432 12.345 1.00 93.25 399 ILE A CA 1
ATOM 3351 C C . ILE A 1 399 ? -25.562 -11.980 13.259 1.00 93.25 399 ILE A C 1
ATOM 3353 O O . ILE A 1 399 ? -25.300 -12.829 14.106 1.00 93.25 399 ILE A O 1
ATOM 3357 N N . LEU A 1 400 ? -26.817 -11.573 13.042 1.00 90.69 400 LEU A N 1
ATOM 3358 C CA . LEU A 1 400 ? -27.945 -12.000 13.878 1.00 90.69 400 LEU A CA 1
ATOM 3359 C C . LEU A 1 400 ? -28.192 -13.509 13.826 1.00 90.69 400 LEU A C 1
ATOM 3361 O O . LEU A 1 400 ? -28.790 -14.070 14.746 1.00 90.69 400 LEU A O 1
ATOM 3365 N N . ASN A 1 401 ? -27.775 -14.176 12.745 1.00 89.50 401 ASN A N 1
ATOM 3366 C CA . ASN A 1 401 ? -27.974 -15.607 12.582 1.00 89.50 401 ASN A CA 1
ATOM 3367 C C . ASN A 1 401 ? -26.815 -16.488 13.036 1.00 89.50 401 ASN A C 1
ATOM 3369 O O . ASN A 1 401 ? -27.016 -17.707 13.102 1.00 89.50 401 ASN A O 1
ATOM 3373 N N . SER A 1 402 ? -25.675 -15.898 13.380 1.00 90.00 402 SER A N 1
ATOM 3374 C CA . SER A 1 402 ? -24.450 -16.611 13.710 1.00 90.00 402 SER A CA 1
ATOM 3375 C C . SER A 1 402 ? -24.530 -17.367 15.041 1.00 90.00 402 SER A C 1
ATOM 3377 O O . SER A 1 402 ? -25.393 -17.135 15.896 1.00 90.00 402 SER A O 1
ATOM 3379 N N . ASN A 1 403 ? -23.592 -18.296 15.234 1.00 86.56 403 ASN A N 1
ATOM 3380 C CA . ASN A 1 403 ? -23.438 -18.982 16.514 1.00 86.56 403 ASN A CA 1
ATOM 3381 C C . ASN A 1 403 ? -22.930 -18.036 17.605 1.00 86.56 403 ASN A C 1
ATOM 3383 O O . ASN A 1 403 ? -23.420 -18.127 18.730 1.00 86.56 403 ASN A O 1
ATOM 3387 N N . PHE A 1 404 ? -21.990 -17.145 17.267 1.00 87.25 404 PHE A N 1
ATOM 3388 C CA . PHE A 1 404 ? -21.386 -16.217 18.222 1.00 87.25 404 PHE A CA 1
ATOM 3389 C C . PHE A 1 404 ? -22.395 -15.225 18.814 1.00 87.25 404 PHE A C 1
ATOM 3391 O O . PHE A 1 404 ? -22.193 -14.734 19.916 1.00 87.25 404 PHE A O 1
ATOM 3398 N N . TYR A 1 405 ? -23.503 -14.953 18.116 1.00 86.50 405 TYR A N 1
ATOM 3399 C CA . TYR A 1 405 ? -24.540 -14.049 18.614 1.00 86.50 405 TYR A CA 1
ATOM 3400 C C . TYR A 1 405 ? -25.652 -14.770 19.395 1.00 86.50 405 TYR A C 1
ATOM 3402 O O . TYR A 1 405 ? -26.307 -14.182 20.253 1.00 86.50 405 TYR A O 1
ATOM 3410 N N . LYS A 1 406 ? -25.876 -16.062 19.117 1.00 85.38 406 LYS A N 1
ATOM 3411 C CA . LYS A 1 406 ? -26.999 -16.839 19.676 1.00 85.38 406 LYS A CA 1
ATOM 3412 C C . LYS A 1 406 ? -26.648 -17.694 20.893 1.00 85.38 406 LYS A C 1
ATOM 3414 O O . LYS A 1 406 ? -27.560 -18.150 21.579 1.00 85.38 406 LYS A O 1
ATOM 3419 N N . LYS A 1 407 ? -25.370 -18.005 21.118 1.00 85.62 407 LYS A N 1
ATOM 3420 C CA . LYS A 1 407 ? -24.936 -18.973 22.139 1.00 85.62 407 LYS A CA 1
ATOM 3421 C C . LYS A 1 407 ? -24.253 -18.284 23.316 1.00 85.62 407 LYS A C 1
ATOM 3423 O O . LYS A 1 407 ? -23.451 -17.381 23.125 1.00 85.62 407 LYS A O 1
ATOM 3428 N N . GLU A 1 408 ? -24.504 -18.791 24.522 1.00 85.06 408 GLU A N 1
ATOM 3429 C CA . GLU A 1 408 ? -23.922 -18.270 25.771 1.00 85.06 408 GLU A CA 1
ATOM 3430 C C . GLU A 1 408 ? -22.401 -18.464 25.884 1.00 85.06 408 GLU A C 1
ATOM 3432 O O . GLU A 1 408 ? -21.767 -17.784 26.674 1.00 85.06 408 GLU A O 1
ATOM 3437 N N . ASP A 1 409 ? -21.789 -19.345 25.088 1.00 87.81 409 ASP A N 1
ATOM 3438 C CA . ASP A 1 409 ? -20.330 -19.562 25.100 1.00 87.81 409 ASP A CA 1
ATOM 3439 C C . ASP A 1 409 ? -19.528 -18.418 24.427 1.00 87.81 409 ASP A C 1
ATOM 3441 O O . ASP A 1 409 ? -18.309 -18.530 24.298 1.00 87.81 409 ASP A O 1
ATOM 3445 N N . TYR A 1 410 ? -20.206 -17.378 23.928 1.00 89.31 410 TYR A N 1
ATOM 3446 C CA . TYR A 1 410 ? -19.654 -16.304 23.088 1.00 89.31 410 TYR A CA 1
ATOM 3447 C C . TYR A 1 410 ? -20.040 -14.911 23.621 1.00 89.31 410 TYR A C 1
ATOM 3449 O O . TYR A 1 410 ? -20.313 -13.981 22.852 1.00 89.31 410 TYR A O 1
ATOM 3457 N N . LEU A 1 411 ? -20.134 -14.749 24.945 1.00 87.75 411 LEU A N 1
ATOM 3458 C CA . LEU A 1 411 ? -20.581 -13.495 25.551 1.00 87.75 411 LEU A CA 1
ATOM 3459 C C . LEU A 1 411 ? -19.679 -12.332 25.155 1.00 87.75 411 LEU A C 1
ATOM 3461 O O . LEU A 1 411 ? -20.197 -11.248 24.900 1.00 87.75 411 LEU A O 1
ATOM 3465 N N . MET A 1 412 ? -18.369 -12.547 25.042 1.00 86.81 412 MET A N 1
ATOM 3466 C CA . MET A 1 412 ? -17.446 -11.473 24.689 1.00 86.81 412 MET A CA 1
ATOM 3467 C C . MET A 1 412 ? -17.662 -10.990 23.251 1.00 86.81 412 MET A C 1
ATOM 3469 O O . MET A 1 412 ? -17.848 -9.794 23.032 1.00 86.81 412 MET A O 1
ATOM 3473 N N . ALA A 1 413 ? -17.728 -11.918 22.291 1.00 88.88 413 ALA A N 1
ATOM 3474 C CA . ALA A 1 413 ? -18.021 -11.596 20.896 1.00 88.88 413 ALA A CA 1
ATOM 3475 C C . ALA A 1 413 ? -19.370 -10.871 20.772 1.00 88.88 413 ALA A C 1
ATOM 3477 O O . ALA A 1 413 ? -19.448 -9.799 20.177 1.00 88.88 413 ALA A O 1
ATOM 3478 N N . SER A 1 414 ? -20.422 -11.403 21.405 1.00 89.38 414 SER A N 1
ATOM 3479 C CA . SER A 1 414 ? -21.744 -10.767 21.391 1.00 89.38 414 SER A CA 1
ATOM 3480 C C . SER A 1 414 ? -21.742 -9.363 22.017 1.00 89.38 414 SER A C 1
ATOM 3482 O O . SER A 1 414 ? -22.400 -8.475 21.482 1.00 89.38 414 SER A O 1
ATOM 3484 N N . SER A 1 415 ? -20.958 -9.130 23.079 1.00 89.25 415 SER A N 1
ATOM 3485 C CA . SER A 1 415 ? -20.815 -7.809 23.705 1.00 89.25 415 SER A CA 1
ATOM 3486 C C . SER A 1 415 ? -20.186 -6.799 22.753 1.00 89.25 415 SER A C 1
ATOM 3488 O O . SER A 1 415 ? -20.694 -5.692 22.641 1.00 89.25 415 SER A O 1
ATOM 3490 N N . PHE A 1 416 ? -19.119 -7.164 22.033 1.00 90.06 416 PHE A N 1
ATOM 3491 C CA . PHE A 1 416 ? -18.493 -6.253 21.068 1.00 90.06 416 PHE A CA 1
ATOM 3492 C C . PHE A 1 416 ? -19.434 -5.897 19.918 1.00 90.06 416 PHE A C 1
ATOM 3494 O O . PHE A 1 416 ? -19.507 -4.735 19.522 1.00 90.06 416 PHE A O 1
ATOM 3501 N N . ILE A 1 417 ? -20.187 -6.874 19.411 1.00 90.88 417 ILE A N 1
ATOM 3502 C CA . ILE A 1 417 ? -21.200 -6.646 18.376 1.00 90.88 417 ILE A CA 1
ATOM 3503 C C . ILE A 1 417 ? -22.268 -5.668 18.879 1.00 90.88 417 ILE A C 1
ATOM 3505 O O . ILE A 1 417 ? -22.557 -4.674 18.210 1.00 90.88 417 ILE A O 1
ATOM 3509 N N . ASP A 1 418 ? -22.823 -5.917 20.066 1.00 89.00 418 ASP A N 1
ATOM 3510 C CA . ASP A 1 418 ? -23.852 -5.058 20.649 1.00 89.00 418 ASP A CA 1
ATOM 3511 C C . ASP A 1 418 ? -23.306 -3.638 20.905 1.00 89.00 418 ASP A C 1
ATOM 3513 O O . ASP A 1 418 ? -23.949 -2.655 20.534 1.00 89.00 418 ASP A O 1
ATOM 3517 N N . ASP A 1 419 ? -22.096 -3.520 21.459 1.00 88.38 419 ASP A N 1
ATOM 3518 C CA . ASP A 1 419 ? -21.492 -2.247 21.866 1.00 88.38 419 ASP A CA 1
ATOM 3519 C C . ASP A 1 419 ? -20.961 -1.388 20.712 1.00 88.38 419 ASP A C 1
ATOM 3521 O O . ASP A 1 419 ? -20.945 -0.160 20.840 1.00 88.38 419 ASP A O 1
ATOM 3525 N N . ILE A 1 420 ? -20.490 -2.001 19.624 1.00 90.25 420 ILE A N 1
ATOM 3526 C CA . ILE A 1 420 ? -19.838 -1.299 18.507 1.00 90.25 420 ILE A CA 1
ATOM 3527 C C . ILE A 1 420 ? -20.765 -1.227 17.296 1.00 90.25 420 ILE A C 1
ATOM 3529 O O . ILE A 1 420 ? -20.934 -0.164 16.705 1.00 90.25 420 ILE A O 1
ATOM 3533 N N . ILE A 1 421 ? -21.384 -2.345 16.913 1.00 88.38 421 ILE A N 1
ATOM 3534 C CA . ILE A 1 421 ? -22.158 -2.414 15.670 1.00 88.38 421 ILE A CA 1
ATOM 3535 C C . ILE A 1 421 ? -23.577 -1.883 15.891 1.00 88.38 421 ILE A C 1
ATOM 3537 O O . ILE A 1 421 ? -24.064 -1.082 15.087 1.00 88.38 421 ILE A O 1
ATOM 3541 N N . PHE A 1 422 ? -24.239 -2.290 16.979 1.00 83.69 422 PHE A N 1
ATOM 3542 C CA . PHE A 1 422 ? -25.664 -2.005 17.193 1.00 83.69 422 PHE A CA 1
ATOM 3543 C C . PHE A 1 422 ? -25.963 -0.818 18.122 1.00 83.69 422 PHE A C 1
ATOM 3545 O O . PHE A 1 422 ? -27.045 -0.246 18.018 1.00 83.69 422 PHE A O 1
ATOM 3552 N N . ARG A 1 423 ? -25.017 -0.383 18.965 1.00 70.81 423 ARG A N 1
ATOM 3553 C CA . ARG A 1 423 ? -25.222 0.651 20.001 1.00 70.81 423 ARG A CA 1
ATOM 3554 C C . ARG A 1 423 ? -25.679 2.028 19.503 1.00 70.81 423 ARG A C 1
ATOM 3556 O O . ARG A 1 423 ? -26.334 2.742 20.257 1.00 70.81 423 ARG A O 1
ATOM 3563 N N . GLU A 1 424 ? -25.322 2.428 18.282 1.00 54.56 424 GLU A N 1
ATOM 3564 C CA . GLU A 1 424 ? -25.606 3.778 17.750 1.00 54.56 424 GLU A CA 1
ATOM 3565 C C . GLU A 1 424 ? -26.805 3.848 16.790 1.00 54.56 424 GLU A C 1
ATOM 3567 O O . GLU A 1 424 ? -27.164 4.930 16.332 1.00 54.56 424 GLU A O 1
ATOM 3572 N N . GLN A 1 425 ? -27.481 2.729 16.526 1.00 43.56 425 GLN A N 1
ATOM 3573 C CA . GLN A 1 425 ? -28.806 2.755 15.907 1.00 43.56 425 GLN A CA 1
ATOM 3574 C C . GLN A 1 425 ? -29.842 2.501 17.002 1.00 43.56 425 GLN A C 1
ATOM 3576 O O . GLN A 1 425 ? -29.620 1.665 17.869 1.00 43.56 425 GLN A O 1
ATOM 3581 N N . ASP A 1 426 ? -31.013 3.130 16.928 1.00 38.06 426 ASP A N 1
ATOM 3582 C CA . ASP A 1 426 ? -32.228 2.749 17.671 1.00 38.06 426 ASP A CA 1
ATOM 3583 C C . ASP A 1 426 ? -32.708 1.301 17.346 1.00 38.06 426 ASP A C 1
ATOM 3585 O O . ASP A 1 426 ? -33.899 0.990 17.348 1.00 38.06 426 ASP A O 1
ATOM 3589 N N . MET A 1 427 ? -31.796 0.374 17.046 1.00 41.78 427 MET A N 1
ATOM 3590 C CA . MET A 1 427 ? -32.009 -1.061 17.000 1.00 41.78 427 MET A CA 1
ATOM 3591 C C . MET A 1 427 ? -32.007 -1.598 18.431 1.00 41.78 427 MET A C 1
ATOM 3593 O O . MET A 1 427 ? -31.073 -2.256 18.882 1.00 41.78 427 MET A O 1
ATOM 3597 N N . HIS A 1 428 ? -33.097 -1.341 19.157 1.00 33.69 428 HIS A N 1
ATOM 3598 C CA . HIS A 1 428 ? -33.459 -2.128 20.333 1.00 33.69 428 HIS A CA 1
ATOM 3599 C C . HIS A 1 428 ? -33.747 -3.578 19.908 1.00 33.69 428 HIS A C 1
ATOM 3601 O O . HIS A 1 428 ? -34.897 -4.009 19.828 1.00 33.69 428 HIS A O 1
ATOM 3607 N N . LEU A 1 429 ? -32.699 -4.351 19.633 1.00 38.66 429 LEU A N 1
ATOM 3608 C CA . LEU A 1 429 ? -32.792 -5.795 19.505 1.00 38.66 429 LEU A CA 1
ATOM 3609 C C . LEU A 1 429 ? -32.865 -6.362 20.915 1.00 38.66 429 LEU A C 1
ATOM 3611 O O . LEU A 1 429 ? -31.880 -6.530 21.630 1.00 38.66 429 LEU A O 1
ATOM 3615 N N . THR A 1 430 ? -34.096 -6.606 21.347 1.00 33.59 430 THR A N 1
ATOM 3616 C CA . THR A 1 430 ? -34.350 -7.403 22.537 1.00 33.59 430 THR A CA 1
ATOM 3617 C C . THR A 1 430 ? -33.789 -8.792 22.247 1.00 33.59 430 THR A C 1
ATOM 3619 O O . THR A 1 430 ? -34.266 -9.460 21.331 1.00 33.59 430 THR A O 1
ATOM 3622 N N . ARG A 1 431 ? -32.765 -9.229 22.994 1.00 36.34 431 ARG A N 1
ATOM 3623 C CA . ARG A 1 431 ? -32.372 -10.642 23.034 1.00 36.34 431 ARG A CA 1
ATOM 3624 C C . ARG A 1 431 ? -33.621 -11.452 23.378 1.00 36.34 431 ARG A C 1
ATOM 3626 O O . ARG A 1 431 ? -34.019 -11.501 24.541 1.00 36.34 431 ARG A O 1
ATOM 3633 N N . GLU A 1 432 ? -34.245 -12.088 22.391 1.00 33.78 432 GLU A N 1
ATOM 3634 C CA . GLU A 1 432 ? -35.150 -13.200 22.662 1.00 33.78 432 GLU A CA 1
ATOM 3635 C C . GLU A 1 432 ? -34.280 -14.376 23.112 1.00 33.78 432 GLU A C 1
ATOM 3637 O O . GLU A 1 432 ? -33.892 -15.237 22.324 1.00 33.78 432 GLU A O 1
ATOM 3642 N N . LEU A 1 433 ? -33.927 -14.372 24.400 1.00 30.45 433 LEU A N 1
ATOM 3643 C CA . LEU A 1 433 ? -33.503 -15.574 25.105 1.00 30.45 433 LEU A CA 1
ATOM 3644 C C . LEU A 1 433 ? -34.644 -16.589 24.956 1.00 30.45 433 LEU A C 1
ATOM 3646 O O . LEU A 1 433 ? -35.734 -16.372 25.492 1.00 30.45 433 LEU A O 1
ATOM 3650 N N . LYS A 1 434 ? -34.415 -17.648 24.178 1.00 32.38 434 LYS A N 1
ATOM 3651 C CA . LYS A 1 434 ? -35.294 -18.820 24.132 1.00 32.38 434 LYS A CA 1
ATOM 3652 C C . LYS A 1 434 ? -34.830 -19.876 25.110 1.00 32.38 434 LYS A C 1
ATOM 3654 O O . LYS A 1 434 ? -33.615 -20.168 25.098 1.00 32.38 434 LYS A O 1
#

Radius of gyration: 26.61 Å; chains: 1; bounding box: 66×59×69 Å

Sequence (434 aa):
MIHSEIMLLELIKLYYKTSDGEELELDNLEKAFYTLEELIGNQLNVILEYDFNQEFDKFEEMSENNFTIQDNRICFSDEEYLDLLEDLVLLALEDEDLTYDGFISNTLHNICIYRDLNIKPCYDKYTNLFSNCFTIMQNYLFLAYQEAKTGIINPILVSLVQSLVKQHEDYYAMLQDDDLIKIEVILSYFNEMYLVDDDCDFCNSDWYIILFSKHKKQLSSLNYQRIITSMEEDDISFSNYNKKDIPENDMEEDEQNSILDNLIPDKTYLFNEIDFFIRYYIVYLNQYLHKLEENGWKKDLLQQKYLLIATNPSIEEYFLKAKTLDGLDFPKLEKKWFTDGTFTSLYLTVIDCIEEFNFKDAFITDRDCSHMVTCALFIRSFLDLSINEEQKEEVKKRILNSNFYKKEDYLMASSFIDDIIFREQDMHLTRELK